Protein AF-A0A937MHG5-F1 (afdb_monomer)

Sequence (426 aa):
MASQRPQAIIIGKAQGMGGMLAGSLLPKVPLVRKNRLRNTVEKEVLPFLKTLDALYSGRRPGTVPPLTKRTLKDIEDDIDVFIYAMHLFDLGLATGLINFRQGSKGKKAKPTKSKTVPVGSCGMSVKEARQFFLRAAALKILKDAGHDAKKLDEILGSYEIKSPSDLYKLSFLVGFDPLSITELKKGLGRGFGKLMEKDEAYFKILQSAKPVHFLRPLRYALGDNFSRILDWDSEFITAVAEGLDHSAKITALGPQLLQISDPHVIRALGTWEVKEAKGDPGKKGKSKKKYVTRIDEVKKSLGPGFDFLLDSNPKVILEIGSWTVDEIKQVKNHLQYLDGKTILTLVPLPFPYKVAVLEGLWDKLGRDFMETGITSDGGVKLLATLTKEIIGMGIEKNPPDKIQDLVKSEFFDDFMVEFLEKKKKK

Foldseek 3Di:
DDPPDQAAFEQAADPDDPDDPPDPPQLPDPVQLVVLLLVSCQPGVLVSLLVLCVVCVVVDDPPEDHSVPDGPVNCLLDLSSVQVSVVSVVVCLVVNSYHADADDDPDDDDSDPDQAGQGNRRRDGPQRSVLVSQLSSLLSLCVVLVHHSVCSCVQLVPARDRHSVLSVVSNLSSLADPLLSVLLCVQQPSNNNLVSVADPLQSVLSRPADNVFQSNLLCQLQPNNSNCVSVDHSLQSVLQCQLSVGSVLSNLCRNLSSLAPDSLLSNLLSVWDKDWDFADQPPVRDTDTDIDTLSNLLCVLLPVLVSLSSVADSVSSNLSSPDDSVLCNLCSVLSVQDGNLLSVLQSLDDSLLSSLLSLLCCLALHDVCSNPVCHDPLNSVLSNVLNVVCVVVPCVVADSPNSSVCSNDCNSCVSCVVRNVVSVVD

pLDDT: mean 83.56, std 15.3, range [32.41, 97.62]

Structure (mmCIF, N/CA/C/O backbone):
data_AF-A0A937MHG5-F1
#
_entry.id   AF-A0A937MHG5-F1
#
loop_
_atom_site.group_PDB
_atom_site.id
_atom_site.type_symbol
_atom_site.label_atom_id
_atom_site.label_alt_id
_atom_site.label_comp_id
_atom_site.label_asym_id
_atom_site.label_entity_id
_atom_site.label_seq_id
_atom_site.pdbx_PDB_ins_code
_atom_site.Cartn_x
_atom_site.Cartn_y
_atom_site.Cartn_z
_atom_site.occupancy
_atom_site.B_iso_or_equiv
_atom_site.auth_seq_id
_atom_site.auth_comp_id
_atom_site.auth_asym_id
_atom_site.auth_atom_id
_atom_site.pdbx_PDB_model_num
ATOM 1 N N . MET A 1 1 ? 0.026 -24.051 -49.136 1.00 40.69 1 MET A N 1
ATOM 2 C CA . MET A 1 1 ? 1.352 -23.453 -49.409 1.00 40.69 1 MET A CA 1
ATOM 3 C C . MET A 1 1 ? 2.342 -24.043 -48.420 1.00 40.69 1 MET A C 1
ATOM 5 O O . MET A 1 1 ? 2.074 -23.990 -47.227 1.00 40.69 1 MET A O 1
ATOM 9 N N . ALA A 1 2 ? 3.409 -24.685 -48.897 1.00 32.41 2 ALA A N 1
ATOM 10 C CA . ALA A 1 2 ? 4.397 -25.326 -48.035 1.00 32.41 2 ALA A CA 1
ATOM 11 C C . ALA A 1 2 ? 5.047 -24.285 -47.111 1.00 32.41 2 ALA A C 1
ATOM 13 O O . ALA A 1 2 ? 5.625 -23.307 -47.583 1.00 32.41 2 ALA A O 1
ATOM 14 N N . SER A 1 3 ? 4.928 -24.487 -45.798 1.00 42.56 3 SER A N 1
ATOM 15 C CA . SER A 1 3 ? 5.562 -23.662 -44.773 1.00 42.56 3 SER A CA 1
ATOM 16 C C . SER A 1 3 ? 7.082 -23.809 -44.880 1.00 42.56 3 SER A C 1
ATOM 18 O O . SER A 1 3 ? 7.672 -24.712 -44.279 1.00 42.56 3 SER A O 1
ATOM 20 N N . GLN A 1 4 ? 7.729 -22.962 -45.681 1.00 52.62 4 GLN A N 1
ATOM 21 C CA . GLN A 1 4 ? 9.183 -22.861 -45.675 1.00 52.62 4 GLN A CA 1
ATOM 22 C C . GLN A 1 4 ? 9.605 -22.419 -44.273 1.00 52.62 4 GLN A C 1
ATOM 24 O O . GLN A 1 4 ? 9.361 -21.286 -43.861 1.00 52.62 4 GLN A O 1
ATOM 29 N N . ARG A 1 5 ? 10.193 -23.344 -43.506 1.00 58.88 5 ARG A N 1
ATOM 30 C CA . ARG A 1 5 ? 10.818 -23.009 -42.226 1.00 58.88 5 ARG A CA 1
ATOM 31 C C . ARG A 1 5 ? 11.888 -21.943 -42.504 1.00 58.88 5 ARG A C 1
ATOM 33 O O . ARG A 1 5 ? 12.674 -22.142 -43.434 1.00 58.88 5 ARG A O 1
ATOM 40 N N . PRO A 1 6 ? 11.925 -20.833 -41.747 1.00 62.97 6 PRO A N 1
ATOM 41 C CA . PRO A 1 6 ? 12.906 -19.780 -41.975 1.00 62.97 6 PRO A CA 1
ATOM 42 C C . PRO A 1 6 ? 14.319 -20.365 -41.899 1.00 62.97 6 PRO A C 1
ATOM 44 O O . PRO A 1 6 ? 14.652 -21.087 -40.958 1.00 62.97 6 PRO A O 1
ATOM 47 N N . GLN A 1 7 ? 15.141 -20.089 -42.913 1.00 71.94 7 GLN A N 1
ATOM 48 C CA . GLN A 1 7 ? 16.539 -20.510 -42.912 1.00 71.94 7 GLN A CA 1
ATOM 49 C C . GLN A 1 7 ? 17.319 -19.681 -41.890 1.00 71.94 7 GLN A C 1
ATOM 51 O O . GLN A 1 7 ? 17.152 -18.464 -41.810 1.00 71.94 7 GLN A O 1
ATOM 56 N N . ALA A 1 8 ? 18.168 -20.344 -41.105 1.00 71.94 8 ALA A N 1
ATOM 57 C CA . ALA A 1 8 ? 18.991 -19.660 -40.120 1.00 71.94 8 ALA A CA 1
ATOM 58 C C . ALA A 1 8 ? 20.008 -18.737 -40.809 1.00 71.94 8 ALA A C 1
ATOM 60 O O . ALA A 1 8 ? 20.735 -19.169 -41.707 1.00 71.94 8 ALA A O 1
ATOM 61 N N . ILE A 1 9 ? 20.104 -17.489 -40.351 1.00 73.25 9 ILE A N 1
ATOM 62 C CA . ILE A 1 9 ? 21.137 -16.553 -40.795 1.00 73.25 9 ILE A CA 1
ATOM 63 C C . ILE A 1 9 ? 22.403 -16.725 -39.954 1.00 73.25 9 ILE A C 1
ATOM 65 O O . ILE A 1 9 ? 22.354 -16.959 -38.743 1.00 73.25 9 ILE A O 1
ATOM 69 N N . ILE A 1 10 ? 23.561 -16.612 -40.606 1.00 67.94 10 ILE A N 1
ATOM 70 C CA . ILE A 1 10 ? 24.869 -16.643 -39.951 1.00 67.94 10 ILE A CA 1
ATOM 71 C C . ILE A 1 10 ? 25.546 -15.292 -40.171 1.00 67.94 10 ILE A C 1
ATOM 73 O O . ILE A 1 10 ? 26.061 -15.021 -41.252 1.00 67.94 10 ILE A O 1
ATOM 77 N N . ILE A 1 11 ? 25.599 -14.484 -39.119 1.00 65.56 11 ILE A N 1
ATOM 78 C CA . ILE A 1 11 ? 26.208 -13.152 -39.129 1.00 65.56 11 ILE A CA 1
ATOM 79 C C . ILE A 1 11 ? 27.732 -13.302 -39.005 1.00 65.56 11 ILE A C 1
ATOM 81 O O . ILE A 1 11 ? 28.244 -13.896 -38.045 1.00 65.56 11 ILE A O 1
ATOM 85 N N . GLY A 1 12 ? 28.472 -12.807 -40.001 1.00 62.03 12 GLY A N 1
ATOM 86 C CA . GLY A 1 12 ? 29.919 -12.997 -40.171 1.00 62.03 12 GLY A CA 1
ATOM 87 C C . GLY A 1 12 ? 30.672 -11.717 -40.556 1.00 62.03 12 GLY A C 1
ATOM 88 O O . GLY A 1 12 ? 30.074 -10.660 -40.690 1.00 62.03 12 GLY A O 1
ATOM 89 N N . LYS A 1 13 ? 32.012 -11.799 -40.675 1.00 50.03 13 LYS A N 1
ATOM 90 C CA . LYS A 1 13 ? 32.914 -10.665 -40.990 1.00 50.03 13 LYS A CA 1
ATOM 91 C C . LYS A 1 13 ? 32.339 -9.820 -42.138 1.00 50.03 13 LYS A C 1
ATOM 93 O O . LYS A 1 13 ? 32.097 -10.369 -43.208 1.00 50.03 13 LYS A O 1
ATOM 98 N N . ALA A 1 14 ? 32.172 -8.518 -41.897 1.00 44.03 14 ALA A N 1
ATOM 99 C CA . ALA A 1 14 ? 31.570 -7.567 -42.826 1.00 44.03 14 ALA A CA 1
ATOM 100 C C . ALA A 1 14 ? 32.100 -7.742 -44.261 1.00 44.03 14 ALA A C 1
ATOM 102 O O . ALA A 1 14 ? 33.276 -7.486 -44.530 1.00 44.03 14 ALA A O 1
ATOM 103 N N . GLN A 1 15 ? 31.233 -8.153 -45.187 1.00 39.94 15 GLN A N 1
ATOM 104 C CA . GLN A 1 15 ? 31.471 -7.931 -46.608 1.00 39.94 15 GLN A CA 1
ATOM 105 C C . GLN A 1 15 ? 31.175 -6.453 -46.882 1.00 39.94 15 GLN A C 1
ATOM 107 O O . GLN A 1 15 ? 30.022 -6.030 -46.869 1.00 39.94 15 GLN A O 1
ATOM 112 N N . GLY A 1 16 ? 32.225 -5.647 -47.053 1.00 37.62 16 GLY A N 1
ATOM 113 C CA . GLY A 1 16 ? 32.081 -4.248 -47.467 1.00 37.62 16 GLY A CA 1
ATOM 114 C C . GLY A 1 16 ? 32.911 -3.241 -46.676 1.00 37.62 16 GLY A C 1
ATOM 115 O O . GLY A 1 16 ? 32.367 -2.346 -46.041 1.00 37.62 16 GLY A O 1
ATOM 116 N N . MET A 1 17 ? 34.232 -3.365 -46.743 1.00 34.31 17 MET A N 1
ATOM 117 C CA . MET A 1 17 ? 35.088 -2.244 -47.136 1.00 34.31 17 MET A CA 1
ATOM 118 C C . MET A 1 17 ? 36.355 -2.860 -47.724 1.00 34.31 17 MET A C 1
ATOM 120 O O . MET A 1 17 ? 37.108 -3.537 -47.021 1.00 34.31 17 MET A O 1
ATOM 124 N N . GLY A 1 18 ? 36.509 -2.707 -49.041 1.00 32.44 18 GLY A N 1
ATOM 125 C CA . GLY A 1 18 ? 37.738 -3.034 -49.752 1.00 32.44 18 GLY A CA 1
ATOM 126 C C . GLY A 1 18 ? 38.922 -2.308 -49.121 1.00 32.44 18 GLY A C 1
ATOM 127 O O . GLY A 1 18 ? 38.761 -1.288 -48.452 1.00 32.44 18 GLY A O 1
ATOM 128 N N . GLY A 1 19 ? 40.091 -2.921 -49.268 1.00 35.06 19 GLY A N 1
ATOM 129 C CA . GLY A 1 19 ? 41.289 -2.618 -48.507 1.00 35.06 19 GLY A CA 1
ATOM 130 C C . GLY A 1 19 ? 41.642 -1.138 -48.459 1.00 35.06 19 GLY A C 1
ATOM 131 O O . GLY A 1 19 ? 41.892 -0.524 -49.480 1.00 35.06 19 GLY A O 1
ATOM 132 N N . MET A 1 20 ? 41.717 -0.608 -47.246 1.00 34.44 20 MET A N 1
ATOM 133 C CA . MET A 1 20 ? 42.799 0.236 -46.746 1.00 34.44 20 MET A CA 1
ATOM 134 C C . MET A 1 20 ? 42.553 0.379 -45.240 1.00 34.44 20 MET A C 1
ATOM 136 O O . MET A 1 20 ? 41.434 0.640 -44.811 1.00 34.44 20 MET A O 1
ATOM 140 N N . LEU A 1 21 ? 43.593 0.144 -44.434 1.00 37.59 21 LEU A N 1
ATOM 141 C CA . LEU A 1 21 ? 43.587 0.153 -42.960 1.00 37.59 21 LEU A CA 1
ATOM 142 C C . LEU A 1 21 ? 43.053 -1.125 -42.278 1.00 37.59 21 LEU A C 1
ATOM 144 O O . LEU A 1 21 ? 42.284 -1.089 -41.320 1.00 37.59 21 LEU A O 1
ATOM 148 N N . ALA A 1 22 ? 43.551 -2.290 -42.693 1.00 36.50 22 ALA A N 1
ATOM 149 C CA . ALA A 1 22 ? 43.461 -3.534 -41.921 1.00 36.50 22 ALA A CA 1
ATOM 150 C C . ALA A 1 22 ? 44.505 -3.582 -40.778 1.00 36.50 22 ALA A C 1
ATOM 152 O O . ALA A 1 22 ? 45.262 -4.539 -40.654 1.00 36.50 22 ALA A O 1
ATOM 153 N N . GLY A 1 23 ? 44.565 -2.537 -39.946 1.00 36.81 23 GLY A N 1
ATOM 154 C CA . GLY A 1 23 ? 45.412 -2.496 -38.751 1.00 36.81 23 GLY A CA 1
ATOM 155 C C . GLY A 1 23 ? 44.668 -3.009 -37.514 1.00 36.81 23 GLY A C 1
ATOM 156 O O . GLY A 1 23 ? 43.518 -2.636 -37.275 1.00 36.81 23 GLY A O 1
ATOM 157 N N . SER A 1 24 ? 45.338 -3.819 -36.694 1.00 45.22 24 SER A N 1
ATOM 158 C CA . SER A 1 24 ? 44.889 -4.447 -35.432 1.00 45.22 24 SER A CA 1
ATOM 159 C C . SER A 1 24 ? 44.355 -3.493 -34.337 1.00 45.22 24 SER A C 1
ATOM 161 O O . SER A 1 24 ? 43.978 -3.944 -33.255 1.00 45.22 24 SER A O 1
ATOM 163 N N . LEU A 1 25 ? 44.270 -2.188 -34.616 1.00 43.00 25 LEU A N 1
ATOM 164 C CA . LEU A 1 25 ? 43.860 -1.116 -33.702 1.00 43.00 25 LEU A CA 1
ATOM 165 C C . LEU A 1 25 ? 42.427 -0.597 -33.949 1.00 43.00 25 LEU A C 1
ATOM 167 O O . LEU A 1 25 ? 41.745 -0.195 -33.008 1.00 43.00 25 LEU A O 1
ATOM 171 N N . LEU A 1 26 ? 41.913 -0.683 -35.181 1.00 45.41 26 LEU A N 1
ATOM 172 C CA . LEU A 1 26 ? 40.556 -0.233 -35.547 1.00 45.41 26 LEU A CA 1
ATOM 173 C C . LEU A 1 26 ? 39.381 -0.978 -34.877 1.00 45.41 26 LEU A C 1
ATOM 175 O O . LEU A 1 26 ? 38.343 -0.349 -34.661 1.00 45.41 26 LEU A O 1
ATOM 179 N N . PRO A 1 27 ? 39.481 -2.271 -34.500 1.00 52.03 27 PRO A N 1
ATOM 180 C CA . PRO A 1 27 ? 38.402 -2.966 -33.794 1.00 52.03 27 PRO A CA 1
ATOM 181 C C . PRO A 1 27 ? 38.070 -2.383 -32.414 1.00 52.03 27 PRO A C 1
ATOM 183 O O . PRO A 1 27 ? 37.019 -2.709 -31.870 1.00 52.03 27 PRO A O 1
ATOM 186 N N . LYS A 1 28 ? 38.950 -1.553 -31.836 1.00 56.12 28 LYS A N 1
ATOM 187 C CA . LYS A 1 28 ? 38.812 -1.027 -30.470 1.00 56.12 28 LYS A CA 1
ATOM 188 C C . LYS A 1 28 ? 38.195 0.374 -30.403 1.00 56.12 28 LYS A C 1
ATOM 190 O O . LYS A 1 28 ? 37.818 0.802 -29.318 1.00 56.12 28 LYS A O 1
ATOM 195 N N . VAL A 1 29 ? 38.042 1.072 -31.532 1.00 71.19 29 VAL A N 1
ATOM 196 C CA . VAL A 1 29 ? 37.483 2.435 -31.561 1.00 71.19 29 VAL A CA 1
ATOM 197 C C . VAL A 1 29 ? 35.951 2.378 -31.398 1.00 71.19 29 VAL A C 1
ATOM 199 O O . VAL A 1 29 ? 35.277 1.808 -32.265 1.00 71.19 29 VAL A O 1
ATOM 202 N N . PRO A 1 30 ? 35.359 2.971 -30.338 1.00 75.44 30 PRO A N 1
ATOM 203 C CA . PRO A 1 30 ? 33.928 2.834 -30.036 1.00 75.44 30 PRO A CA 1
ATOM 204 C C . PRO A 1 30 ? 32.997 3.281 -31.171 1.00 75.44 30 PRO A C 1
ATOM 206 O O . PRO A 1 30 ? 32.017 2.600 -31.477 1.00 75.44 30 PRO A O 1
ATOM 209 N N . LEU A 1 31 ? 33.333 4.386 -31.845 1.00 76.94 31 LEU A N 1
ATOM 210 C CA . LEU A 1 31 ? 32.547 4.929 -32.958 1.00 76.94 31 LEU A CA 1
ATOM 211 C C . LEU A 1 31 ? 32.509 3.968 -34.161 1.00 76.94 31 LEU A C 1
ATOM 213 O O . LEU A 1 31 ? 31.465 3.762 -34.778 1.00 76.94 31 LEU A O 1
ATOM 217 N N . VAL A 1 32 ? 33.640 3.320 -34.459 1.00 77.50 32 VAL A N 1
ATOM 218 C CA . VAL A 1 32 ? 33.762 2.349 -35.557 1.00 77.50 32 VAL A CA 1
ATOM 219 C C . VAL A 1 32 ? 32.976 1.076 -35.239 1.00 77.50 32 VAL A C 1
ATOM 221 O O . VAL A 1 32 ? 32.263 0.570 -36.107 1.00 77.50 32 VAL A O 1
ATOM 224 N N . ARG A 1 33 ? 33.041 0.583 -33.992 1.00 78.19 33 ARG A N 1
ATOM 225 C CA . ARG A 1 33 ? 32.225 -0.561 -33.538 1.00 78.19 33 ARG A CA 1
ATOM 226 C C . ARG A 1 33 ? 30.727 -0.254 -33.663 1.00 78.19 33 ARG A C 1
ATOM 228 O O . ARG A 1 33 ? 29.989 -1.085 -34.184 1.00 78.19 33 ARG A O 1
ATOM 235 N N . LYS A 1 34 ? 30.295 0.954 -33.276 1.00 81.19 34 LYS A N 1
ATOM 236 C CA . LYS A 1 34 ? 28.904 1.427 -33.405 1.00 81.19 34 LYS A CA 1
ATOM 237 C C . LYS A 1 34 ? 28.423 1.451 -34.859 1.00 81.19 34 LYS A C 1
ATOM 239 O O . LYS A 1 34 ? 27.368 0.897 -35.157 1.00 81.19 34 LYS A O 1
ATOM 244 N N . ASN A 1 35 ? 29.196 2.042 -35.770 1.00 82.50 35 ASN A N 1
ATOM 245 C CA . ASN A 1 35 ? 28.818 2.107 -37.187 1.00 82.50 35 ASN A CA 1
ATOM 246 C C . ASN A 1 35 ? 28.744 0.708 -37.817 1.00 82.50 35 ASN A C 1
ATOM 248 O O . ASN A 1 35 ? 27.803 0.401 -38.546 1.00 82.50 35 ASN A O 1
ATOM 252 N N . ARG A 1 36 ? 29.688 -0.181 -37.480 1.00 80.25 36 ARG A N 1
ATOM 253 C CA . ARG A 1 36 ? 29.657 -1.583 -37.928 1.00 80.25 36 ARG A CA 1
ATOM 254 C C . ARG A 1 36 ? 28.458 -2.344 -37.372 1.00 80.25 36 ARG A C 1
ATOM 256 O O . ARG A 1 36 ? 27.853 -3.117 -38.110 1.00 80.25 36 ARG A O 1
ATOM 263 N N . LEU A 1 37 ? 28.102 -2.119 -36.106 1.00 84.50 37 LEU A N 1
ATOM 264 C CA . LEU A 1 37 ? 26.911 -2.709 -35.499 1.00 84.50 37 LEU A CA 1
ATOM 265 C C . LEU A 1 37 ? 25.648 -2.281 -36.253 1.00 84.50 37 LEU A C 1
ATOM 267 O O . LEU A 1 37 ? 24.900 -3.151 -36.687 1.00 84.50 37 LEU A O 1
ATOM 271 N N . ARG A 1 38 ? 25.441 -0.974 -36.468 1.00 85.12 38 ARG A N 1
ATOM 272 C CA . ARG A 1 38 ? 24.269 -0.468 -37.204 1.00 85.12 38 ARG A CA 1
ATOM 273 C C . ARG A 1 38 ? 24.194 -1.035 -38.619 1.00 85.12 38 ARG A C 1
ATOM 275 O O . ARG A 1 38 ? 23.153 -1.561 -38.986 1.00 85.12 38 ARG A O 1
ATOM 282 N N . ASN A 1 39 ? 25.307 -1.043 -39.354 1.00 85.06 39 ASN A N 1
ATOM 283 C CA . ASN A 1 39 ? 25.361 -1.628 -40.698 1.00 85.06 39 ASN A CA 1
ATOM 284 C C . ASN A 1 39 ? 25.025 -3.127 -40.703 1.00 85.06 39 ASN A C 1
ATOM 286 O O . ASN A 1 39 ? 24.328 -3.594 -41.597 1.00 85.06 39 ASN A O 1
ATOM 290 N N . THR A 1 40 ? 25.512 -3.883 -39.714 1.00 84.25 40 THR A N 1
ATOM 291 C CA . THR A 1 40 ? 25.198 -5.316 -39.578 1.00 84.25 40 THR A CA 1
ATOM 292 C C . THR A 1 40 ? 23.711 -5.511 -39.295 1.00 84.25 40 THR A C 1
ATOM 294 O O . THR A 1 40 ? 23.064 -6.358 -39.905 1.00 84.25 40 THR A O 1
ATOM 297 N N . VAL A 1 41 ? 23.148 -4.710 -38.386 1.00 86.69 41 VAL A N 1
ATOM 298 C CA . VAL A 1 41 ? 21.723 -4.790 -38.062 1.00 86.69 41 VAL A CA 1
ATOM 299 C C . VAL A 1 41 ? 20.875 -4.438 -39.275 1.00 86.69 41 VAL A C 1
ATOM 301 O O . VAL A 1 41 ? 19.950 -5.168 -39.592 1.00 86.69 41 VAL A O 1
ATOM 304 N N . GLU A 1 42 ? 21.212 -3.378 -39.996 1.00 87.38 42 GLU A N 1
ATOM 305 C CA . GLU A 1 42 ? 20.444 -2.915 -41.147 1.00 87.38 42 GLU A CA 1
ATOM 306 C C . GLU A 1 42 ? 20.500 -3.879 -42.340 1.00 87.38 42 GLU A C 1
ATOM 308 O O . GLU A 1 42 ? 19.475 -4.125 -42.972 1.00 87.38 42 GLU A O 1
ATOM 313 N N . LYS A 1 43 ? 21.674 -4.452 -42.635 1.00 85.25 43 LYS A N 1
ATOM 314 C CA . LYS A 1 43 ? 21.874 -5.301 -43.821 1.00 85.25 43 LYS A CA 1
ATOM 315 C C . LYS A 1 43 ? 21.589 -6.780 -43.590 1.00 85.25 43 LYS A C 1
ATOM 317 O O . LYS A 1 43 ? 21.193 -7.459 -44.530 1.00 85.25 43 LYS A O 1
ATOM 322 N N . GLU A 1 44 ? 21.807 -7.288 -42.379 1.00 83.88 44 GLU A N 1
ATOM 323 C CA . GLU A 1 44 ? 21.734 -8.730 -42.104 1.00 83.88 44 GLU A CA 1
ATOM 324 C C . GLU A 1 44 ? 20.595 -9.080 -41.140 1.00 83.88 44 GLU A C 1
ATOM 326 O O . GLU A 1 44 ? 19.823 -9.999 -41.405 1.00 83.88 44 GLU A O 1
ATOM 331 N N . VAL A 1 45 ? 20.447 -8.341 -40.034 1.00 86.44 45 VAL A N 1
ATOM 332 C CA . VAL A 1 45 ? 19.465 -8.681 -38.986 1.00 86.44 45 VAL A CA 1
ATOM 333 C C . VAL A 1 45 ? 18.056 -8.229 -39.365 1.00 86.44 45 VAL A C 1
ATOM 335 O O . VAL A 1 45 ? 17.114 -9.010 -39.295 1.00 86.44 45 VAL A O 1
ATOM 338 N N . LEU A 1 46 ? 17.888 -6.976 -39.778 1.00 89.12 46 LEU A N 1
ATOM 339 C CA . LEU A 1 46 ? 16.589 -6.364 -40.033 1.00 89.12 46 LEU A CA 1
ATOM 340 C C . LEU A 1 46 ? 15.809 -7.057 -41.166 1.00 89.12 46 LEU A C 1
ATOM 342 O O . LEU A 1 46 ? 14.630 -7.340 -40.954 1.00 89.12 46 LEU A O 1
ATOM 346 N N . PRO A 1 47 ? 16.400 -7.402 -42.329 1.00 89.69 47 PRO A N 1
ATOM 347 C CA . PRO A 1 47 ? 15.685 -8.157 -43.362 1.00 89.69 47 PRO A CA 1
ATOM 348 C C . PRO A 1 47 ? 15.165 -9.504 -42.844 1.00 89.69 47 PRO A C 1
ATOM 350 O O . PRO A 1 47 ? 14.054 -9.927 -43.173 1.00 89.69 47 PRO A O 1
ATOM 353 N N . PHE A 1 48 ? 15.935 -10.150 -41.967 1.00 87.62 48 PHE A N 1
ATOM 354 C CA . PHE A 1 48 ? 15.524 -11.387 -41.323 1.00 87.62 48 PHE A CA 1
ATOM 355 C C . PHE A 1 48 ? 14.384 -11.167 -40.317 1.00 87.62 48 PHE A C 1
ATOM 357 O O . PHE A 1 48 ? 13.387 -11.885 -40.368 1.00 87.62 48 PHE A O 1
ATOM 364 N N . LEU A 1 49 ? 14.454 -10.134 -39.468 1.00 89.56 49 LEU A N 1
ATOM 365 C CA . LEU A 1 49 ? 13.355 -9.782 -38.556 1.00 89.56 49 LEU A CA 1
ATOM 366 C C . LEU A 1 49 ? 12.060 -9.451 -39.310 1.00 89.56 49 LEU A C 1
ATOM 368 O O . LEU A 1 49 ? 10.993 -9.872 -38.880 1.00 89.56 49 LEU A O 1
ATOM 372 N N . LYS A 1 50 ? 12.141 -8.771 -40.462 1.00 90.19 50 LYS A N 1
ATOM 373 C CA . LYS A 1 50 ? 10.983 -8.523 -41.343 1.00 90.19 50 LYS A CA 1
ATOM 374 C C . LYS A 1 50 ? 10.367 -9.817 -41.876 1.00 90.19 50 LYS A C 1
ATOM 376 O O . LYS A 1 50 ? 9.149 -9.911 -42.002 1.00 90.19 50 LYS A O 1
ATOM 381 N N . THR A 1 51 ? 11.202 -10.810 -42.175 1.00 86.75 51 THR A N 1
ATOM 382 C CA . THR A 1 51 ? 10.750 -12.138 -42.614 1.00 86.75 51 THR A CA 1
ATOM 383 C C . THR A 1 51 ? 10.060 -12.881 -41.469 1.00 86.75 51 THR A C 1
ATOM 385 O O . THR A 1 51 ? 8.988 -13.447 -41.665 1.00 86.75 51 THR A O 1
ATOM 388 N N . LEU A 1 52 ? 10.628 -12.835 -40.257 1.00 85.12 52 LEU A N 1
ATOM 389 C CA . LEU A 1 52 ? 9.990 -13.400 -39.064 1.00 85.12 52 LEU A CA 1
ATOM 390 C C . LEU A 1 52 ? 8.653 -12.721 -38.751 1.00 85.12 52 LEU A C 1
ATOM 392 O O . LEU A 1 52 ? 7.671 -13.413 -38.507 1.00 85.12 52 LEU A O 1
ATOM 396 N N . ASP A 1 53 ? 8.592 -11.392 -38.802 1.00 86.94 53 ASP A N 1
ATOM 397 C CA . ASP A 1 53 ? 7.359 -10.627 -38.595 1.00 86.94 53 ASP A CA 1
ATOM 398 C C . ASP A 1 53 ? 6.253 -11.031 -39.586 1.00 86.94 53 ASP A C 1
ATOM 400 O O . ASP A 1 53 ? 5.108 -11.236 -39.192 1.00 86.94 53 ASP A O 1
ATOM 404 N N . ALA A 1 54 ? 6.590 -11.235 -40.865 1.00 83.69 54 ALA A N 1
ATOM 405 C CA . ALA A 1 54 ? 5.630 -11.713 -41.861 1.00 83.69 54 ALA A CA 1
ATOM 406 C C . ALA A 1 54 ? 5.086 -13.117 -41.526 1.00 83.69 54 ALA A C 1
ATOM 408 O O . ALA A 1 54 ? 3.880 -13.355 -41.628 1.00 83.69 54 ALA A O 1
ATOM 409 N N . LEU A 1 55 ? 5.958 -14.028 -41.076 1.00 79.06 55 LEU A N 1
ATOM 410 C CA . LEU A 1 55 ? 5.596 -15.401 -40.694 1.00 79.06 55 LEU A CA 1
ATOM 411 C C . LEU A 1 55 ? 4.754 -15.466 -39.412 1.00 79.06 55 LEU A C 1
ATOM 413 O O . LEU A 1 55 ? 3.894 -16.336 -39.286 1.00 79.06 55 LEU A O 1
ATOM 417 N N . TYR A 1 56 ? 4.986 -14.550 -38.470 1.00 74.06 56 TYR A N 1
ATOM 418 C CA . TYR A 1 56 ? 4.275 -14.470 -37.191 1.00 74.06 56 TYR A CA 1
ATOM 419 C C . TYR A 1 56 ? 3.210 -13.369 -37.157 1.00 74.06 56 TYR A C 1
ATOM 421 O O . TYR A 1 56 ? 2.749 -12.996 -36.080 1.00 74.06 56 TYR A O 1
ATOM 429 N N . SER A 1 57 ? 2.775 -12.881 -38.319 1.00 66.62 57 SER A N 1
ATOM 430 C CA . SER A 1 57 ? 1.802 -11.789 -38.453 1.00 66.62 57 SER A CA 1
ATOM 431 C C . SER A 1 57 ? 0.495 -12.026 -37.678 1.00 66.62 57 SER A C 1
ATOM 433 O O . SER A 1 57 ? -0.045 -11.085 -37.106 1.00 66.62 57 SER A O 1
ATOM 435 N N . GLY A 1 58 ? 0.036 -13.279 -37.558 1.00 62.94 58 GLY A N 1
ATOM 436 C CA . GLY A 1 58 ? -1.136 -13.661 -36.752 1.00 62.94 58 GLY A CA 1
ATOM 437 C C . GLY A 1 58 ? -0.904 -13.773 -35.235 1.00 62.94 58 GLY A C 1
ATOM 438 O O . GLY A 1 58 ? -1.849 -14.016 -34.493 1.00 62.94 58 GLY A O 1
ATOM 439 N N . ARG A 1 59 ? 0.339 -13.628 -34.757 1.00 62.50 59 ARG A N 1
ATOM 440 C CA . ARG A 1 59 ? 0.717 -13.620 -33.327 1.00 62.50 59 ARG A CA 1
ATOM 441 C C . ARG A 1 59 ? 1.249 -12.262 -32.868 1.00 62.50 59 ARG A C 1
ATOM 443 O O . ARG A 1 59 ? 1.803 -12.154 -31.774 1.00 62.50 59 ARG A O 1
ATOM 450 N N . ARG A 1 60 ? 1.130 -11.234 -33.708 1.00 70.69 60 ARG A N 1
ATOM 451 C CA . ARG A 1 60 ? 1.527 -9.877 -33.352 1.00 70.69 60 ARG A CA 1
ATOM 452 C C . ARG A 1 60 ? 0.553 -9.311 -32.309 1.00 70.69 60 ARG A C 1
ATOM 454 O O . ARG A 1 60 ? -0.654 -9.492 -32.470 1.00 70.69 60 ARG A O 1
ATOM 461 N N . PRO A 1 61 ? 1.035 -8.601 -31.273 1.00 68.12 61 PRO A N 1
ATOM 462 C CA . PRO A 1 61 ? 0.159 -7.784 -30.440 1.00 68.12 61 PRO A CA 1
ATOM 463 C C . PRO A 1 61 ? -0.608 -6.797 -31.331 1.00 68.12 61 PRO A C 1
ATOM 465 O O . PRO A 1 61 ? 0.006 -6.114 -32.151 1.00 68.12 61 PRO A O 1
ATOM 468 N N . GLY A 1 62 ? -1.936 -6.740 -31.202 1.00 63.78 62 GLY A N 1
ATOM 469 C CA . GLY A 1 62 ? -2.817 -6.052 -32.161 1.00 63.78 62 GLY A CA 1
ATOM 470 C C . GLY A 1 62 ? -2.557 -4.551 -32.351 1.00 63.78 62 GLY A C 1
ATOM 471 O O . GLY A 1 62 ? -3.023 -3.973 -33.326 1.00 63.78 62 GLY A O 1
ATOM 472 N N . THR A 1 63 ? -1.793 -3.925 -31.457 1.00 68.88 63 THR A N 1
ATOM 473 C CA . THR A 1 63 ? -1.441 -2.500 -31.494 1.00 68.88 63 THR A CA 1
ATOM 474 C C . THR A 1 63 ? -0.134 -2.194 -32.228 1.00 68.88 63 THR A C 1
ATOM 476 O O . THR A 1 63 ? 0.113 -1.033 -32.541 1.00 68.88 63 THR A O 1
ATOM 479 N N . VAL A 1 64 ? 0.708 -3.191 -32.530 1.00 78.12 64 VAL A N 1
ATOM 480 C CA . VAL A 1 64 ? 2.049 -2.952 -33.090 1.00 78.12 64 VAL A CA 1
ATOM 481 C C . VAL A 1 64 ? 2.021 -2.989 -34.629 1.00 78.12 64 VAL A C 1
ATOM 483 O O . VAL A 1 64 ? 1.596 -3.986 -35.221 1.00 78.12 64 VAL A O 1
ATOM 486 N N . PRO A 1 65 ? 2.494 -1.942 -35.329 1.00 82.38 65 PRO A N 1
ATOM 487 C CA . PRO A 1 65 ? 2.593 -1.947 -36.791 1.00 82.38 65 PRO A CA 1
ATOM 488 C C . PRO A 1 65 ? 3.614 -2.969 -37.346 1.00 82.38 65 PRO A C 1
ATOM 490 O O . PRO A 1 65 ? 4.585 -3.306 -36.669 1.00 82.38 65 PRO A O 1
ATOM 493 N N . PRO A 1 66 ? 3.462 -3.433 -38.605 1.00 85.62 66 PRO A N 1
ATOM 494 C CA . PRO A 1 66 ? 4.407 -4.354 -39.249 1.00 85.62 66 PRO A CA 1
ATOM 495 C C . PRO A 1 66 ? 5.798 -3.747 -39.482 1.00 85.62 66 PRO A C 1
ATOM 497 O O . PRO A 1 66 ? 5.937 -2.562 -39.797 1.00 85.62 66 PRO A O 1
ATOM 500 N N . LEU A 1 67 ? 6.827 -4.600 -39.459 1.00 87.94 67 LEU A N 1
ATOM 501 C CA . LEU A 1 67 ? 8.215 -4.240 -39.768 1.00 87.94 67 LEU A CA 1
ATOM 502 C C . LEU A 1 67 ? 8.493 -4.142 -41.273 1.00 87.94 67 LEU A C 1
ATOM 504 O O . LEU A 1 67 ? 9.463 -3.501 -41.675 1.00 87.94 67 LEU A O 1
ATOM 508 N N . THR A 1 68 ? 7.673 -4.763 -42.127 1.00 81.19 68 THR A N 1
ATOM 509 C CA . THR A 1 68 ? 7.967 -5.026 -43.553 1.00 81.19 68 THR A CA 1
ATOM 510 C C . THR A 1 68 ? 8.424 -3.786 -44.339 1.00 81.19 68 THR A C 1
ATOM 512 O O . THR A 1 68 ? 9.330 -3.884 -45.166 1.00 81.19 68 THR A O 1
ATOM 515 N N . LYS A 1 69 ? 7.879 -2.601 -44.033 1.00 83.00 69 LYS A N 1
ATOM 516 C CA . LYS A 1 69 ? 8.196 -1.331 -44.719 1.00 83.00 69 LYS A CA 1
ATOM 517 C C . LYS A 1 69 ? 9.066 -0.359 -43.913 1.00 83.00 69 LYS A C 1
ATOM 519 O O . LYS A 1 69 ? 9.349 0.725 -44.400 1.00 83.00 69 LYS A O 1
ATOM 524 N N . ARG A 1 70 ? 9.509 -0.733 -42.712 1.00 89.25 70 ARG A N 1
ATOM 525 C CA . ARG A 1 70 ? 10.250 0.164 -41.815 1.00 89.25 70 ARG A CA 1
ATOM 526 C C . ARG A 1 70 ? 11.758 0.048 -42.008 1.00 89.25 70 ARG A C 1
ATOM 528 O O . ARG A 1 70 ? 12.290 -1.052 -42.177 1.00 89.25 70 ARG A O 1
ATOM 535 N N . THR A 1 71 ? 12.454 1.174 -42.017 1.00 92.00 71 THR A N 1
ATOM 536 C CA . THR A 1 71 ? 13.918 1.231 -41.931 1.00 92.00 71 THR A CA 1
ATOM 537 C C . THR A 1 71 ? 14.375 0.974 -40.492 1.00 92.00 71 THR A C 1
ATOM 539 O O . THR A 1 71 ? 13.563 0.964 -39.567 1.00 92.00 71 THR A O 1
ATOM 542 N N . LEU A 1 72 ? 15.681 0.773 -40.273 1.00 89.12 72 LEU A N 1
ATOM 543 C CA . LEU A 1 72 ? 16.213 0.676 -38.907 1.00 89.12 72 LEU A CA 1
ATOM 544 C C . LEU A 1 72 ? 15.913 1.952 -38.109 1.00 89.12 72 LEU A C 1
ATOM 546 O O . LEU A 1 72 ? 15.594 1.874 -36.929 1.00 89.12 72 LEU A O 1
ATOM 550 N N . LYS A 1 73 ? 15.964 3.114 -38.768 1.00 89.12 73 LYS A N 1
ATOM 551 C CA . LYS A 1 73 ? 15.628 4.396 -38.153 1.00 89.12 73 LYS A CA 1
ATOM 552 C C . LYS A 1 73 ? 14.149 4.464 -37.760 1.00 89.12 73 LYS A C 1
ATOM 554 O O . LYS A 1 73 ? 13.870 4.799 -36.622 1.00 89.12 73 LYS A O 1
ATOM 559 N N . ASP A 1 74 ? 13.228 4.052 -38.634 1.00 89.88 74 ASP A N 1
ATOM 560 C CA . ASP A 1 74 ? 11.783 4.050 -38.326 1.00 89.88 74 ASP A CA 1
ATOM 561 C C . ASP A 1 74 ? 11.411 3.098 -37.177 1.00 89.88 74 ASP A C 1
ATOM 563 O O . ASP A 1 74 ? 10.360 3.252 -36.559 1.00 89.88 74 ASP A O 1
ATOM 567 N N . ILE A 1 75 ? 12.234 2.072 -36.931 1.00 89.25 75 ILE A N 1
ATOM 568 C CA . ILE A 1 75 ? 12.088 1.159 -35.789 1.00 89.25 75 ILE A CA 1
ATOM 569 C C . ILE A 1 75 ? 12.664 1.799 -34.531 1.00 89.25 75 ILE A C 1
ATOM 571 O O . ILE A 1 75 ? 12.019 1.776 -33.497 1.00 89.25 75 ILE A O 1
ATOM 575 N N . GLU A 1 76 ? 13.861 2.384 -34.601 1.00 87.75 76 GLU A N 1
ATOM 576 C CA . GLU A 1 76 ? 14.449 3.127 -33.478 1.00 87.75 76 GLU A CA 1
ATOM 577 C C . GLU A 1 76 ? 13.605 4.343 -33.076 1.00 87.75 76 GLU A C 1
ATOM 579 O O . GLU A 1 76 ? 13.660 4.771 -31.923 1.00 87.75 76 GLU A O 1
ATOM 584 N N . ASP A 1 77 ? 12.834 4.891 -34.018 1.00 86.25 77 ASP A N 1
ATOM 585 C CA . ASP A 1 77 ? 11.996 6.058 -33.804 1.00 86.25 77 ASP A CA 1
ATOM 586 C C . ASP A 1 77 ? 10.631 5.754 -33.158 1.00 86.25 77 ASP A C 1
ATOM 588 O O . ASP A 1 77 ? 9.972 6.687 -32.703 1.00 86.25 77 ASP A O 1
ATOM 592 N N . ASP A 1 78 ? 10.244 4.481 -33.044 1.00 87.06 78 ASP A N 1
ATOM 593 C CA . ASP A 1 78 ? 8.939 4.021 -32.555 1.00 87.06 78 ASP A CA 1
ATOM 594 C C . ASP A 1 78 ? 9.140 2.952 -31.466 1.00 87.06 78 ASP A C 1
ATOM 596 O O . ASP A 1 78 ? 9.582 1.836 -31.745 1.00 87.06 78 ASP A O 1
ATOM 600 N N . ILE A 1 79 ? 8.867 3.300 -30.201 1.00 84.00 79 ILE A N 1
ATOM 601 C CA . ILE A 1 79 ? 9.258 2.472 -29.049 1.00 84.00 79 ILE A CA 1
ATOM 602 C C . ILE A 1 79 ? 8.558 1.109 -29.023 1.00 84.00 79 ILE A C 1
ATOM 604 O O . ILE A 1 79 ? 9.196 0.101 -28.716 1.00 84.00 79 ILE A O 1
ATOM 608 N N . ASP A 1 80 ? 7.283 1.055 -29.406 1.00 83.00 80 ASP A N 1
ATOM 609 C CA . ASP A 1 80 ? 6.504 -0.184 -29.439 1.00 83.00 80 ASP A CA 1
ATOM 610 C C . ASP A 1 80 ? 7.039 -1.129 -30.514 1.00 83.00 80 ASP A C 1
ATOM 612 O O . ASP A 1 80 ? 7.233 -2.330 -30.293 1.00 83.00 80 ASP A O 1
ATOM 616 N N . VAL A 1 81 ? 7.367 -0.567 -31.677 1.00 88.38 81 VAL A N 1
ATOM 617 C CA . VAL A 1 81 ? 7.965 -1.312 -32.784 1.00 88.38 81 VAL A CA 1
ATOM 618 C C . VAL A 1 81 ? 9.386 -1.762 -32.448 1.00 88.38 81 VAL A C 1
ATOM 620 O O . VAL A 1 81 ? 9.756 -2.896 -32.765 1.00 88.38 81 VAL A O 1
ATOM 623 N N . PHE A 1 82 ? 10.178 -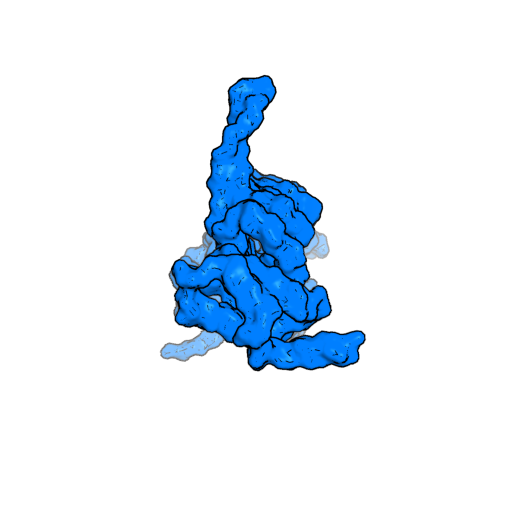0.928 -31.772 1.00 88.56 82 PHE A N 1
ATOM 624 C CA . PHE A 1 82 ? 11.507 -1.290 -31.283 1.00 88.56 82 PHE A CA 1
ATOM 625 C C . PHE A 1 82 ? 11.451 -2.476 -30.313 1.00 88.56 82 PHE A C 1
ATOM 627 O O . PHE A 1 82 ? 12.203 -3.444 -30.465 1.00 88.56 82 PHE A O 1
ATOM 634 N N . ILE A 1 83 ? 10.543 -2.434 -29.336 1.00 84.50 83 ILE A N 1
ATOM 635 C CA . ILE A 1 83 ? 10.376 -3.496 -28.338 1.00 84.50 83 ILE A CA 1
ATOM 636 C C . ILE A 1 83 ? 9.957 -4.806 -29.010 1.00 84.50 83 ILE A C 1
ATOM 638 O O . ILE A 1 83 ? 10.527 -5.863 -28.721 1.00 84.50 83 ILE A O 1
ATOM 642 N N . TYR A 1 84 ? 9.038 -4.736 -29.972 1.00 86.56 84 TYR A N 1
ATOM 643 C CA . TYR A 1 84 ? 8.644 -5.892 -30.767 1.00 86.56 84 TYR A CA 1
ATOM 644 C C . TYR A 1 84 ? 9.797 -6.452 -31.620 1.00 86.56 84 TYR A C 1
ATOM 646 O O . TYR A 1 84 ? 10.029 -7.663 -31.632 1.00 86.56 84 TYR A O 1
ATOM 654 N N . ALA A 1 85 ? 10.586 -5.595 -32.274 1.00 89.62 85 ALA A N 1
ATOM 655 C CA . ALA A 1 85 ? 11.759 -6.019 -33.040 1.00 89.62 85 ALA A CA 1
ATOM 656 C C . ALA A 1 85 ? 12.810 -6.712 -32.151 1.00 89.62 85 ALA A C 1
ATOM 658 O O . ALA A 1 85 ? 13.379 -7.734 -32.544 1.00 89.62 85 ALA A O 1
ATOM 659 N N . MET A 1 86 ? 13.024 -6.212 -30.930 1.00 88.25 86 MET A N 1
ATOM 660 C CA . MET A 1 86 ? 13.890 -6.846 -29.931 1.00 88.25 86 MET A CA 1
ATOM 661 C C . MET A 1 86 ? 13.356 -8.212 -29.482 1.00 88.25 86 MET A C 1
ATOM 663 O O . MET A 1 86 ? 14.140 -9.147 -29.315 1.00 88.25 86 MET A O 1
ATOM 667 N N . HIS A 1 87 ? 12.037 -8.360 -29.334 1.00 85.88 87 HIS A N 1
ATOM 668 C CA . HIS A 1 87 ? 11.414 -9.647 -29.027 1.00 85.88 87 HIS A CA 1
ATOM 669 C C . HIS A 1 87 ? 11.622 -10.671 -30.154 1.00 85.88 87 HIS A C 1
ATOM 671 O O . HIS A 1 87 ? 12.029 -11.804 -29.891 1.00 85.88 87 HIS A O 1
ATOM 677 N N . LEU A 1 88 ? 11.418 -10.274 -31.415 1.00 87.31 88 LEU A N 1
ATOM 678 C CA . LEU A 1 88 ? 11.683 -11.138 -32.572 1.00 87.31 88 LEU A CA 1
ATOM 679 C C . LEU A 1 88 ? 13.160 -11.537 -32.671 1.00 87.31 88 LEU A C 1
ATOM 681 O O . LEU A 1 88 ? 13.472 -12.674 -33.029 1.00 87.31 88 LEU A O 1
ATOM 685 N N . PHE A 1 89 ? 14.073 -10.628 -32.328 1.00 88.88 89 PHE A N 1
ATOM 686 C CA . PHE A 1 89 ? 15.500 -10.928 -32.255 1.00 88.88 89 PHE A CA 1
ATOM 687 C C . PHE A 1 89 ? 15.813 -11.964 -31.167 1.00 88.88 89 PHE A C 1
ATOM 689 O O . PHE A 1 89 ? 16.499 -12.950 -31.445 1.00 88.88 89 PHE A O 1
ATOM 696 N N . ASP A 1 90 ? 15.267 -11.794 -29.959 1.00 84.75 90 ASP A N 1
ATOM 697 C CA . ASP A 1 90 ? 15.429 -12.748 -28.855 1.00 84.75 90 ASP A CA 1
ATOM 698 C C . ASP A 1 90 ? 14.855 -14.131 -29.212 1.00 84.75 90 ASP A C 1
ATOM 700 O O . ASP A 1 90 ? 15.496 -15.154 -28.952 1.00 84.75 90 ASP A O 1
ATOM 704 N N . LEU A 1 91 ? 13.702 -14.172 -29.890 1.00 83.62 91 LEU A N 1
ATOM 705 C CA . LEU A 1 91 ? 13.120 -15.402 -30.427 1.00 83.62 91 LEU A CA 1
ATOM 706 C C . LEU A 1 91 ? 14.049 -16.055 -31.460 1.00 83.62 91 LEU A C 1
ATOM 708 O O . LEU A 1 91 ? 14.299 -17.261 -31.394 1.00 83.62 91 LEU A O 1
ATOM 712 N N . GLY A 1 92 ? 14.592 -15.269 -32.392 1.00 81.94 92 GLY A N 1
ATOM 713 C CA . GLY A 1 92 ? 15.532 -15.736 -33.410 1.00 81.94 92 GLY A CA 1
ATOM 714 C C . GLY A 1 92 ? 16.808 -16.332 -32.811 1.00 81.94 92 GLY A C 1
ATOM 715 O O . GLY A 1 92 ? 17.288 -17.360 -33.285 1.00 81.94 92 GLY A O 1
ATOM 716 N N . LEU A 1 93 ? 17.329 -15.750 -31.728 1.00 83.12 93 LEU A N 1
ATOM 717 C CA . LEU A 1 93 ? 18.465 -16.307 -30.989 1.00 83.12 93 LEU A CA 1
ATOM 718 C C . LEU A 1 93 ? 18.103 -17.597 -30.248 1.00 83.12 93 LEU A C 1
ATOM 720 O O . LEU A 1 93 ? 18.836 -18.582 -30.336 1.00 83.12 93 LEU A O 1
ATOM 724 N N . ALA A 1 94 ? 16.984 -17.607 -29.519 1.00 81.38 94 ALA A N 1
ATOM 725 C CA . ALA A 1 94 ? 16.563 -18.751 -28.710 1.00 81.38 94 ALA A CA 1
ATOM 726 C C . ALA A 1 94 ? 16.268 -19.995 -29.563 1.00 81.38 94 ALA A C 1
ATOM 728 O O . ALA A 1 94 ? 16.556 -21.118 -29.152 1.00 81.38 94 ALA A O 1
ATOM 729 N N . THR A 1 95 ? 15.735 -19.783 -30.765 1.00 77.75 95 THR A N 1
ATOM 730 C CA . THR A 1 95 ? 15.419 -20.837 -31.741 1.00 77.75 95 THR A CA 1
ATOM 731 C C . THR A 1 95 ? 16.606 -21.219 -32.630 1.00 77.75 95 THR A C 1
ATOM 733 O O . THR A 1 95 ? 16.485 -22.119 -33.458 1.00 77.75 95 THR A O 1
ATOM 736 N N . GLY A 1 96 ? 17.760 -20.558 -32.475 1.00 77.25 96 GLY A N 1
ATOM 737 C CA . GLY A 1 96 ? 18.948 -20.803 -33.294 1.00 77.25 96 GLY A CA 1
ATOM 738 C C . GLY A 1 96 ? 18.797 -20.367 -34.754 1.00 77.25 96 GLY A C 1
ATOM 739 O O . GLY A 1 96 ? 19.568 -20.810 -35.604 1.00 77.25 96 GLY A O 1
ATOM 740 N N . LEU A 1 97 ? 17.819 -19.512 -35.060 1.00 80.56 97 LEU A N 1
ATOM 741 C CA . LEU A 1 97 ? 17.628 -18.931 -36.388 1.00 80.56 97 LEU A CA 1
ATOM 742 C C . LEU A 1 97 ? 18.573 -17.751 -36.653 1.00 80.56 97 LEU A C 1
ATOM 744 O O . LEU A 1 97 ? 18.867 -17.446 -37.805 1.00 80.56 97 LEU A O 1
ATOM 748 N N . ILE A 1 98 ? 19.082 -17.110 -35.602 1.00 80.38 98 ILE A N 1
ATOM 749 C CA . ILE A 1 98 ? 20.158 -16.122 -35.684 1.00 80.38 98 ILE A CA 1
ATOM 750 C C . ILE A 1 98 ? 21.396 -16.724 -35.030 1.00 80.38 98 ILE A C 1
ATOM 752 O O . ILE A 1 98 ? 21.411 -16.981 -33.829 1.00 80.38 98 ILE A O 1
ATOM 756 N N . ASN A 1 99 ? 22.451 -16.928 -35.818 1.00 74.19 99 ASN A N 1
ATOM 757 C CA . ASN A 1 99 ? 23.741 -17.410 -35.335 1.00 74.19 99 ASN A CA 1
ATOM 758 C C . ASN A 1 99 ? 24.857 -16.425 -35.681 1.00 74.19 99 ASN A C 1
ATOM 760 O O . ASN A 1 99 ? 24.811 -15.726 -36.691 1.00 74.19 99 ASN A O 1
ATOM 764 N N . PHE A 1 100 ? 25.912 -16.417 -34.870 1.00 71.50 100 PHE A N 1
ATOM 765 C CA . PHE A 1 100 ? 27.079 -15.560 -35.065 1.00 71.50 100 PHE A CA 1
ATOM 766 C C . PHE A 1 100 ? 28.331 -16.401 -35.322 1.00 71.50 100 PHE A C 1
ATOM 768 O O . PHE A 1 100 ? 28.584 -17.379 -34.615 1.00 71.50 100 PHE A O 1
ATOM 775 N N . ARG A 1 101 ? 29.162 -16.014 -36.300 1.00 64.56 101 ARG A N 1
ATOM 776 C CA . ARG A 1 101 ? 30.509 -16.595 -36.444 1.00 64.56 101 ARG A CA 1
ATOM 777 C C . ARG A 1 101 ? 31.408 -16.090 -35.314 1.00 64.56 101 ARG A C 1
ATOM 779 O O . ARG A 1 101 ? 31.628 -14.884 -35.191 1.00 64.56 101 ARG A O 1
ATOM 786 N N . GLN A 1 102 ? 31.971 -17.012 -34.533 1.00 55.69 102 GLN A N 1
ATOM 787 C CA . GLN A 1 102 ? 33.049 -16.694 -33.595 1.00 55.69 102 GLN A CA 1
ATOM 788 C C . GLN A 1 102 ? 34.358 -16.425 -34.351 1.00 55.69 102 GLN A C 1
ATOM 790 O O . GLN A 1 102 ? 34.633 -17.016 -35.398 1.00 55.69 102 GLN A O 1
ATOM 795 N N . GLY A 1 103 ? 35.138 -15.472 -33.844 1.00 50.09 103 GLY A N 1
ATOM 796 C CA . GLY A 1 103 ? 36.379 -15.024 -34.464 1.00 50.09 103 GLY A CA 1
ATOM 797 C C . GLY A 1 103 ? 37.474 -16.098 -34.520 1.00 50.09 103 GLY A C 1
ATOM 798 O O . GLY A 1 103 ? 37.752 -16.780 -33.542 1.00 50.09 103 GLY A O 1
ATOM 799 N N . SER A 1 104 ? 38.153 -16.123 -35.672 1.00 42.97 104 SER A N 1
ATOM 800 C CA . SER A 1 104 ? 39.377 -16.852 -36.049 1.00 42.97 104 SER A CA 1
ATOM 801 C C . SER A 1 104 ? 39.274 -18.379 -36.231 1.00 42.97 104 SER A C 1
ATOM 803 O O . SER A 1 104 ? 39.117 -19.145 -35.292 1.00 42.97 104 SER A O 1
ATOM 805 N N . LYS A 1 105 ? 39.492 -18.797 -37.487 1.00 40.62 105 LYS A N 1
ATOM 806 C CA . LYS A 1 105 ? 39.505 -20.164 -38.047 1.00 40.62 105 LYS A CA 1
ATOM 807 C C . LYS A 1 105 ? 38.116 -20.747 -38.302 1.00 40.62 105 LYS A C 1
ATOM 809 O O . LYS A 1 105 ? 37.294 -20.876 -37.408 1.00 40.62 105 LYS A O 1
ATOM 814 N N . GLY A 1 106 ? 37.871 -21.088 -39.568 1.00 41.72 106 GLY A N 1
ATOM 815 C CA . GLY A 1 106 ? 36.577 -21.464 -40.145 1.00 41.72 106 GLY A CA 1
ATOM 816 C C . GLY A 1 106 ? 35.992 -22.795 -39.669 1.00 41.72 106 GLY A C 1
ATOM 817 O O . GLY A 1 106 ? 35.505 -23.570 -40.484 1.00 41.72 106 GLY A O 1
ATOM 818 N N . LYS A 1 107 ? 35.996 -23.066 -38.363 1.00 39.28 107 LYS A N 1
ATOM 819 C CA . LYS A 1 107 ? 35.197 -24.135 -37.773 1.00 39.28 107 LYS A CA 1
ATOM 820 C C . LYS A 1 107 ? 33.816 -23.578 -37.439 1.00 39.28 107 LYS A C 1
ATOM 822 O O . LYS A 1 107 ? 33.686 -22.571 -36.746 1.00 39.28 107 LYS A O 1
ATOM 827 N N . LYS A 1 108 ? 32.781 -24.236 -37.969 1.00 40.75 108 LYS A N 1
ATOM 828 C CA . LYS A 1 108 ? 31.383 -23.991 -37.599 1.00 40.75 108 LYS A CA 1
ATOM 829 C C . LYS A 1 108 ? 31.272 -24.138 -36.079 1.00 40.75 108 LYS A C 1
ATOM 831 O O . LYS A 1 108 ? 31.615 -25.188 -35.538 1.00 40.75 108 LYS A O 1
ATOM 836 N N . ALA A 1 109 ? 30.847 -23.081 -35.395 1.00 44.41 109 ALA A N 1
ATOM 837 C CA . ALA A 1 109 ? 30.618 -23.140 -33.961 1.00 44.41 109 ALA A CA 1
ATOM 838 C C . ALA A 1 109 ? 29.440 -24.084 -33.676 1.00 44.41 109 ALA A C 1
ATOM 840 O O . ALA A 1 109 ? 28.403 -23.999 -34.336 1.00 44.41 109 ALA A O 1
ATOM 841 N N . LYS A 1 110 ? 29.580 -24.954 -32.668 1.00 40.62 110 LYS A N 1
ATOM 842 C CA . LYS A 1 110 ? 28.406 -25.486 -31.965 1.00 40.62 110 LYS A CA 1
ATOM 843 C C . LYS A 1 110 ? 27.648 -24.290 -31.364 1.00 40.62 110 LYS A C 1
ATOM 845 O O . LYS A 1 110 ? 28.318 -23.347 -30.929 1.00 40.62 110 LYS A O 1
ATOM 850 N N . PRO A 1 111 ? 26.304 -24.313 -31.323 1.00 39.22 111 PRO A N 1
ATOM 851 C CA . PRO A 1 111 ? 25.489 -23.227 -30.785 1.00 39.22 111 PRO A CA 1
ATOM 852 C C . PRO A 1 111 ? 25.779 -23.080 -29.290 1.00 39.22 111 PRO A C 1
ATOM 854 O O . PRO A 1 111 ? 25.150 -23.698 -28.436 1.00 39.22 111 PRO A O 1
ATOM 857 N N . THR A 1 112 ? 26.806 -22.309 -28.954 1.00 37.56 112 THR A N 1
ATOM 858 C CA . THR A 1 112 ? 27.123 -21.982 -27.573 1.00 37.56 112 THR A CA 1
ATOM 859 C C . THR A 1 112 ? 26.356 -20.721 -27.232 1.00 37.56 112 THR A C 1
ATOM 861 O O . THR A 1 112 ? 26.540 -19.671 -27.840 1.00 37.56 112 THR A O 1
ATOM 864 N N . LYS A 1 113 ? 25.502 -20.843 -26.214 1.00 43.97 113 LYS A N 1
ATOM 865 C CA . LYS A 1 113 ? 24.702 -19.794 -25.560 1.00 43.97 113 LYS A CA 1
ATOM 866 C C . LYS A 1 113 ? 25.551 -18.669 -24.924 1.00 43.97 113 LYS A C 1
ATOM 868 O O . LYS A 1 113 ? 25.103 -18.002 -23.994 1.00 43.97 113 LYS A O 1
ATOM 873 N N . SER A 1 114 ? 26.804 -18.493 -25.343 1.00 41.88 114 SER A N 1
ATOM 874 C CA . SER A 1 114 ? 27.765 -17.630 -24.666 1.00 41.88 114 SER A CA 1
ATOM 875 C C . SER A 1 114 ? 27.544 -16.168 -25.048 1.00 41.88 114 SER A C 1
ATOM 877 O O . SER A 1 114 ? 27.973 -15.699 -26.101 1.00 41.88 114 SER A O 1
ATOM 879 N N . LYS A 1 115 ? 26.872 -15.442 -24.147 1.00 51.91 115 LYS A N 1
ATOM 880 C CA . LYS A 1 115 ? 26.568 -14.003 -24.230 1.00 51.91 115 LYS A CA 1
ATOM 881 C C . LYS A 1 115 ? 27.810 -13.095 -24.254 1.00 51.91 115 LYS A C 1
ATOM 883 O O . LYS A 1 115 ? 27.650 -11.889 -24.420 1.00 51.91 115 LYS A O 1
ATOM 888 N N . THR A 1 116 ? 29.013 -13.638 -24.056 1.00 51.62 116 THR A N 1
ATOM 889 C CA . THR A 1 116 ? 30.253 -12.887 -23.795 1.00 51.62 116 THR A CA 1
ATOM 890 C C . THR A 1 116 ? 31.275 -12.933 -24.930 1.00 51.62 116 THR A C 1
ATOM 892 O O . THR A 1 116 ? 32.236 -12.170 -24.893 1.00 51.62 116 THR A O 1
ATOM 895 N N . VAL A 1 117 ? 31.090 -13.772 -25.956 1.00 55.94 117 VAL A N 1
ATOM 896 C CA . VAL A 1 117 ? 32.048 -13.845 -27.072 1.00 55.94 117 VAL A CA 1
ATOM 897 C C . VAL A 1 117 ? 31.762 -12.732 -28.090 1.00 55.94 117 VAL A C 1
ATOM 899 O O . VAL A 1 117 ? 30.620 -12.616 -28.546 1.00 55.94 117 VAL A O 1
ATOM 902 N N . PRO A 1 118 ? 32.764 -11.916 -28.474 1.00 57.22 118 PRO A N 1
ATOM 903 C CA . PRO A 1 118 ? 32.589 -10.880 -29.484 1.00 57.22 118 PRO A CA 1
ATOM 904 C C . PRO A 1 118 ? 32.153 -11.469 -30.828 1.00 57.22 118 PRO A C 1
ATOM 906 O O . PRO A 1 118 ? 32.773 -12.399 -31.351 1.00 57.22 118 PRO A O 1
ATOM 909 N N . VAL A 1 119 ? 31.105 -10.895 -31.411 1.00 62.53 119 VAL A N 1
ATOM 910 C CA . VAL A 1 119 ? 30.634 -11.244 -32.750 1.00 62.53 119 VAL A CA 1
ATOM 911 C C . VAL A 1 119 ? 31.626 -10.715 -33.788 1.00 62.53 119 VAL A C 1
ATOM 913 O O . VAL A 1 119 ? 32.027 -9.549 -33.747 1.00 62.53 119 VAL A O 1
ATOM 916 N N . GLY A 1 120 ? 32.014 -11.554 -34.755 1.00 57.75 120 GLY A N 1
ATOM 917 C CA . GLY A 1 120 ? 33.036 -11.217 -35.754 1.00 57.75 120 GLY A CA 1
ATOM 918 C C . GLY A 1 120 ? 32.701 -10.060 -36.713 1.00 57.75 120 GLY A C 1
ATOM 919 O O . GLY A 1 120 ? 33.604 -9.580 -37.398 1.00 57.75 120 GLY A O 1
ATOM 920 N N . SER A 1 121 ? 31.446 -9.606 -36.781 1.00 65.44 121 SER A N 1
ATOM 921 C CA . SER A 1 121 ? 30.987 -8.523 -37.667 1.00 65.44 121 SER A CA 1
ATOM 922 C C . SER A 1 121 ? 31.237 -7.119 -37.095 1.00 65.44 121 SER A C 1
ATOM 924 O O . SER A 1 121 ? 31.717 -6.236 -37.807 1.00 65.44 121 SER A O 1
ATOM 926 N N . CYS A 1 122 ? 30.982 -6.910 -35.800 1.00 69.56 122 CYS A N 1
ATOM 927 C CA . CYS A 1 122 ? 31.070 -5.598 -35.143 1.00 69.56 122 CYS A CA 1
ATOM 928 C C . CYS A 1 122 ? 32.058 -5.544 -33.965 1.00 69.56 122 CYS A C 1
ATOM 930 O O . CYS A 1 122 ? 32.339 -4.462 -33.447 1.00 69.56 122 CYS A O 1
ATOM 932 N N . GLY A 1 123 ? 32.609 -6.688 -33.541 1.00 69.12 123 GLY A N 1
ATOM 933 C CA . GLY A 1 123 ? 33.514 -6.772 -32.392 1.00 69.12 123 GLY A CA 1
ATOM 934 C C . GLY A 1 123 ? 32.827 -6.509 -31.049 1.00 69.12 123 GLY A C 1
ATOM 935 O O . GLY A 1 123 ? 33.511 -6.265 -30.061 1.00 69.12 123 GLY A O 1
ATOM 936 N N . MET A 1 124 ? 31.492 -6.511 -31.002 1.00 76.19 124 MET A N 1
ATOM 937 C CA . MET A 1 124 ? 30.677 -6.467 -29.785 1.00 76.19 124 MET A CA 1
ATOM 938 C C . MET A 1 124 ? 30.083 -7.849 -29.527 1.00 76.19 124 MET A C 1
ATOM 940 O O . MET A 1 124 ? 29.719 -8.565 -30.458 1.00 76.19 124 MET A O 1
ATOM 944 N N . SER A 1 125 ? 29.990 -8.234 -28.263 1.00 79.94 125 SER A N 1
ATOM 945 C CA . SER A 1 125 ? 29.137 -9.333 -27.828 1.00 79.94 125 SER A CA 1
ATOM 946 C C . SER A 1 125 ? 27.662 -8.982 -28.049 1.00 79.94 125 SER A C 1
ATOM 948 O O . SER A 1 125 ? 27.284 -7.811 -28.141 1.00 79.94 125 SER A O 1
ATOM 950 N N . VAL A 1 126 ? 26.797 -9.997 -28.085 1.00 80.69 126 VAL A N 1
ATOM 951 C CA . VAL A 1 126 ? 25.341 -9.793 -28.182 1.00 80.69 126 VAL A CA 1
ATOM 952 C C . VAL A 1 126 ? 24.825 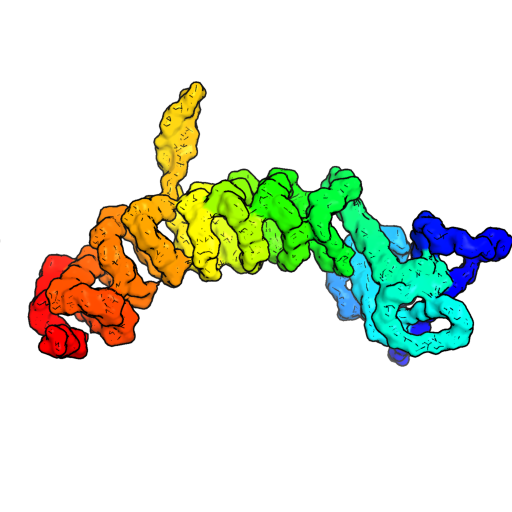-8.949 -27.012 1.00 80.69 126 VAL A C 1
ATOM 954 O O . VAL A 1 126 ? 23.950 -8.108 -27.203 1.00 80.69 126 VAL A O 1
ATOM 957 N N . LYS A 1 127 ? 25.400 -9.122 -25.811 1.00 82.62 127 LYS A N 1
ATOM 958 C CA . LYS A 1 127 ? 25.051 -8.319 -24.632 1.00 82.62 127 LYS A CA 1
ATOM 959 C C . LYS A 1 127 ? 25.408 -6.842 -24.829 1.00 82.62 127 LYS A C 1
ATOM 961 O O . LYS A 1 127 ? 24.563 -5.989 -24.583 1.00 82.62 127 LYS A O 1
ATOM 966 N N . GLU A 1 128 ? 26.618 -6.539 -25.301 1.00 83.69 128 GLU A N 1
ATOM 967 C CA . GLU A 1 128 ? 27.040 -5.156 -25.583 1.00 83.69 128 GLU A CA 1
ATOM 968 C C . GLU A 1 128 ? 26.180 -4.510 -26.678 1.00 83.69 128 GLU A C 1
ATOM 970 O O . GLU A 1 128 ? 25.755 -3.366 -26.530 1.00 83.69 128 GLU A O 1
ATOM 975 N N . ALA A 1 129 ? 25.886 -5.244 -27.756 1.00 83.94 129 ALA A N 1
ATOM 976 C CA . ALA A 1 129 ? 25.033 -4.760 -28.839 1.00 83.94 129 ALA A CA 1
ATOM 977 C C . ALA A 1 129 ? 23.602 -4.472 -28.355 1.00 83.94 129 ALA A C 1
ATOM 979 O O . ALA A 1 129 ? 23.046 -3.419 -28.662 1.00 83.94 129 ALA A O 1
ATOM 980 N N . ARG A 1 130 ? 23.026 -5.366 -27.542 1.00 86.50 130 ARG A N 1
ATOM 981 C CA . ARG A 1 130 ? 21.717 -5.165 -26.907 1.00 86.50 130 ARG A CA 1
ATOM 982 C C . ARG A 1 130 ? 21.717 -3.921 -26.024 1.00 86.50 130 ARG A C 1
ATOM 984 O O . ARG A 1 130 ? 20.836 -3.080 -26.171 1.00 86.50 130 ARG A O 1
ATOM 991 N N . GLN A 1 131 ? 22.720 -3.777 -25.159 1.00 87.56 131 GLN A N 1
ATOM 992 C CA . GLN A 1 131 ? 22.824 -2.622 -24.269 1.00 87.56 131 GLN A CA 1
ATOM 993 C C . GLN A 1 131 ? 22.951 -1.310 -25.042 1.00 87.56 131 GLN A C 1
ATOM 995 O O . GLN A 1 131 ? 22.374 -0.300 -24.645 1.00 87.56 131 GLN A O 1
ATOM 1000 N N . PHE A 1 132 ? 23.667 -1.329 -26.168 1.00 87.50 132 PHE A N 1
ATOM 1001 C CA . PHE A 1 132 ? 23.791 -0.176 -27.048 1.00 87.50 132 PHE A CA 1
ATOM 1002 C C . PHE A 1 132 ? 22.423 0.305 -27.563 1.00 87.50 132 PHE A C 1
ATOM 1004 O O . PHE A 1 132 ? 22.114 1.491 -27.433 1.00 87.50 132 PHE A O 1
ATOM 1011 N N . PHE A 1 133 ? 21.590 -0.596 -28.097 1.00 88.94 133 PHE A N 1
ATOM 1012 C CA . PHE A 1 133 ? 20.266 -0.228 -28.610 1.00 88.94 133 PHE A CA 1
ATOM 1013 C C . PHE A 1 133 ? 19.275 0.124 -27.494 1.00 88.94 133 PHE A C 1
ATOM 1015 O O . PHE A 1 133 ? 18.565 1.117 -27.619 1.00 88.94 133 PHE A O 1
ATOM 1022 N N . LEU A 1 134 ? 19.269 -0.615 -26.378 1.00 90.12 134 LEU A N 1
ATOM 1023 C CA . LEU A 1 134 ? 18.427 -0.292 -25.218 1.00 90.12 134 LEU A CA 1
ATOM 1024 C C . LEU A 1 134 ? 18.754 1.099 -24.656 1.00 90.12 134 LEU A C 1
ATOM 1026 O O . LEU A 1 134 ? 17.852 1.895 -24.413 1.00 90.12 134 LEU A O 1
ATOM 1030 N N . ARG A 1 135 ? 20.043 1.436 -24.506 1.00 89.88 135 ARG A N 1
ATOM 1031 C CA . ARG A 1 135 ? 20.458 2.768 -24.044 1.00 89.88 135 ARG A CA 1
ATOM 1032 C C . ARG A 1 135 ? 20.096 3.855 -25.057 1.00 89.88 135 ARG A C 1
ATOM 1034 O O . ARG A 1 135 ? 19.685 4.934 -24.647 1.00 89.88 135 ARG A O 1
ATOM 1041 N N . ALA A 1 136 ? 20.220 3.593 -26.359 1.00 87.75 136 ALA A N 1
ATOM 1042 C CA . ALA A 1 136 ? 19.803 4.544 -27.390 1.00 87.75 136 ALA A CA 1
ATOM 1043 C C . ALA A 1 136 ? 18.291 4.828 -27.337 1.00 87.75 136 ALA A C 1
ATOM 1045 O O . ALA A 1 136 ? 17.899 5.994 -27.352 1.00 87.75 136 ALA A O 1
ATOM 1046 N N . ALA A 1 137 ? 17.464 3.787 -27.194 1.00 89.25 137 ALA A N 1
ATOM 1047 C CA . ALA A 1 137 ? 16.017 3.921 -27.028 1.00 89.25 137 ALA A CA 1
ATOM 1048 C C . ALA A 1 137 ? 15.661 4.687 -25.743 1.00 89.25 137 ALA A C 1
ATOM 1050 O O . ALA A 1 137 ? 14.836 5.593 -25.770 1.00 89.25 137 ALA A O 1
ATOM 1051 N N . ALA A 1 138 ? 16.347 4.406 -24.633 1.00 90.31 138 ALA A N 1
ATOM 1052 C CA . ALA A 1 138 ? 16.161 5.128 -23.378 1.00 90.31 138 ALA A CA 1
ATOM 1053 C C . ALA A 1 138 ? 16.461 6.632 -23.500 1.00 90.31 138 ALA A C 1
ATOM 1055 O O . ALA A 1 138 ? 15.668 7.463 -23.064 1.00 90.31 138 ALA A O 1
ATOM 1056 N N . LEU A 1 139 ? 17.582 6.997 -24.137 1.00 89.81 139 LEU A N 1
ATOM 1057 C CA . LEU A 1 139 ? 17.933 8.402 -24.387 1.00 89.81 139 LEU A CA 1
ATOM 1058 C C . LEU A 1 139 ? 16.892 9.102 -25.268 1.00 89.81 139 LEU A C 1
ATOM 1060 O O . LEU A 1 139 ? 16.626 10.287 -25.074 1.00 89.81 139 LEU A O 1
ATOM 1064 N N . LYS A 1 140 ? 16.304 8.376 -26.224 1.00 87.38 140 LYS A N 1
ATOM 1065 C CA . LYS A 1 140 ? 15.227 8.889 -27.068 1.00 87.38 140 LYS A CA 1
ATOM 1066 C C . LYS A 1 140 ? 13.945 9.122 -26.265 1.00 87.38 140 LYS A C 1
ATOM 1068 O O . LYS A 1 140 ? 13.409 10.215 -26.357 1.00 87.38 140 LYS A O 1
ATOM 1073 N N . ILE A 1 141 ? 13.523 8.174 -25.421 1.00 88.75 141 ILE A N 1
ATOM 1074 C CA . ILE A 1 141 ? 12.365 8.346 -24.519 1.00 88.75 141 ILE A CA 1
ATOM 1075 C C . ILE A 1 141 ? 12.507 9.628 -23.689 1.00 88.75 141 ILE A C 1
ATOM 1077 O O . ILE A 1 141 ? 11.569 10.415 -23.604 1.00 88.75 141 ILE A O 1
ATOM 1081 N N . LEU A 1 142 ? 13.691 9.874 -23.116 1.00 88.19 142 LEU A N 1
ATOM 1082 C CA . LEU A 1 142 ? 13.958 11.116 -22.385 1.00 88.19 142 LEU A CA 1
ATOM 1083 C C . LEU A 1 142 ? 13.809 12.350 -23.275 1.00 88.19 142 LEU A C 1
ATOM 1085 O O . LEU A 1 142 ? 13.153 13.309 -22.878 1.00 88.19 142 LEU A O 1
ATOM 1089 N N . LYS A 1 143 ? 14.425 12.322 -24.461 1.00 88.19 143 LYS A N 1
ATOM 1090 C CA . LYS A 1 143 ? 14.405 13.440 -25.407 1.00 88.19 143 LYS A CA 1
ATOM 1091 C C . LYS A 1 143 ? 12.982 13.771 -25.861 1.00 88.19 143 LYS A C 1
ATOM 1093 O O . LYS A 1 143 ? 12.622 14.943 -25.884 1.00 88.19 143 LYS A O 1
ATOM 1098 N N . ASP A 1 144 ? 12.194 12.757 -26.202 1.00 86.75 144 ASP A N 1
ATOM 1099 C CA . ASP A 1 144 ? 10.814 12.909 -26.670 1.00 86.75 144 ASP A CA 1
ATOM 1100 C C . ASP A 1 144 ? 9.907 13.438 -25.544 1.00 86.75 144 ASP A C 1
ATOM 1102 O O . ASP A 1 144 ? 9.009 14.237 -25.795 1.00 86.75 144 ASP A O 1
ATOM 1106 N N . ALA A 1 145 ? 10.208 13.091 -24.289 1.00 84.75 145 ALA A N 1
ATOM 1107 C CA . ALA A 1 145 ? 9.581 13.666 -23.098 1.00 84.75 145 ALA A CA 1
ATOM 1108 C C . ALA A 1 145 ? 10.136 15.056 -22.698 1.00 84.75 145 ALA A C 1
ATOM 1110 O O . ALA A 1 145 ? 9.757 15.594 -21.658 1.00 84.75 145 ALA A O 1
ATOM 1111 N N . GLY A 1 146 ? 11.034 15.653 -23.492 1.00 84.69 146 GLY A N 1
ATOM 1112 C CA . GLY A 1 146 ? 11.585 16.994 -23.259 1.00 84.69 146 GLY A CA 1
ATOM 1113 C C . GLY A 1 146 ? 12.710 17.073 -22.217 1.00 84.69 146 GLY A C 1
ATOM 1114 O O . GLY A 1 146 ? 13.091 18.171 -21.807 1.00 84.69 146 GLY A O 1
ATOM 1115 N N . HIS A 1 147 ? 13.268 15.940 -21.783 1.00 85.25 147 HIS A N 1
ATOM 1116 C CA . HIS A 1 147 ? 14.385 15.888 -20.834 1.00 85.25 147 HIS A CA 1
ATOM 1117 C C . HIS A 1 147 ? 15.746 15.889 -21.545 1.00 85.25 147 HIS A C 1
ATOM 1119 O O . HIS A 1 147 ? 15.902 15.368 -22.650 1.00 85.25 147 HIS A O 1
ATOM 1125 N N . ASP A 1 148 ? 16.778 16.425 -20.882 1.00 84.69 148 ASP A N 1
ATOM 1126 C CA . ASP A 1 148 ? 18.162 16.304 -21.358 1.00 84.69 148 ASP A CA 1
ATOM 1127 C C . ASP A 1 148 ? 18.624 14.840 -21.258 1.00 84.69 148 ASP A C 1
ATOM 1129 O O . ASP A 1 148 ? 18.573 14.225 -20.192 1.00 84.69 148 ASP A O 1
ATOM 1133 N N . ALA A 1 149 ? 19.136 14.301 -22.365 1.00 78.06 149 ALA A N 1
ATOM 1134 C CA . ALA A 1 149 ? 19.710 12.964 -22.474 1.00 78.06 149 ALA A CA 1
ATOM 1135 C C . ALA A 1 149 ? 20.799 12.681 -21.416 1.00 78.06 149 ALA A C 1
ATOM 1137 O O . ALA A 1 149 ? 20.973 11.536 -20.994 1.00 78.06 149 ALA A O 1
ATOM 1138 N N . LYS A 1 150 ? 21.510 13.714 -20.940 1.00 81.75 150 LYS A N 1
ATOM 1139 C CA . LYS A 1 150 ? 22.514 13.594 -19.868 1.00 81.75 150 LYS A CA 1
ATOM 1140 C C . LYS A 1 150 ? 21.917 13.221 -18.508 1.00 81.75 150 LYS A C 1
ATOM 1142 O O . LYS A 1 150 ? 22.642 12.722 -17.654 1.00 81.75 150 LYS A O 1
ATOM 1147 N N . LYS A 1 151 ? 20.609 13.415 -18.307 1.00 83.44 151 LYS A N 1
ATOM 1148 C CA . LYS A 1 151 ? 19.907 13.068 -17.063 1.00 83.44 151 LYS A CA 1
ATOM 1149 C C . LYS A 1 151 ? 19.521 11.594 -16.974 1.00 83.44 151 LYS A C 1
ATOM 1151 O O . LYS A 1 151 ? 18.979 11.190 -15.952 1.00 83.44 151 LYS A O 1
ATOM 1156 N N . LEU A 1 152 ? 19.801 10.777 -17.995 1.00 83.88 152 LEU A N 1
ATOM 1157 C CA . LEU A 1 152 ? 19.438 9.356 -17.981 1.00 83.88 152 LEU A CA 1
ATOM 1158 C C . LEU A 1 152 ? 19.976 8.636 -16.742 1.00 83.88 152 LEU A C 1
ATOM 1160 O O . LEU A 1 152 ? 19.210 7.980 -16.043 1.00 83.88 152 LEU A O 1
ATOM 1164 N N . ASP A 1 153 ? 21.259 8.812 -16.436 1.00 82.81 153 ASP A N 1
ATOM 1165 C CA . ASP A 1 153 ? 21.882 8.159 -15.281 1.00 82.81 153 ASP A CA 1
ATOM 1166 C C . ASP A 1 153 ? 21.341 8.740 -13.952 1.00 82.81 153 ASP A C 1
ATOM 1168 O O . ASP A 1 153 ? 21.239 8.037 -12.953 1.00 82.81 153 ASP A O 1
ATOM 1172 N N . GLU A 1 154 ? 20.888 10.000 -13.940 1.00 80.12 154 GLU A N 1
ATOM 1173 C CA . GLU A 1 154 ? 20.224 10.624 -12.784 1.00 80.12 154 GLU A CA 1
ATOM 1174 C C . GLU A 1 154 ? 18.795 10.091 -12.556 1.00 80.12 154 GLU A C 1
ATOM 1176 O O . GLU A 1 154 ? 18.306 10.060 -11.425 1.00 80.12 154 GLU A O 1
ATOM 1181 N N . ILE A 1 155 ? 18.092 9.716 -13.629 1.00 80.44 155 ILE A N 1
ATOM 1182 C CA . ILE A 1 155 ? 16.742 9.135 -13.582 1.00 80.44 155 ILE A CA 1
ATOM 1183 C C . ILE A 1 155 ? 16.815 7.643 -13.246 1.00 80.44 155 ILE A C 1
ATOM 1185 O O . ILE A 1 155 ? 16.024 7.148 -12.455 1.00 80.44 155 ILE A O 1
ATOM 1189 N N . LEU A 1 156 ? 17.773 6.911 -13.805 1.00 82.19 156 LEU A N 1
ATOM 1190 C CA . LEU A 1 156 ? 17.929 5.486 -13.514 1.00 82.19 156 LEU A CA 1
ATOM 1191 C C . LEU A 1 156 ? 18.642 5.233 -12.177 1.00 82.19 156 LEU A C 1
ATOM 1193 O O . LEU A 1 156 ? 18.482 4.169 -11.576 1.00 82.19 156 LEU A O 1
ATOM 1197 N N . GLY A 1 157 ? 19.433 6.193 -11.691 1.00 80.56 157 GLY A N 1
ATOM 1198 C CA . GLY A 1 157 ? 20.291 6.001 -10.530 1.00 80.56 157 GLY A CA 1
ATOM 1199 C C . GLY A 1 157 ? 21.296 4.875 -10.784 1.00 80.56 157 GLY A C 1
ATOM 1200 O O . GLY A 1 157 ? 22.078 4.923 -11.728 1.00 80.56 157 GLY A O 1
ATOM 1201 N N . SER A 1 158 ? 21.272 3.840 -9.944 1.00 79.06 158 SER A N 1
ATOM 1202 C CA . SER A 1 158 ? 22.108 2.640 -10.102 1.00 79.06 158 SER A CA 1
ATOM 1203 C C . SER A 1 158 ? 21.493 1.559 -11.001 1.00 79.06 158 SER A C 1
ATOM 1205 O O . SER A 1 158 ? 22.108 0.508 -11.190 1.00 79.06 158 SER A O 1
ATOM 1207 N N . TYR A 1 159 ? 20.284 1.771 -11.530 1.00 86.25 159 TYR A N 1
ATOM 1208 C CA . TYR A 1 159 ? 19.586 0.763 -12.319 1.00 86.25 159 TYR A CA 1
ATOM 1209 C C . TYR A 1 159 ? 20.127 0.680 -13.751 1.00 86.25 159 TYR A C 1
ATOM 1211 O O . TYR A 1 159 ? 20.246 1.680 -14.456 1.00 86.25 159 TYR A O 1
ATOM 1219 N N . GLU A 1 160 ? 20.405 -0.538 -14.213 1.00 85.62 160 GLU A N 1
ATOM 1220 C CA . GLU A 1 160 ? 20.784 -0.809 -15.599 1.00 85.62 160 GLU A CA 1
ATOM 1221 C C . GLU A 1 160 ? 19.577 -1.371 -16.358 1.00 85.62 160 GLU A C 1
ATOM 1223 O O . GLU A 1 160 ? 19.021 -2.394 -15.959 1.00 85.62 160 GLU A O 1
ATOM 1228 N N . ILE A 1 161 ? 19.209 -0.732 -17.473 1.00 86.88 161 ILE A N 1
ATOM 1229 C CA . ILE A 1 161 ? 18.192 -1.227 -18.413 1.00 86.88 161 ILE A CA 1
ATOM 1230 C C . ILE A 1 161 ? 18.702 -2.534 -19.016 1.00 86.88 161 ILE A C 1
ATOM 1232 O O . ILE A 1 161 ? 19.706 -2.531 -19.725 1.00 86.88 161 ILE A O 1
ATOM 1236 N N . LYS A 1 162 ? 18.021 -3.645 -18.739 1.00 84.88 162 LYS A N 1
ATOM 1237 C CA . LYS A 1 162 ? 18.409 -5.002 -19.162 1.00 84.88 162 LYS A CA 1
ATOM 1238 C C . LYS A 1 162 ? 17.458 -5.560 -20.215 1.00 84.88 162 LYS A C 1
ATOM 1240 O O . LYS A 1 162 ? 17.835 -6.443 -20.996 1.00 84.88 162 LYS A O 1
ATOM 1245 N N . SER A 1 163 ? 16.224 -5.066 -20.240 1.00 83.81 163 SER A N 1
ATOM 1246 C CA . SER A 1 163 ? 15.138 -5.610 -21.041 1.00 83.81 163 SER A CA 1
ATOM 1247 C C . SER A 1 163 ? 14.340 -4.526 -21.780 1.00 83.81 163 SER A C 1
ATOM 1249 O O . SER A 1 163 ? 14.330 -3.370 -21.364 1.00 83.81 163 SER A O 1
ATOM 1251 N N . PRO A 1 164 ? 13.641 -4.892 -22.870 1.00 81.69 164 PRO A N 1
ATOM 1252 C CA . PRO A 1 164 ? 12.671 -4.010 -23.515 1.00 81.69 164 PRO A CA 1
ATOM 1253 C C . PRO A 1 164 ? 11.551 -3.540 -22.571 1.00 81.69 164 PRO A C 1
ATOM 1255 O O . PRO A 1 164 ? 11.122 -2.397 -22.665 1.00 81.69 164 PRO A O 1
ATOM 1258 N N . SER A 1 165 ? 11.118 -4.371 -21.616 1.00 81.06 165 SER A N 1
ATOM 1259 C CA . SER A 1 165 ? 10.097 -4.000 -20.623 1.00 81.06 165 SER A CA 1
ATOM 1260 C C . SER A 1 165 ? 10.539 -2.848 -19.716 1.00 81.06 165 SER A C 1
ATOM 1262 O O . SER A 1 165 ? 9.713 -2.044 -19.291 1.00 81.06 165 SER A O 1
ATOM 1264 N N . ASP A 1 166 ? 11.842 -2.713 -19.463 1.00 86.25 166 ASP A N 1
ATOM 1265 C CA . ASP A 1 166 ? 12.386 -1.603 -18.674 1.00 86.25 166 ASP A CA 1
ATOM 1266 C C . ASP A 1 166 ? 12.226 -0.262 -19.411 1.00 86.25 166 ASP A C 1
ATOM 1268 O O . ASP A 1 166 ? 12.130 0.782 -18.771 1.00 86.25 166 ASP A O 1
ATOM 1272 N N . LEU A 1 167 ? 12.150 -0.274 -20.750 1.00 87.69 167 LEU A N 1
ATOM 1273 C CA . LEU A 1 167 ? 11.886 0.927 -21.547 1.00 87.69 167 LEU A CA 1
ATOM 1274 C C . LEU A 1 167 ? 10.447 1.418 -21.361 1.00 87.69 167 LEU A C 1
ATOM 1276 O O . LEU A 1 167 ? 10.236 2.623 -21.241 1.00 87.69 167 LEU A O 1
ATOM 1280 N N . TYR A 1 168 ? 9.473 0.509 -21.243 1.00 84.19 168 TYR A N 1
ATOM 1281 C CA . TYR A 1 168 ? 8.103 0.886 -20.884 1.00 84.19 168 TYR A CA 1
ATOM 1282 C C . TYR A 1 168 ? 8.047 1.516 -19.492 1.00 84.19 168 TYR A C 1
ATOM 1284 O O . TYR A 1 168 ? 7.477 2.591 -19.326 1.00 84.19 168 TYR A O 1
ATOM 1292 N N . LYS A 1 169 ? 8.712 0.924 -18.495 1.00 86.56 169 LYS A N 1
ATOM 1293 C CA . LYS A 1 169 ? 8.789 1.513 -17.145 1.00 86.56 169 LYS A CA 1
ATOM 1294 C C . LYS A 1 169 ? 9.461 2.886 -17.149 1.00 86.56 169 LYS A C 1
ATOM 1296 O O . LYS A 1 169 ? 8.995 3.805 -16.480 1.00 86.56 169 LYS A O 1
ATOM 1301 N N . LEU A 1 170 ? 10.511 3.054 -17.955 1.00 89.19 170 LEU A N 1
ATOM 1302 C CA . LEU A 1 170 ? 11.151 4.351 -18.143 1.00 89.19 170 LEU A CA 1
ATOM 1303 C C . LEU A 1 170 ? 10.184 5.367 -18.761 1.00 89.19 170 LEU A C 1
ATOM 1305 O O . LEU A 1 170 ? 10.177 6.513 -18.324 1.00 89.19 170 LEU A O 1
ATOM 1309 N N . SER A 1 171 ? 9.352 4.954 -19.725 1.00 86.75 171 SER A N 1
ATOM 1310 C CA . SER A 1 171 ? 8.336 5.824 -20.334 1.00 86.75 171 SER A CA 1
ATOM 1311 C C . SER A 1 171 ? 7.305 6.331 -19.316 1.00 86.75 171 SER A C 1
ATOM 1313 O O . SER A 1 171 ? 6.951 7.508 -19.346 1.00 86.75 171 SER A O 1
ATOM 1315 N N . PHE A 1 172 ? 6.914 5.500 -18.340 1.00 86.50 172 PHE A N 1
ATOM 1316 C CA . PHE A 1 172 ? 6.103 5.957 -17.209 1.00 86.50 172 PHE A CA 1
ATOM 1317 C C . PHE A 1 172 ? 6.869 6.963 -16.352 1.00 86.50 172 PHE A C 1
ATOM 1319 O O . PHE A 1 172 ? 6.363 8.047 -16.078 1.00 86.50 172 PHE A O 1
ATOM 1326 N N . LEU A 1 173 ? 8.105 6.632 -15.968 1.00 87.88 173 LEU A N 1
ATOM 1327 C CA . LEU A 1 173 ? 8.906 7.453 -15.061 1.00 87.88 173 LEU A CA 1
ATOM 1328 C C . LEU A 1 173 ? 9.197 8.855 -15.619 1.00 87.88 173 LEU A C 1
ATOM 1330 O O . LEU A 1 173 ? 9.146 9.827 -14.870 1.00 87.88 173 LEU A O 1
ATOM 1334 N N . VAL A 1 174 ? 9.475 8.992 -16.921 1.00 87.75 174 VAL A N 1
ATOM 1335 C CA . VAL A 1 174 ? 9.690 10.317 -17.542 1.00 87.75 174 VAL A CA 1
ATOM 1336 C C . VAL A 1 174 ? 8.416 11.157 -17.615 1.00 87.75 174 VAL A C 1
ATOM 1338 O O . VAL A 1 174 ? 8.510 12.381 -17.690 1.00 87.75 174 VAL A O 1
ATOM 1341 N N . GLY A 1 175 ? 7.249 10.506 -17.583 1.00 86.00 175 GLY A N 1
ATOM 1342 C CA . GLY A 1 175 ? 5.932 11.137 -17.553 1.00 86.00 175 GLY A CA 1
ATOM 1343 C C . GLY A 1 175 ? 5.440 11.479 -16.147 1.00 86.00 175 GLY A C 1
ATOM 1344 O O . GLY A 1 175 ? 4.293 11.900 -15.999 1.00 86.00 175 GLY A O 1
ATOM 1345 N N . PHE A 1 176 ? 6.250 11.270 -15.106 1.00 89.25 176 PHE A N 1
ATOM 1346 C CA . PHE A 1 176 ? 5.908 11.716 -13.758 1.00 89.25 176 PHE A CA 1
ATOM 1347 C C . PHE A 1 176 ? 6.038 13.233 -13.656 1.00 89.25 176 PHE A C 1
ATOM 1349 O O . PHE A 1 176 ? 6.931 13.846 -14.244 1.00 89.25 176 PHE A O 1
ATOM 1356 N N . ASP A 1 177 ? 5.191 13.829 -12.820 1.00 86.75 177 ASP A N 1
ATOM 1357 C CA . ASP A 1 177 ? 5.356 15.222 -12.431 1.00 86.75 177 ASP A CA 1
ATOM 1358 C C . ASP A 1 177 ? 6.760 15.444 -11.812 1.00 86.75 177 ASP A C 1
ATOM 1360 O O . ASP A 1 177 ? 7.217 14.624 -11.000 1.00 86.75 177 ASP A O 1
ATOM 1364 N N . PRO A 1 178 ? 7.471 16.539 -12.152 1.00 87.19 178 PRO A N 1
ATOM 1365 C CA . PRO A 1 178 ? 8.809 16.807 -11.621 1.00 87.19 178 PRO A CA 1
ATOM 1366 C C . PRO A 1 178 ? 8.878 16.810 -10.087 1.00 87.19 178 PRO A C 1
ATOM 1368 O O . PRO A 1 178 ? 9.902 16.434 -9.500 1.00 87.19 178 PRO A O 1
ATOM 1371 N N . LEU A 1 179 ? 7.793 17.202 -9.412 1.00 90.25 179 LEU A N 1
ATOM 1372 C CA . LEU A 1 179 ? 7.705 17.149 -7.961 1.00 90.25 179 LEU A CA 1
ATOM 1373 C C . LEU A 1 179 ? 7.571 15.712 -7.457 1.00 90.25 179 LEU A C 1
ATOM 1375 O O . LEU A 1 179 ? 8.210 15.385 -6.461 1.00 90.25 179 LEU A O 1
ATOM 1379 N N . SER A 1 180 ? 6.829 14.839 -8.145 1.00 91.88 180 SER A N 1
ATOM 1380 C CA . SER A 1 180 ? 6.777 13.405 -7.818 1.00 91.88 180 SER A CA 1
ATOM 1381 C C . SER A 1 180 ? 8.171 12.785 -7.853 1.00 91.88 180 SER A C 1
ATOM 1383 O O . SER A 1 180 ? 8.584 12.148 -6.885 1.00 91.88 180 SER A O 1
ATOM 1385 N N . ILE A 1 181 ? 8.943 13.054 -8.912 1.00 90.12 181 ILE A N 1
ATOM 1386 C CA . ILE A 1 181 ? 10.342 12.610 -9.012 1.00 90.12 181 ILE A CA 1
ATOM 1387 C C . ILE A 1 181 ? 11.187 13.181 -7.869 1.00 90.12 181 ILE A C 1
ATOM 1389 O O . ILE A 1 181 ? 11.976 12.457 -7.266 1.00 90.12 181 ILE A O 1
ATOM 1393 N N . THR A 1 182 ? 11.009 14.459 -7.533 1.00 90.75 182 THR A N 1
ATOM 1394 C CA . THR A 1 182 ? 11.739 15.113 -6.437 1.00 90.75 182 THR A CA 1
ATOM 1395 C C . THR A 1 182 ? 11.445 14.468 -5.082 1.00 90.75 182 THR A C 1
ATOM 1397 O O . THR A 1 182 ? 12.373 14.197 -4.320 1.00 90.75 182 THR A O 1
ATOM 1400 N N . GLU A 1 183 ? 10.174 14.220 -4.758 1.00 93.69 183 GLU A N 1
ATOM 1401 C CA . GLU A 1 183 ? 9.782 13.595 -3.490 1.00 93.69 183 GLU A CA 1
ATOM 1402 C C . GLU A 1 183 ? 10.255 12.131 -3.433 1.00 93.69 183 GLU A C 1
ATOM 1404 O O . GLU A 1 183 ? 10.837 11.725 -2.426 1.00 93.69 183 GLU A O 1
ATOM 1409 N N . LEU A 1 184 ? 10.124 11.368 -4.526 1.00 93.31 184 LEU A N 1
ATOM 1410 C CA . LEU A 1 184 ? 10.631 9.994 -4.609 1.00 93.31 184 LEU A CA 1
ATOM 1411 C C . LEU A 1 184 ? 12.158 9.932 -4.478 1.00 93.31 184 LEU A C 1
ATOM 1413 O O . LEU A 1 184 ? 12.662 9.111 -3.720 1.00 93.31 184 LEU A O 1
ATOM 1417 N N . LYS A 1 185 ? 12.912 10.816 -5.145 1.00 91.50 185 LYS A N 1
ATOM 1418 C CA . LYS A 1 185 ? 14.378 10.888 -5.003 1.00 91.50 185 LYS A CA 1
ATOM 1419 C C . LYS A 1 185 ? 14.794 11.231 -3.575 1.00 91.50 185 LYS A C 1
ATOM 1421 O O . LYS A 1 185 ? 15.694 10.591 -3.038 1.00 91.50 185 LYS A O 1
ATOM 1426 N N . LYS A 1 186 ? 14.130 12.206 -2.942 1.00 92.81 186 LYS A N 1
ATOM 1427 C CA . LYS A 1 186 ? 14.407 12.590 -1.547 1.00 92.81 186 LYS A CA 1
ATOM 1428 C C . LYS A 1 186 ? 14.132 11.456 -0.566 1.00 92.81 186 LYS A C 1
ATOM 1430 O O . LYS A 1 186 ? 14.877 11.313 0.393 1.00 92.81 186 LYS A O 1
ATOM 1435 N N . GLY A 1 187 ? 13.065 10.691 -0.783 1.00 92.94 187 GLY A N 1
ATOM 1436 C CA . GLY A 1 187 ? 12.680 9.613 0.121 1.00 92.94 187 GLY A CA 1
ATOM 1437 C C . GLY A 1 187 ? 13.423 8.295 -0.124 1.00 92.94 187 GLY A C 1
ATOM 1438 O O . GLY A 1 187 ? 13.798 7.622 0.827 1.00 92.94 187 GLY A O 1
ATOM 1439 N N . LEU A 1 188 ? 13.640 7.908 -1.385 1.00 93.12 188 LEU A N 1
ATOM 1440 C CA . LEU A 1 188 ? 14.297 6.642 -1.739 1.00 93.12 188 LEU A CA 1
ATOM 1441 C C . LEU A 1 188 ? 15.828 6.751 -1.751 1.00 93.12 188 LEU A C 1
ATOM 1443 O O . LEU A 1 188 ? 16.518 5.740 -1.606 1.00 93.12 188 LEU A O 1
ATOM 1447 N N . GLY A 1 189 ? 16.381 7.951 -1.957 1.00 89.69 189 GLY A N 1
ATOM 1448 C CA . GLY A 1 189 ? 17.822 8.182 -2.030 1.00 89.69 189 GLY A CA 1
ATOM 1449 C C . GLY A 1 189 ? 18.503 7.262 -3.048 1.00 89.69 189 GLY A C 1
ATOM 1450 O O . GLY A 1 189 ? 18.111 7.192 -4.213 1.00 89.69 189 GLY A O 1
ATOM 1451 N N . ARG A 1 190 ? 19.508 6.497 -2.596 1.00 86.25 190 ARG A N 1
ATOM 1452 C CA . ARG A 1 190 ? 20.227 5.511 -3.433 1.00 86.25 190 ARG A CA 1
ATOM 1453 C C . ARG A 1 190 ? 19.331 4.373 -3.939 1.00 86.25 190 ARG A C 1
ATOM 1455 O O . ARG A 1 190 ? 19.686 3.711 -4.909 1.00 86.25 190 ARG A O 1
ATOM 1462 N N . GLY A 1 191 ? 18.187 4.143 -3.295 1.00 87.19 191 GLY A N 1
ATOM 1463 C CA . GLY A 1 191 ? 17.201 3.139 -3.678 1.00 87.19 191 GLY A CA 1
ATOM 1464 C C . GLY A 1 191 ? 16.279 3.558 -4.823 1.00 87.19 191 GLY A C 1
ATOM 1465 O O . GLY A 1 191 ? 15.500 2.726 -5.267 1.00 87.19 191 GLY A O 1
ATOM 1466 N N . PHE A 1 192 ? 16.357 4.797 -5.332 1.00 89.62 192 PHE A N 1
ATOM 1467 C CA . PHE A 1 192 ? 15.449 5.292 -6.380 1.00 89.62 192 PHE A CA 1
ATOM 1468 C C . PHE A 1 192 ? 15.390 4.374 -7.612 1.00 89.62 192 PHE A C 1
ATOM 1470 O O . PHE A 1 192 ? 14.306 4.058 -8.094 1.00 89.62 192 PHE A O 1
ATOM 1477 N N . GLY A 1 193 ? 16.540 3.857 -8.058 1.00 86.62 193 GLY A N 1
ATOM 1478 C CA . GLY A 1 193 ? 16.614 2.944 -9.203 1.00 86.62 193 GLY A CA 1
ATOM 1479 C C . GLY A 1 193 ? 15.862 1.620 -9.009 1.00 86.62 193 GLY A C 1
ATOM 1480 O O . GLY A 1 193 ? 15.403 1.038 -9.988 1.00 86.62 193 GLY A O 1
ATOM 1481 N N . LYS A 1 194 ? 15.656 1.164 -7.763 1.00 90.25 194 LYS A N 1
ATOM 1482 C CA . LYS A 1 194 ? 14.877 -0.054 -7.473 1.00 90.25 194 LYS A CA 1
ATOM 1483 C C . LYS A 1 194 ? 13.400 0.089 -7.834 1.00 90.25 194 LYS A C 1
ATOM 1485 O O . LYS A 1 194 ? 12.715 -0.914 -7.982 1.00 90.25 194 LYS A O 1
ATOM 1490 N N . LEU A 1 195 ? 12.907 1.312 -8.040 1.00 90.56 195 LEU A N 1
ATOM 1491 C CA . LEU A 1 195 ? 11.550 1.529 -8.534 1.00 90.56 195 LEU A CA 1
ATOM 1492 C C . LEU A 1 195 ? 11.316 0.808 -9.872 1.00 90.56 195 LEU A C 1
ATOM 1494 O O . LEU A 1 195 ? 10.238 0.275 -10.101 1.00 90.56 195 LEU A O 1
ATOM 1498 N N . MET A 1 196 ? 12.349 0.693 -10.714 1.00 89.69 196 MET A N 1
ATOM 1499 C CA . MET A 1 196 ? 12.298 -0.021 -11.997 1.00 89.69 196 MET A CA 1
ATOM 1500 C C . MET A 1 196 ? 12.057 -1.534 -11.857 1.00 89.69 196 MET A C 1
ATOM 1502 O O . MET A 1 196 ? 11.725 -2.206 -12.836 1.00 89.69 196 MET A O 1
ATOM 1506 N N . GLU A 1 197 ? 12.193 -2.094 -10.656 1.00 90.00 197 GLU A N 1
ATOM 1507 C CA . GLU A 1 197 ? 11.886 -3.498 -10.371 1.00 90.00 197 GLU A CA 1
ATOM 1508 C C . GLU A 1 197 ? 10.376 -3.727 -10.184 1.00 90.00 197 GLU A C 1
ATOM 1510 O O . GLU A 1 197 ? 9.911 -4.851 -10.356 1.00 90.00 197 GLU A O 1
ATOM 1515 N N . LYS A 1 198 ? 9.590 -2.667 -9.941 1.00 91.62 198 LYS A N 1
ATOM 1516 C CA . LYS A 1 198 ? 8.134 -2.737 -9.736 1.00 91.62 198 LYS A CA 1
ATOM 1517 C C . LYS A 1 198 ? 7.345 -3.002 -11.013 1.00 91.62 198 LYS A C 1
ATOM 1519 O O . LYS A 1 198 ? 7.839 -2.776 -12.119 1.00 91.62 198 LYS A O 1
ATOM 1524 N N . ASP A 1 199 ? 6.138 -3.534 -10.854 1.00 89.94 199 ASP A N 1
ATOM 1525 C CA . ASP A 1 199 ? 5.226 -3.808 -11.964 1.00 89.94 199 ASP A CA 1
ATOM 1526 C C . ASP A 1 199 ? 4.625 -2.517 -12.553 1.00 89.94 199 ASP A C 1
ATOM 1528 O O . ASP A 1 199 ? 4.765 -1.425 -12.006 1.00 89.94 199 ASP A O 1
ATOM 1532 N N . GLU A 1 200 ? 3.974 -2.633 -13.709 1.00 87.75 200 GLU A N 1
ATOM 1533 C CA . GLU A 1 200 ? 3.366 -1.491 -14.399 1.00 87.75 200 GLU A CA 1
ATOM 1534 C C . GLU A 1 200 ? 2.236 -0.834 -13.589 1.00 87.75 200 GLU A C 1
ATOM 1536 O O . GLU A 1 200 ? 2.093 0.391 -13.606 1.00 87.75 200 GLU A O 1
ATOM 1541 N N . ALA A 1 201 ? 1.445 -1.634 -12.867 1.00 90.44 201 ALA A N 1
ATOM 1542 C CA . ALA A 1 201 ? 0.336 -1.137 -12.062 1.00 90.44 201 ALA A CA 1
ATOM 1543 C C . ALA A 1 201 ? 0.844 -0.186 -10.969 1.00 90.44 201 ALA A C 1
ATOM 1545 O O . ALA A 1 201 ? 0.316 0.913 -10.810 1.00 90.44 201 ALA A O 1
ATOM 1546 N N . TYR A 1 202 ? 1.945 -0.540 -10.310 1.00 93.75 202 TYR A N 1
ATOM 1547 C CA . TYR A 1 202 ? 2.614 0.289 -9.315 1.00 93.75 202 TYR A CA 1
ATOM 1548 C C . TYR A 1 202 ? 3.039 1.653 -9.891 1.00 93.75 202 TYR A C 1
ATOM 1550 O O . TYR A 1 202 ? 2.804 2.696 -9.275 1.00 93.75 202 TYR A O 1
ATOM 1558 N N . PHE A 1 203 ? 3.616 1.676 -11.100 1.00 91.31 203 PHE A N 1
ATOM 1559 C CA . PHE A 1 203 ? 3.985 2.929 -11.775 1.00 91.31 203 PHE A CA 1
ATOM 1560 C C . PHE A 1 203 ? 2.769 3.793 -12.110 1.00 91.31 203 PHE A C 1
ATOM 1562 O O . PHE A 1 203 ? 2.818 5.004 -11.899 1.00 91.31 203 PHE A O 1
ATOM 1569 N N . LYS A 1 204 ? 1.678 3.191 -12.595 1.00 90.50 204 LYS A N 1
ATOM 1570 C CA . LYS A 1 204 ? 0.435 3.909 -12.913 1.00 90.50 204 LYS A CA 1
ATOM 1571 C C . LYS A 1 204 ? -0.164 4.587 -11.682 1.00 90.50 204 LYS A C 1
ATOM 1573 O O . LYS A 1 204 ? -0.543 5.756 -11.762 1.00 90.50 204 LYS A O 1
ATOM 1578 N N . ILE A 1 205 ? -0.176 3.905 -10.536 1.00 92.12 205 ILE A N 1
ATOM 1579 C CA . ILE A 1 205 ? -0.639 4.494 -9.273 1.00 92.12 205 ILE A CA 1
ATOM 1580 C C . ILE A 1 205 ? 0.226 5.696 -8.896 1.00 92.12 205 ILE A C 1
ATOM 1582 O O . ILE A 1 205 ? -0.303 6.789 -8.695 1.00 92.12 205 ILE A O 1
ATOM 1586 N N . LEU A 1 206 ? 1.554 5.541 -8.895 1.00 92.06 206 LEU A N 1
ATOM 1587 C CA . LEU A 1 206 ? 2.469 6.642 -8.589 1.00 92.06 206 LEU A CA 1
ATOM 1588 C C . LEU A 1 206 ? 2.353 7.827 -9.556 1.00 92.06 206 LEU A C 1
ATOM 1590 O O . LEU A 1 206 ? 2.482 8.972 -9.123 1.00 92.06 206 LEU A O 1
ATOM 1594 N N . GLN A 1 207 ? 2.111 7.567 -10.842 1.00 89.19 207 GLN A N 1
ATOM 1595 C CA . GLN A 1 207 ? 1.929 8.609 -11.850 1.00 89.19 207 GLN A CA 1
ATOM 1596 C C . GLN A 1 207 ? 0.627 9.387 -11.635 1.00 89.19 207 GLN A C 1
ATOM 1598 O O . GLN A 1 207 ? 0.610 10.608 -11.772 1.00 89.19 207 GLN A O 1
ATOM 1603 N N . SER A 1 208 ? -0.459 8.687 -11.297 1.00 88.75 208 SER A N 1
ATOM 1604 C CA . SER A 1 208 ? -1.769 9.297 -11.032 1.00 88.75 208 SER A CA 1
ATOM 1605 C C . SER A 1 208 ? -1.832 10.032 -9.687 1.00 88.75 208 SER A C 1
ATOM 1607 O O . SER A 1 208 ? -2.655 10.931 -9.494 1.00 88.75 208 SER A O 1
ATOM 1609 N N . ALA A 1 209 ? -0.949 9.675 -8.753 1.00 87.69 209 ALA A N 1
ATOM 1610 C CA . ALA A 1 209 ? -0.920 10.249 -7.424 1.00 87.69 209 ALA A CA 1
ATOM 1611 C C . ALA A 1 209 ? -0.453 11.712 -7.439 1.00 87.69 209 ALA A C 1
ATOM 1613 O O . ALA A 1 209 ? 0.602 12.061 -7.969 1.00 87.69 209 ALA A O 1
ATOM 1614 N N . LYS A 1 210 ? -1.207 12.589 -6.765 1.00 88.44 210 LYS A N 1
ATOM 1615 C CA . LYS A 1 210 ? -0.857 14.012 -6.643 1.00 88.44 210 LYS A CA 1
ATOM 1616 C C . LYS A 1 210 ? 0.370 14.183 -5.731 1.00 88.44 210 LYS A C 1
ATOM 1618 O O . LYS A 1 210 ? 0.246 13.927 -4.529 1.00 88.44 210 LYS A O 1
ATOM 1623 N N . PRO A 1 211 ? 1.518 14.705 -6.204 1.00 90.50 211 PRO A N 1
ATOM 1624 C CA . PRO A 1 211 ? 2.745 14.736 -5.403 1.00 90.50 211 PRO A CA 1
ATOM 1625 C C . PRO A 1 211 ? 2.615 15.486 -4.071 1.00 90.50 211 PRO A C 1
ATOM 1627 O O . PRO A 1 211 ? 3.143 15.045 -3.051 1.00 90.50 211 PRO A O 1
ATOM 1630 N N . VAL A 1 212 ? 1.876 16.600 -4.052 1.00 91.31 212 VAL A N 1
ATOM 1631 C CA . VAL A 1 212 ? 1.676 17.424 -2.845 1.00 91.31 212 VAL A CA 1
ATOM 1632 C C . VAL A 1 212 ? 0.756 16.757 -1.819 1.00 91.31 212 VAL A C 1
ATOM 1634 O O . VAL A 1 212 ? 0.939 16.968 -0.621 1.00 91.31 212 VAL A O 1
ATOM 1637 N N . HIS A 1 213 ? -0.223 15.972 -2.271 1.00 90.12 213 HIS A N 1
ATOM 1638 C CA . HIS A 1 213 ? -1.271 15.412 -1.412 1.00 90.12 213 HIS A CA 1
ATOM 1639 C C . HIS A 1 213 ? -1.047 13.944 -1.050 1.00 90.12 213 HIS A C 1
ATOM 1641 O O . HIS A 1 213 ? -1.616 13.488 -0.065 1.00 90.12 213 HIS A O 1
ATOM 1647 N N . PHE A 1 214 ? -0.190 13.244 -1.793 1.00 94.94 214 PHE A N 1
ATOM 1648 C CA . PHE A 1 214 ? 0.095 11.829 -1.594 1.00 94.94 214 PHE A CA 1
ATOM 1649 C C . PHE A 1 214 ? 1.573 11.582 -1.270 1.00 94.94 214 PHE A C 1
ATOM 1651 O O . PHE A 1 214 ? 1.913 11.294 -0.126 1.00 94.94 214 PHE A O 1
ATOM 1658 N N . LEU A 1 215 ? 2.474 11.784 -2.241 1.00 95.19 215 LEU A N 1
ATOM 1659 C CA . LEU A 1 215 ? 3.893 11.420 -2.107 1.00 95.19 215 LEU A CA 1
ATOM 1660 C C . LEU A 1 215 ? 4.627 12.189 -1.010 1.00 95.19 215 LEU A C 1
ATOM 1662 O O . LEU A 1 215 ? 5.369 11.597 -0.231 1.00 95.19 215 LEU A O 1
ATOM 1666 N N . ARG A 1 216 ? 4.431 13.508 -0.931 1.00 95.81 216 ARG A N 1
ATOM 1667 C CA . ARG A 1 216 ? 5.067 14.331 0.104 1.00 95.81 216 ARG A CA 1
ATOM 1668 C C . ARG A 1 216 ? 4.576 13.963 1.512 1.00 95.81 216 ARG A C 1
ATOM 1670 O O . ARG A 1 216 ? 5.431 13.742 2.368 1.00 95.81 216 ARG A O 1
ATOM 1677 N N . PRO A 1 217 ? 3.257 13.894 1.785 1.00 96.38 217 PRO A N 1
ATOM 1678 C CA . PRO A 1 217 ? 2.748 13.401 3.061 1.00 96.38 217 PRO A CA 1
ATOM 1679 C C . PRO A 1 217 ? 3.265 12.010 3.392 1.00 96.38 217 PRO A C 1
ATOM 1681 O O . PRO A 1 217 ? 3.705 11.803 4.513 1.00 96.38 217 PRO A O 1
ATOM 1684 N N . LEU A 1 218 ? 3.304 11.099 2.418 1.00 96.69 218 LEU A N 1
ATOM 1685 C CA . LEU A 1 218 ? 3.827 9.751 2.613 1.00 96.69 218 LEU A CA 1
ATOM 1686 C C . LEU A 1 218 ? 5.307 9.766 3.014 1.00 96.69 218 LEU A C 1
ATOM 1688 O O . LEU A 1 218 ? 5.696 9.112 3.978 1.00 96.69 218 LEU A O 1
ATOM 1692 N N . ARG A 1 219 ? 6.128 10.584 2.348 1.00 96.69 219 ARG A N 1
ATOM 1693 C CA . ARG A 1 219 ? 7.538 10.776 2.712 1.00 96.69 219 ARG A CA 1
ATOM 1694 C C . ARG A 1 219 ? 7.713 11.327 4.118 1.00 96.69 219 ARG A C 1
ATOM 1696 O O . ARG A 1 219 ? 8.582 10.857 4.841 1.00 96.69 219 ARG A O 1
ATOM 1703 N N . TYR A 1 220 ? 6.911 12.310 4.515 1.00 96.56 220 TYR A N 1
ATOM 1704 C CA . TYR A 1 220 ? 6.996 12.866 5.865 1.00 96.56 220 TYR A CA 1
ATOM 1705 C C . TYR A 1 220 ? 6.446 11.926 6.939 1.00 96.56 220 TYR A C 1
ATOM 1707 O O . TYR A 1 220 ? 7.013 11.870 8.023 1.00 96.56 220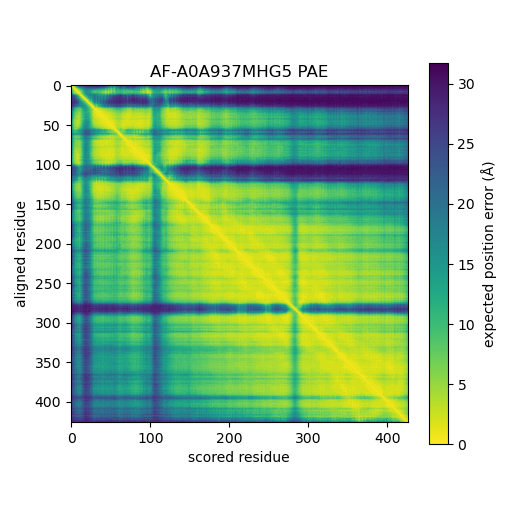 TYR A O 1
ATOM 1715 N N . ALA A 1 221 ? 5.388 11.179 6.634 1.00 96.06 221 ALA A N 1
ATOM 1716 C CA . ALA A 1 221 ? 4.780 10.205 7.529 1.00 96.06 221 ALA A CA 1
ATOM 1717 C C . ALA A 1 221 ? 5.721 9.028 7.825 1.00 96.06 221 ALA A C 1
ATOM 1719 O O . ALA A 1 221 ? 5.806 8.588 8.968 1.00 96.06 221 ALA A O 1
ATOM 1720 N N . LEU A 1 222 ? 6.436 8.537 6.807 1.00 96.81 222 LEU A N 1
ATOM 1721 C CA . LEU A 1 222 ? 7.333 7.386 6.935 1.00 96.81 222 LEU A CA 1
ATOM 1722 C C . LEU A 1 222 ? 8.770 7.765 7.328 1.00 96.81 222 LEU A C 1
ATOM 1724 O O . LEU A 1 222 ? 9.487 6.928 7.878 1.00 96.81 222 LEU A O 1
ATOM 1728 N N . GLY A 1 223 ? 9.200 9.001 7.057 1.00 95.38 223 GLY A N 1
ATOM 1729 C CA . GLY A 1 223 ? 10.542 9.483 7.385 1.00 95.38 223 GLY A CA 1
ATOM 1730 C C . GLY A 1 223 ? 11.636 8.609 6.767 1.00 95.38 223 GLY A C 1
ATOM 1731 O O . GLY A 1 223 ? 11.604 8.315 5.570 1.00 95.38 223 GLY A O 1
ATOM 1732 N N . ASP A 1 224 ? 12.575 8.153 7.596 1.00 94.75 224 ASP A N 1
ATOM 1733 C CA . ASP A 1 224 ? 13.690 7.285 7.184 1.00 94.75 224 ASP A CA 1
ATOM 1734 C C . ASP A 1 224 ? 13.219 5.931 6.627 1.00 94.75 224 ASP A C 1
ATOM 1736 O O . ASP A 1 224 ? 13.901 5.304 5.813 1.00 94.75 224 ASP A O 1
ATOM 1740 N N . ASN A 1 225 ? 12.008 5.503 6.994 1.00 95.69 225 ASN A N 1
ATOM 1741 C CA . ASN A 1 225 ? 11.407 4.266 6.509 1.00 95.69 225 ASN A CA 1
ATOM 1742 C C . ASN A 1 225 ? 10.679 4.424 5.167 1.00 95.69 225 ASN A C 1
ATOM 1744 O O . ASN A 1 225 ? 10.086 3.457 4.695 1.00 95.69 225 ASN A O 1
ATOM 1748 N N . PHE A 1 226 ? 10.716 5.592 4.513 1.00 96.94 226 PHE A N 1
ATOM 1749 C CA . PHE A 1 226 ? 10.039 5.780 3.222 1.00 96.94 226 PHE A CA 1
ATOM 1750 C C . PHE A 1 226 ? 10.507 4.790 2.151 1.00 96.94 226 PHE A C 1
ATOM 1752 O O . PHE A 1 226 ? 9.726 4.398 1.293 1.00 96.94 226 PHE A O 1
ATOM 1759 N N . SER A 1 227 ? 11.759 4.331 2.206 1.00 95.44 227 SER A N 1
ATOM 1760 C CA . SER A 1 227 ? 12.260 3.306 1.282 1.00 95.44 227 SER A CA 1
ATOM 1761 C C . SER A 1 227 ? 11.454 1.999 1.304 1.00 95.44 227 SER A C 1
ATOM 1763 O O . SER A 1 227 ? 11.410 1.317 0.283 1.00 95.44 227 SER A O 1
ATOM 1765 N N . ARG A 1 228 ? 10.746 1.700 2.403 1.00 95.56 228 ARG A N 1
ATOM 1766 C CA . ARG A 1 228 ? 9.896 0.509 2.555 1.00 95.56 228 ARG A CA 1
ATOM 1767 C C . ARG A 1 228 ? 8.640 0.518 1.687 1.00 95.56 228 ARG A C 1
ATOM 1769 O O . ARG A 1 228 ? 8.034 -0.532 1.519 1.00 95.56 228 ARG A O 1
ATOM 1776 N N . ILE A 1 229 ? 8.276 1.638 1.049 1.00 95.31 229 ILE A N 1
ATOM 1777 C CA . ILE A 1 229 ? 7.222 1.600 0.015 1.00 95.31 229 ILE A CA 1
ATOM 1778 C C . ILE A 1 229 ? 7.618 0.670 -1.141 1.00 95.31 229 ILE A C 1
ATOM 1780 O O . ILE A 1 229 ? 6.765 0.097 -1.804 1.00 95.31 229 ILE A O 1
ATOM 1784 N N . LEU A 1 230 ? 8.925 0.470 -1.359 1.00 94.56 230 LEU A N 1
ATOM 1785 C CA . LEU A 1 230 ? 9.441 -0.483 -2.337 1.00 94.56 230 LEU A CA 1
ATOM 1786 C C . LEU A 1 230 ? 9.210 -1.945 -1.939 1.00 94.56 230 LEU A C 1
ATOM 1788 O O . LEU A 1 230 ? 9.508 -2.815 -2.748 1.00 94.56 230 LEU A O 1
ATOM 1792 N N . ASP A 1 231 ? 8.668 -2.237 -0.762 1.00 94.75 231 ASP A N 1
ATOM 1793 C CA . ASP A 1 231 ? 8.259 -3.591 -0.378 1.00 94.75 231 ASP A CA 1
ATOM 1794 C C . ASP A 1 231 ? 6.777 -3.840 -0.703 1.00 94.75 231 ASP A C 1
ATOM 1796 O O . ASP A 1 231 ? 6.355 -4.987 -0.795 1.00 94.75 231 ASP A O 1
ATOM 1800 N N . TRP A 1 232 ? 5.998 -2.784 -0.964 1.00 95.75 232 TRP A N 1
ATOM 1801 C CA . TRP A 1 232 ? 4.577 -2.893 -1.289 1.00 95.75 232 TRP A CA 1
ATOM 1802 C C . TRP A 1 232 ? 4.353 -3.465 -2.684 1.00 95.75 232 TRP A C 1
ATOM 1804 O O . TRP A 1 232 ? 5.060 -3.123 -3.643 1.00 95.75 232 TRP A O 1
ATOM 1814 N N . ASP A 1 233 ? 3.351 -4.325 -2.804 1.00 94.81 233 ASP A N 1
ATOM 1815 C CA . ASP A 1 233 ? 2.829 -4.747 -4.095 1.00 94.81 233 ASP A CA 1
ATOM 1816 C C . ASP A 1 233 ? 1.899 -3.675 -4.694 1.00 94.81 233 ASP A C 1
ATOM 1818 O O . ASP A 1 233 ? 1.665 -2.602 -4.119 1.00 94.81 233 ASP A O 1
ATOM 1822 N N . SER A 1 234 ? 1.419 -3.937 -5.909 1.00 94.38 234 SER A N 1
ATOM 1823 C CA . SER A 1 234 ? 0.511 -3.034 -6.610 1.00 94.38 234 SER A CA 1
ATOM 1824 C C . SER A 1 234 ? -0.854 -2.923 -5.930 1.00 94.38 234 SER A C 1
ATOM 1826 O O . SER A 1 234 ? -1.457 -1.851 -5.985 1.00 94.38 234 SER A O 1
ATOM 1828 N N . GLU A 1 235 ? -1.336 -3.963 -5.248 1.00 96.12 235 GLU A N 1
ATOM 1829 C CA . GLU A 1 235 ? -2.621 -3.923 -4.548 1.00 96.12 235 GLU A CA 1
ATOM 1830 C C . GLU A 1 235 ? -2.563 -3.008 -3.321 1.00 96.12 235 GLU A C 1
ATOM 1832 O O . GLU A 1 235 ? -3.429 -2.147 -3.136 1.00 96.12 235 GLU A O 1
ATOM 1837 N N . PHE A 1 236 ? -1.515 -3.141 -2.515 1.00 96.81 236 PHE A N 1
ATOM 1838 C CA . PHE A 1 236 ? -1.341 -2.373 -1.296 1.00 96.81 236 PHE A CA 1
ATOM 1839 C C . PHE A 1 236 ? -1.159 -0.885 -1.596 1.00 96.81 236 PHE A C 1
ATOM 1841 O O . PHE A 1 236 ? -1.860 -0.053 -1.019 1.00 96.81 236 PHE A O 1
ATOM 1848 N N . ILE A 1 237 ? -0.287 -0.514 -2.545 1.00 95.88 237 ILE A N 1
ATOM 1849 C CA . ILE A 1 237 ? -0.122 0.906 -2.896 1.00 95.88 237 ILE A CA 1
ATOM 1850 C C . ILE A 1 237 ? -1.401 1.506 -3.495 1.00 95.88 237 ILE A C 1
ATOM 1852 O O . ILE A 1 237 ? -1.687 2.681 -3.258 1.00 95.88 237 ILE A O 1
ATOM 1856 N N . THR A 1 238 ? -2.187 0.705 -4.220 1.00 96.06 238 THR A N 1
ATOM 1857 C CA . THR A 1 238 ? -3.503 1.117 -4.723 1.00 96.06 238 THR A CA 1
ATOM 1858 C C . THR A 1 238 ? -4.441 1.413 -3.559 1.00 96.06 238 THR A C 1
ATOM 1860 O O . THR A 1 238 ? -5.010 2.499 -3.500 1.00 96.06 238 THR A O 1
ATOM 1863 N N . ALA A 1 239 ? -4.532 0.515 -2.575 1.00 97.19 239 ALA A N 1
ATOM 1864 C CA . ALA A 1 239 ? -5.347 0.737 -1.385 1.00 97.19 239 ALA A CA 1
ATOM 1865 C C . ALA A 1 239 ? -4.915 1.987 -0.601 1.00 97.19 239 ALA A C 1
ATOM 1867 O O . ALA A 1 239 ? -5.769 2.741 -0.141 1.00 97.19 239 ALA A O 1
ATOM 1868 N N . VAL A 1 240 ? -3.609 2.252 -0.490 1.00 96.81 240 VAL A N 1
ATOM 1869 C CA . VAL A 1 240 ? -3.075 3.479 0.128 1.00 96.81 240 VAL A CA 1
ATOM 1870 C C . VAL A 1 240 ? -3.480 4.723 -0.664 1.00 96.81 240 VAL A C 1
ATOM 1872 O O . VAL A 1 240 ? -3.896 5.709 -0.060 1.00 96.81 240 VAL A O 1
ATOM 1875 N N . ALA A 1 241 ? -3.396 4.687 -1.995 1.00 94.94 241 ALA A N 1
ATOM 1876 C CA . ALA A 1 241 ? -3.777 5.803 -2.862 1.00 94.94 241 ALA A CA 1
ATOM 1877 C C . ALA A 1 241 ? -5.285 6.094 -2.856 1.00 94.94 241 ALA A C 1
ATOM 1879 O O . ALA A 1 241 ? -5.675 7.260 -2.854 1.00 94.94 241 ALA A O 1
ATOM 1880 N N . GLU A 1 242 ? -6.117 5.054 -2.829 1.00 94.31 242 GLU A N 1
ATOM 1881 C CA . GLU A 1 242 ? -7.579 5.162 -2.825 1.00 94.31 242 GLU A CA 1
ATOM 1882 C C . GLU A 1 242 ? -8.134 5.486 -1.433 1.00 94.31 242 GLU A C 1
ATOM 1884 O O . GLU A 1 242 ? -8.959 6.383 -1.282 1.00 94.31 242 GLU A O 1
ATOM 1889 N N . GLY A 1 243 ? -7.690 4.757 -0.406 1.00 93.69 243 GLY A N 1
ATOM 1890 C CA . GLY A 1 243 ? -8.208 4.875 0.955 1.00 93.69 243 GLY A CA 1
ATOM 1891 C C . GLY A 1 243 ? -7.697 6.118 1.680 1.00 93.69 243 GLY A C 1
ATOM 1892 O O . GLY A 1 243 ? -8.450 6.784 2.391 1.00 93.69 243 GLY A O 1
ATOM 1893 N N . LEU A 1 244 ? -6.426 6.484 1.493 1.00 95.19 244 LEU A N 1
ATOM 1894 C CA . LEU A 1 244 ? -5.830 7.663 2.133 1.00 95.19 244 LEU A CA 1
ATOM 1895 C C . LEU A 1 244 ? -5.849 8.877 1.195 1.00 95.19 244 LEU A C 1
ATOM 1897 O O . LEU A 1 244 ? -4.848 9.572 1.014 1.00 95.19 244 LEU A O 1
ATOM 1901 N N . ASP A 1 245 ? -7.028 9.141 0.638 1.00 90.19 245 ASP A N 1
ATOM 1902 C CA . ASP A 1 245 ? -7.361 10.219 -0.304 1.00 90.19 245 ASP A CA 1
ATOM 1903 C C . ASP A 1 245 ? -7.010 11.646 0.168 1.00 90.19 245 ASP A C 1
ATOM 1905 O O . ASP A 1 245 ? -6.902 12.578 -0.636 1.00 90.19 245 ASP A O 1
ATOM 1909 N N . HIS A 1 246 ? -6.798 11.831 1.472 1.00 94.12 246 HIS A N 1
ATOM 1910 C CA . HIS A 1 246 ? -6.427 13.098 2.084 1.00 94.12 246 HIS A CA 1
ATOM 1911 C C . HIS A 1 246 ? -5.096 13.001 2.845 1.00 94.12 246 HIS A C 1
ATOM 1913 O O . HIS A 1 246 ? -4.898 12.136 3.701 1.00 94.12 246 HIS A O 1
ATOM 1919 N N . SER A 1 247 ? -4.205 13.977 2.638 1.00 94.56 247 SER A N 1
ATOM 1920 C CA . SER A 1 247 ? -2.861 14.025 3.247 1.00 94.56 247 SER A CA 1
ATOM 1921 C C . SER A 1 247 ? -2.849 13.944 4.779 1.00 94.56 247 SER A C 1
ATOM 1923 O O . SER A 1 247 ? -1.891 13.449 5.380 1.00 94.56 247 SER A O 1
ATOM 1925 N N . ALA A 1 248 ? -3.919 14.422 5.418 1.00 94.81 248 ALA A N 1
ATOM 1926 C CA . ALA A 1 248 ? -4.100 14.331 6.863 1.00 94.81 248 ALA A CA 1
ATOM 1927 C C . ALA A 1 248 ? -4.251 12.877 7.347 1.00 94.81 248 ALA A C 1
ATOM 1929 O O . ALA A 1 248 ? -3.744 12.569 8.420 1.00 94.81 248 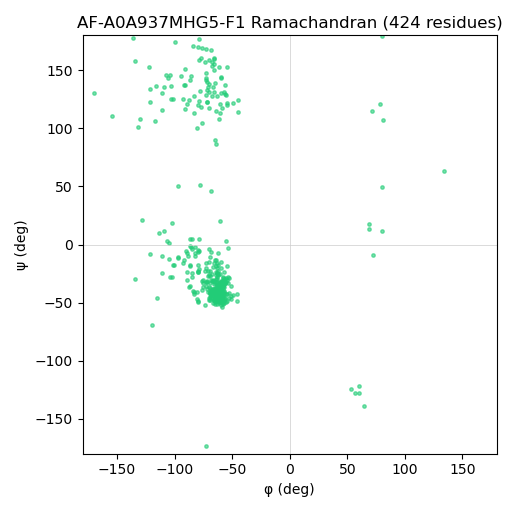ALA A O 1
ATOM 1930 N N . LYS A 1 249 ? -4.873 11.979 6.563 1.00 96.62 249 LYS A N 1
ATOM 1931 C CA . LYS A 1 249 ? -5.004 10.550 6.907 1.00 96.62 249 LYS A CA 1
ATOM 1932 C C . LYS A 1 249 ? -3.644 9.852 6.867 1.00 96.62 249 LYS A C 1
ATOM 1934 O O . LYS A 1 249 ? -3.277 9.171 7.819 1.00 96.62 249 LYS A O 1
ATOM 1939 N N . ILE A 1 250 ? -2.860 10.110 5.815 1.00 96.94 250 ILE A N 1
ATOM 1940 C CA . ILE A 1 250 ? -1.486 9.594 5.672 1.00 96.94 250 ILE A CA 1
ATOM 1941 C C . ILE A 1 250 ? -0.624 10.038 6.861 1.00 96.94 250 ILE A C 1
ATOM 1943 O O . ILE A 1 250 ? 0.042 9.226 7.498 1.00 96.94 250 ILE A O 1
ATOM 1947 N N . THR A 1 251 ? -0.679 11.331 7.193 1.00 95.38 251 THR A N 1
ATOM 1948 C CA . THR A 1 251 ? 0.063 11.892 8.333 1.00 95.38 251 THR A CA 1
ATOM 1949 C C . THR A 1 251 ? -0.406 11.313 9.674 1.00 95.38 251 THR A C 1
ATOM 1951 O O . THR A 1 251 ? 0.424 11.072 10.544 1.00 95.38 251 THR A O 1
ATOM 1954 N N . ALA A 1 252 ? -1.712 11.080 9.850 1.00 95.62 252 ALA A N 1
ATOM 1955 C CA . ALA A 1 252 ? -2.272 10.539 11.089 1.00 95.62 252 ALA A CA 1
ATOM 1956 C C . ALA A 1 252 ? -1.811 9.097 11.362 1.00 95.62 252 ALA A C 1
ATOM 1958 O O . ALA A 1 252 ? -1.433 8.779 12.495 1.00 95.62 252 ALA A O 1
ATOM 1959 N N . LEU A 1 253 ? -1.777 8.245 10.329 1.00 95.81 253 LEU A N 1
ATOM 1960 C CA . LEU A 1 253 ? -1.211 6.896 10.440 1.00 95.81 253 LEU A CA 1
ATOM 1961 C C . LEU A 1 253 ? 0.298 6.957 10.699 1.00 95.81 253 LEU A C 1
ATOM 1963 O O . LEU A 1 253 ? 0.792 6.347 11.650 1.00 95.81 253 LEU A O 1
ATOM 1967 N N . GLY A 1 254 ? 1.032 7.761 9.927 1.00 94.94 254 GLY A N 1
ATOM 1968 C CA . GLY A 1 254 ? 2.470 7.903 10.132 1.00 94.94 254 GLY A CA 1
ATOM 1969 C C . GLY A 1 254 ? 3.212 6.579 9.874 1.00 94.94 254 GLY A C 1
ATOM 1970 O O . GLY A 1 254 ? 2.853 5.847 8.949 1.00 94.94 254 GLY A O 1
ATOM 1971 N N . PRO A 1 255 ? 4.212 6.228 10.703 1.00 94.94 255 PRO A N 1
ATOM 1972 C CA . PRO A 1 255 ? 4.977 4.987 10.554 1.00 94.94 255 PRO A CA 1
ATOM 1973 C C . PRO A 1 255 ? 4.152 3.703 10.711 1.00 94.94 255 PRO A C 1
ATOM 1975 O O . PRO A 1 255 ? 4.531 2.674 10.157 1.00 94.94 255 PRO A O 1
ATOM 1978 N N . GLN A 1 256 ? 3.020 3.759 11.422 1.00 94.88 256 GLN A N 1
ATOM 1979 C CA . GLN A 1 256 ? 2.135 2.605 11.629 1.00 94.88 256 GLN A CA 1
ATOM 1980 C C . GLN A 1 256 ? 1.510 2.102 10.320 1.00 94.88 256 GLN A C 1
ATOM 1982 O O . GLN A 1 256 ? 1.108 0.948 10.229 1.00 94.88 256 GLN A O 1
ATOM 1987 N N . LEU A 1 257 ? 1.508 2.921 9.261 1.00 95.62 257 LEU A N 1
ATOM 1988 C CA . LEU A 1 257 ? 1.129 2.483 7.917 1.00 95.62 257 LEU A CA 1
ATOM 1989 C C . LEU A 1 257 ? 1.930 1.251 7.449 1.00 95.62 257 LEU A C 1
ATOM 1991 O O . LEU A 1 257 ? 1.428 0.462 6.660 1.00 95.62 257 LEU A O 1
ATOM 1995 N N . LEU A 1 258 ? 3.162 1.077 7.943 1.00 94.56 258 LEU A N 1
ATOM 1996 C CA . LEU A 1 258 ? 4.040 -0.050 7.611 1.00 94.56 258 LEU A CA 1
ATOM 1997 C C . LEU A 1 258 ? 3.757 -1.329 8.414 1.00 94.56 258 LEU A C 1
ATOM 1999 O O . LEU A 1 258 ? 4.401 -2.342 8.147 1.00 94.56 258 LEU A O 1
ATOM 2003 N N . GLN A 1 259 ? 2.878 -1.271 9.418 1.00 92.88 259 GLN A N 1
ATOM 2004 C CA . GLN A 1 259 ? 2.429 -2.441 10.184 1.00 92.88 259 GLN A CA 1
ATOM 2005 C C . GLN A 1 259 ? 1.262 -3.144 9.476 1.00 92.88 259 GLN A C 1
ATOM 2007 O O . GLN A 1 259 ? 1.107 -4.356 9.574 1.00 92.88 259 GLN A O 1
ATOM 2012 N N . ILE A 1 260 ? 0.479 -2.392 8.699 1.00 95.19 260 ILE A N 1
ATOM 2013 C CA . ILE A 1 260 ? -0.696 -2.911 8.006 1.00 95.19 260 ILE A CA 1
ATOM 2014 C C . ILE A 1 260 ? -0.238 -3.814 6.862 1.00 95.19 260 ILE A C 1
ATOM 2016 O O . ILE A 1 260 ? 0.491 -3.379 5.973 1.00 95.19 260 ILE A O 1
ATOM 2020 N N . SER A 1 261 ? -0.688 -5.067 6.887 1.00 92.19 261 SER A N 1
ATOM 2021 C CA . SER A 1 261 ? -0.399 -6.048 5.832 1.00 92.19 261 SER A CA 1
ATOM 2022 C C . SER A 1 261 ? -1.580 -6.258 4.882 1.00 92.19 261 SER A C 1
ATOM 2024 O O . SER A 1 261 ? -1.372 -6.583 3.719 1.00 92.19 261 SER A O 1
ATOM 2026 N N . ASP A 1 262 ? -2.814 -6.050 5.354 1.00 95.31 262 ASP A N 1
ATOM 2027 C CA . ASP A 1 262 ? -4.038 -6.233 4.567 1.00 95.31 262 ASP A CA 1
ATOM 2028 C C . ASP A 1 262 ? -4.456 -4.917 3.867 1.00 95.31 262 ASP A C 1
ATOM 2030 O O . ASP A 1 262 ? -4.825 -3.947 4.543 1.00 95.31 262 ASP A O 1
ATOM 2034 N N . PRO A 1 263 ? -4.472 -4.854 2.520 1.00 96.88 263 PRO A N 1
ATOM 2035 C CA . PRO A 1 263 ? -4.957 -3.691 1.776 1.00 96.88 263 PRO A CA 1
ATOM 2036 C C . PRO A 1 263 ? -6.400 -3.285 2.128 1.00 96.88 263 PRO A C 1
ATOM 2038 O O . PRO A 1 263 ? -6.759 -2.108 2.052 1.00 96.88 263 PRO A O 1
ATOM 2041 N N . HIS A 1 264 ? -7.262 -4.222 2.529 1.00 97.06 264 HIS A N 1
ATOM 2042 C CA . HIS A 1 264 ? -8.646 -3.914 2.891 1.00 97.06 264 HIS A CA 1
ATOM 2043 C C . HIS A 1 264 ? -8.762 -3.143 4.210 1.00 97.06 264 HIS A C 1
ATOM 2045 O O . HIS A 1 264 ? -9.696 -2.351 4.362 1.00 97.06 264 HIS A O 1
ATOM 2051 N N . VAL A 1 265 ? -7.804 -3.298 5.128 1.00 96.94 265 VAL A N 1
ATOM 2052 C CA . VAL A 1 265 ? -7.724 -2.492 6.357 1.00 96.94 265 VAL A CA 1
ATOM 2053 C C . VAL A 1 265 ?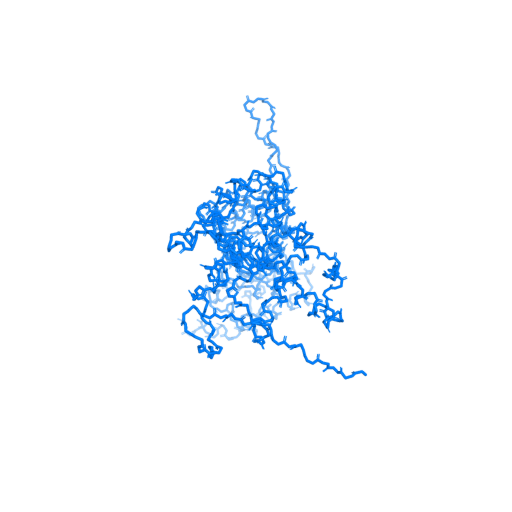 -7.465 -1.026 6.014 1.00 96.94 265 VAL A C 1
ATOM 2055 O O . VAL A 1 265 ? -8.135 -0.143 6.549 1.00 96.94 265 VAL A O 1
ATOM 2058 N N . ILE A 1 266 ? -6.577 -0.752 5.051 1.00 97.56 266 ILE A N 1
ATOM 2059 C CA . ILE A 1 266 ? -6.323 0.611 4.558 1.00 97.56 266 ILE A CA 1
ATOM 2060 C C . ILE A 1 266 ? -7.594 1.233 3.982 1.00 97.56 266 ILE A C 1
ATOM 2062 O O . ILE A 1 266 ? -7.923 2.377 4.298 1.00 97.56 266 ILE A O 1
ATOM 2066 N N . ARG A 1 267 ? -8.330 0.480 3.157 1.00 97.56 267 ARG A N 1
ATOM 2067 C CA . ARG A 1 267 ? -9.591 0.958 2.570 1.00 97.56 267 ARG A CA 1
ATOM 2068 C C . ARG A 1 267 ? -10.636 1.240 3.650 1.00 97.56 267 ARG A C 1
ATOM 2070 O O . ARG A 1 267 ? -11.292 2.275 3.589 1.00 97.56 267 ARG A O 1
ATOM 2077 N N . ALA A 1 268 ? -10.745 0.378 4.662 1.00 97.62 268 ALA A N 1
ATOM 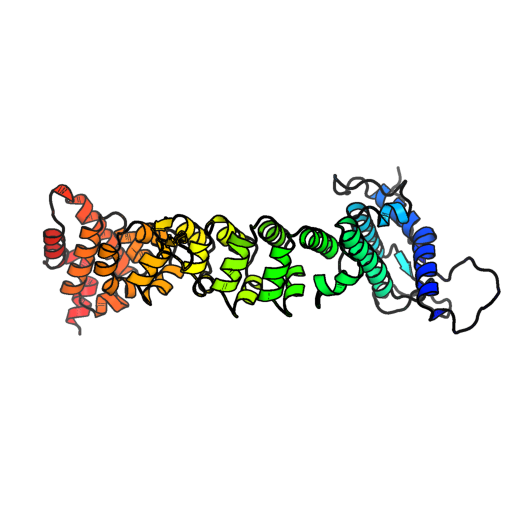2078 C CA . ALA A 1 268 ? -11.646 0.586 5.793 1.00 97.62 268 ALA A CA 1
ATOM 2079 C C . ALA A 1 268 ? -11.282 1.843 6.600 1.00 97.62 268 ALA A C 1
ATOM 2081 O O . ALA A 1 268 ? -12.152 2.683 6.826 1.00 97.62 268 ALA A O 1
ATOM 2082 N N . LEU A 1 269 ? -10.004 2.039 6.945 1.00 97.38 269 LEU A N 1
ATOM 2083 C CA . LEU A 1 269 ? -9.512 3.278 7.572 1.00 97.38 269 LEU A CA 1
ATOM 2084 C C . LEU A 1 269 ? -9.785 4.502 6.691 1.00 97.38 269 LEU A C 1
ATOM 2086 O O . LEU A 1 269 ? -10.075 5.591 7.184 1.00 97.38 269 LEU A O 1
ATOM 2090 N N . GLY A 1 270 ? -9.720 4.318 5.374 1.00 96.25 270 GLY A N 1
ATOM 2091 C CA . GLY A 1 270 ? -10.023 5.340 4.387 1.00 96.25 270 GLY A CA 1
ATOM 2092 C C . GLY A 1 270 ? -11.467 5.829 4.405 1.00 96.25 270 GLY A C 1
ATOM 2093 O O . GLY A 1 270 ? -11.711 6.978 4.046 1.00 96.25 270 GLY A O 1
ATOM 2094 N N . THR A 1 271 ? -12.418 5.027 4.887 1.00 96.81 271 THR A N 1
ATOM 2095 C CA . THR A 1 271 ? -13.820 5.462 5.039 1.00 96.81 271 THR A CA 1
ATOM 2096 C C . THR A 1 271 ? -14.022 6.444 6.191 1.00 96.81 271 THR A C 1
ATOM 2098 O O . THR A 1 271 ? -15.045 7.123 6.255 1.00 96.81 271 THR A O 1
ATOM 2101 N N . TRP A 1 272 ? -13.055 6.542 7.104 1.00 96.56 272 TRP A N 1
ATOM 2102 C CA . TRP A 1 272 ? -13.187 7.377 8.283 1.00 96.56 272 TRP A CA 1
ATOM 2103 C C . TRP A 1 272 ? -13.090 8.873 7.949 1.00 96.56 272 TRP A C 1
ATOM 2105 O O . TRP A 1 272 ? -12.278 9.312 7.127 1.00 96.56 272 TRP A O 1
ATOM 2115 N N . GLU A 1 273 ? -13.912 9.671 8.629 1.00 94.19 273 GLU A N 1
ATOM 2116 C CA . GLU A 1 273 ? -14.113 11.082 8.299 1.00 94.19 273 GLU A CA 1
ATOM 2117 C C . GLU A 1 273 ? -12.880 11.972 8.535 1.00 94.19 273 GLU A C 1
ATOM 2119 O O . GLU A 1 273 ? -12.043 11.751 9.421 1.00 94.19 273 GLU A O 1
ATOM 2124 N N . VAL A 1 274 ? -12.828 13.060 7.762 1.00 95.19 274 VAL A N 1
ATOM 2125 C CA . VAL A 1 274 ? -11.897 14.177 7.939 1.00 95.19 274 VAL A CA 1
ATOM 2126 C C . VAL A 1 274 ? -12.709 15.448 8.137 1.00 95.19 274 VAL A C 1
ATOM 2128 O O . VAL A 1 274 ? -13.508 15.819 7.281 1.00 95.19 274 VAL A O 1
ATOM 2131 N N . LYS A 1 275 ? -12.485 16.137 9.254 1.00 92.94 275 LYS A N 1
ATOM 2132 C CA . LYS A 1 275 ? -13.173 17.381 9.611 1.00 92.94 275 LYS A CA 1
ATOM 2133 C C . LYS A 1 275 ? -12.206 18.555 9.503 1.00 92.94 275 LYS A C 1
ATOM 2135 O O . LYS A 1 275 ? -11.061 18.477 9.952 1.00 92.94 275 LYS A O 1
ATOM 2140 N N . GLU A 1 276 ? -12.653 19.656 8.906 1.00 88.38 276 GLU A N 1
ATOM 2141 C CA . GLU A 1 276 ? -11.896 20.910 8.909 1.00 88.38 276 GLU A CA 1
ATOM 2142 C C . GLU A 1 276 ? -12.085 21.606 10.265 1.00 88.38 276 GLU A C 1
ATOM 2144 O O . GLU A 1 276 ? -13.202 21.882 10.695 1.00 88.38 276 GLU A O 1
ATOM 2149 N N . ALA A 1 277 ? -10.982 21.888 10.947 1.00 81.75 277 ALA A N 1
ATOM 2150 C CA . ALA A 1 277 ? -10.941 22.640 12.188 1.00 81.75 277 ALA A CA 1
ATOM 2151 C C . ALA A 1 277 ? -10.354 24.034 11.937 1.00 81.75 277 ALA A C 1
ATOM 2153 O O . ALA A 1 277 ? -9.439 24.217 11.122 1.00 81.75 277 ALA A O 1
ATOM 2154 N N . LYS A 1 278 ? -10.847 25.030 12.684 1.00 73.38 278 LYS A N 1
ATOM 2155 C CA . LYS A 1 278 ? -10.240 26.366 12.705 1.00 73.38 278 LYS A CA 1
ATOM 2156 C C . LYS A 1 278 ? -8.807 26.228 13.219 1.00 73.38 278 LYS A C 1
ATOM 2158 O O . LYS A 1 278 ? -8.592 25.825 14.357 1.00 73.38 278 LYS A O 1
ATOM 2163 N N . GLY A 1 279 ? -7.831 26.495 12.357 1.00 64.62 279 GLY A N 1
ATOM 2164 C CA . GLY A 1 279 ? -6.433 26.511 12.768 1.00 64.62 279 GLY A CA 1
ATOM 2165 C C . GLY A 1 279 ? -6.075 27.802 13.490 1.00 64.62 279 GLY A C 1
ATOM 2166 O O . GLY A 1 279 ? -6.731 28.830 13.307 1.00 64.62 279 GLY A O 1
ATOM 2167 N N . ASP A 1 280 ? -5.001 27.745 14.272 1.00 61.97 280 ASP A N 1
ATOM 2168 C CA . ASP A 1 280 ? -4.476 28.911 14.972 1.00 61.97 280 ASP A CA 1
ATOM 2169 C C . ASP A 1 280 ? -4.080 30.012 13.969 1.00 61.97 280 ASP A C 1
ATOM 2171 O O . ASP A 1 280 ? -3.585 29.712 12.867 1.00 61.97 280 ASP A O 1
ATOM 2175 N N . PRO A 1 281 ? -4.300 31.296 14.306 1.00 57.47 281 PRO A N 1
ATOM 2176 C CA . PRO A 1 281 ? -3.893 32.397 13.450 1.00 57.47 281 PRO A CA 1
ATOM 2177 C C . PRO A 1 281 ? -2.378 32.339 13.227 1.00 57.47 281 PRO A C 1
ATOM 2179 O O . PRO A 1 281 ? -1.577 32.424 14.155 1.00 57.47 281 PRO A O 1
ATOM 2182 N N . GLY A 1 282 ? -1.964 32.161 11.969 1.00 59.56 282 GLY A N 1
ATOM 2183 C CA . GLY A 1 282 ? -0.548 32.163 11.615 1.00 59.56 282 GLY A CA 1
ATOM 2184 C C . GLY A 1 282 ? 0.081 33.552 11.778 1.00 59.56 282 GLY A C 1
ATOM 2185 O O . GLY A 1 282 ? -0.622 34.560 11.821 1.00 59.56 282 GLY A O 1
ATOM 2186 N N . LYS A 1 283 ? 1.422 33.628 11.728 1.00 56.16 283 LYS A N 1
ATOM 2187 C CA . LYS A 1 283 ? 2.232 34.872 11.812 1.00 56.16 283 LYS A CA 1
ATOM 2188 C C . LYS A 1 283 ? 1.870 35.990 10.801 1.00 56.16 283 LYS A C 1
ATOM 2190 O O . LYS A 1 283 ? 2.477 37.050 10.836 1.00 56.16 283 LYS A O 1
ATOM 2195 N N . LYS A 1 284 ? 0.920 35.767 9.882 1.00 57.34 284 LYS A N 1
ATOM 2196 C CA . LYS A 1 284 ? 0.420 36.741 8.889 1.00 57.34 284 LYS A CA 1
ATOM 2197 C C . LYS A 1 284 ? -1.115 36.877 8.880 1.00 57.34 284 LYS A C 1
ATOM 2199 O O . LYS A 1 284 ? -1.682 37.229 7.851 1.00 57.34 284 LYS A O 1
ATOM 2204 N N . GLY A 1 285 ? -1.810 36.501 9.956 1.00 55.84 285 GLY A N 1
ATOM 2205 C CA . GLY A 1 285 ? -3.273 36.635 10.072 1.00 55.84 285 GLY A CA 1
ATOM 2206 C C . GLY A 1 285 ? -4.111 35.665 9.221 1.00 55.84 285 GLY A C 1
ATOM 2207 O O . GLY A 1 285 ? -5.313 35.558 9.430 1.00 55.84 285 GLY A O 1
ATOM 2208 N N . LYS A 1 286 ? -3.505 34.901 8.300 1.00 55.44 286 LYS A N 1
ATOM 2209 C CA . LYS A 1 286 ? -4.172 33.782 7.613 1.00 55.44 286 LYS A CA 1
ATOM 2210 C C . LYS A 1 286 ? -4.111 32.538 8.502 1.00 55.44 286 LYS A C 1
ATOM 2212 O O . LYS A 1 286 ? -3.020 32.009 8.734 1.00 55.44 286 LYS A O 1
ATOM 2217 N N . SER A 1 287 ? -5.258 32.079 9.003 1.00 58.88 287 SER A N 1
ATOM 2218 C CA . SER A 1 287 ? -5.354 30.776 9.666 1.00 58.88 287 SER A CA 1
ATOM 2219 C C . SER A 1 287 ? -5.028 29.687 8.645 1.00 58.88 287 SER A C 1
ATOM 2221 O O . SER A 1 287 ? -5.554 29.661 7.529 1.00 58.88 287 SER A O 1
ATOM 2223 N N . LYS A 1 288 ? -4.092 28.797 8.984 1.00 67.00 288 LYS A N 1
ATOM 2224 C CA . LYS A 1 288 ? -3.904 27.586 8.181 1.00 67.00 288 LYS A CA 1
ATOM 2225 C C . LYS A 1 288 ? -5.091 26.677 8.464 1.00 67.00 288 LYS A C 1
ATOM 2227 O O . LYS A 1 288 ? -5.366 26.403 9.627 1.00 67.00 288 LYS A O 1
ATOM 2232 N N . LYS A 1 289 ? -5.765 26.190 7.421 1.00 76.94 289 LYS A N 1
ATOM 2233 C CA . LYS A 1 289 ? -6.764 25.126 7.567 1.00 76.94 289 LYS A CA 1
ATOM 2234 C C . LYS A 1 289 ? -6.113 23.946 8.287 1.00 76.94 289 LYS A C 1
ATOM 2236 O O . LYS A 1 289 ? -5.082 23.446 7.828 1.00 76.94 289 LYS A O 1
ATOM 2241 N N . LYS A 1 290 ? -6.668 23.549 9.429 1.00 85.31 290 LYS A N 1
ATOM 2242 C CA . LYS A 1 290 ? -6.235 22.365 10.171 1.00 85.31 290 LYS A CA 1
ATOM 2243 C C . LYS A 1 290 ? -7.261 21.279 9.898 1.00 85.31 290 LYS A C 1
ATOM 2245 O O . LYS A 1 290 ? -8.451 21.555 9.905 1.00 85.31 290 LYS A O 1
ATOM 2250 N N . TYR A 1 291 ? -6.811 20.062 9.649 1.00 90.69 291 TYR A N 1
ATOM 2251 C CA . TYR A 1 291 ? -7.707 18.929 9.455 1.00 90.69 291 TYR A CA 1
ATOM 2252 C C . TYR A 1 291 ? -7.553 17.989 10.641 1.00 90.69 291 TYR A C 1
ATOM 2254 O O . TYR A 1 291 ? -6.429 17.655 11.019 1.00 90.69 291 TYR A O 1
ATOM 2262 N N . VAL A 1 292 ? -8.674 17.599 11.233 1.00 91.94 292 VAL A N 1
ATOM 2263 C CA . VAL A 1 292 ? -8.747 16.563 12.261 1.00 91.94 292 VAL A CA 1
ATOM 2264 C C . VAL A 1 292 ? -9.293 15.322 11.580 1.00 91.94 292 VAL A C 1
ATOM 2266 O O . VAL A 1 292 ? -10.320 15.378 10.908 1.00 91.94 292 VAL A O 1
ATOM 2269 N N . THR A 1 293 ? -8.569 14.216 11.693 1.00 95.69 293 THR A N 1
ATOM 2270 C CA . THR A 1 293 ? -9.011 12.942 11.126 1.00 95.69 293 THR A CA 1
ATOM 2271 C C . THR A 1 293 ? -9.517 12.059 12.241 1.00 95.69 293 THR A C 1
ATOM 2273 O O . THR A 1 293 ? -8.953 12.057 13.337 1.00 95.69 293 THR A O 1
ATOM 2276 N N . ARG A 1 294 ? -10.527 11.252 11.939 1.00 96.25 294 ARG A N 1
ATOM 2277 C CA . ARG A 1 294 ? -10.988 10.222 12.863 1.00 96.25 294 ARG A CA 1
ATOM 2278 C C . ARG A 1 294 ? -9.870 9.232 13.223 1.00 96.25 294 ARG A C 1
ATOM 2280 O O . ARG A 1 294 ? -9.803 8.790 14.362 1.00 96.25 294 ARG A O 1
ATOM 2287 N N . ILE A 1 295 ? -8.933 8.972 12.303 1.00 96.69 295 ILE A N 1
ATOM 2288 C CA . ILE A 1 295 ? -7.725 8.165 12.564 1.00 96.69 295 ILE A CA 1
ATOM 2289 C C . ILE A 1 295 ? -6.937 8.728 13.752 1.00 96.69 295 ILE A C 1
ATOM 2291 O O . ILE A 1 295 ? -6.610 7.993 14.678 1.00 96.69 295 ILE A O 1
ATOM 2295 N N . ASP A 1 296 ? -6.668 10.035 13.750 1.00 95.19 296 ASP A N 1
ATOM 2296 C CA . ASP A 1 296 ? -5.923 10.706 14.820 1.00 95.19 296 ASP A CA 1
ATOM 2297 C C . ASP A 1 296 ? -6.688 10.695 16.157 1.00 95.19 296 ASP A C 1
ATOM 2299 O O . ASP A 1 296 ? -6.094 10.473 17.210 1.00 95.19 296 ASP A O 1
ATOM 2303 N N . GLU A 1 297 ? -8.012 10.874 16.131 1.00 95.31 297 GLU A N 1
ATOM 2304 C CA . GLU A 1 297 ? -8.858 10.803 17.333 1.00 95.31 297 GLU A CA 1
ATOM 2305 C C . GLU A 1 297 ? -8.846 9.410 17.976 1.00 95.31 297 GLU A C 1
ATOM 2307 O O . GLU A 1 297 ? -8.630 9.281 19.187 1.00 95.31 297 GLU A O 1
ATOM 2312 N N . VAL A 1 298 ? -9.054 8.365 17.169 1.00 94.94 298 VAL A N 1
ATOM 2313 C CA . VAL A 1 298 ? -9.058 6.971 17.630 1.00 94.94 298 VAL A CA 1
ATOM 2314 C C . VAL A 1 298 ? -7.673 6.586 18.140 1.00 94.94 298 VAL A C 1
ATOM 2316 O O . VAL A 1 298 ? -7.551 6.066 19.249 1.00 94.94 298 VAL A O 1
ATOM 2319 N N . LYS A 1 299 ? -6.617 6.925 17.392 1.00 94.44 299 LYS A N 1
ATOM 2320 C CA . LYS A 1 299 ? -5.224 6.677 17.779 1.00 94.44 299 LYS A CA 1
ATOM 2321 C C . LYS A 1 299 ? -4.866 7.332 19.110 1.00 94.44 299 LYS A C 1
ATOM 2323 O O . LYS A 1 299 ? -4.276 6.681 19.967 1.00 94.44 299 LYS A O 1
ATOM 2328 N N . LYS A 1 300 ? -5.255 8.591 19.333 1.00 93.75 300 LYS A N 1
ATOM 2329 C CA . LYS A 1 300 ? -5.035 9.281 20.619 1.00 93.75 300 LYS A CA 1
ATOM 2330 C C . LYS A 1 300 ? -5.796 8.632 21.769 1.00 93.75 300 LYS A C 1
ATOM 2332 O O . LYS A 1 300 ? -5.273 8.552 22.877 1.00 93.75 300 LYS A O 1
ATOM 2337 N N . SER A 1 301 ? -7.015 8.173 21.508 1.00 93.00 301 SER A N 1
ATOM 2338 C CA . SER A 1 301 ? -7.864 7.552 22.526 1.00 93.00 301 SER A CA 1
ATOM 2339 C C . SER A 1 301 ? -7.322 6.180 22.936 1.00 93.00 301 SER A C 1
ATOM 2341 O O . SER A 1 301 ? -7.139 5.918 24.127 1.00 93.00 301 SER A O 1
ATOM 2343 N N . LEU A 1 302 ? -6.970 5.336 21.961 1.00 90.44 302 LEU A N 1
ATOM 2344 C CA . LEU A 1 302 ? -6.436 3.991 22.192 1.00 90.44 302 LEU A CA 1
ATOM 2345 C C . LEU A 1 302 ? -4.971 3.988 22.647 1.00 90.44 302 LEU A C 1
ATOM 2347 O O . LEU A 1 302 ? -4.578 3.133 23.441 1.00 90.44 302 LEU A O 1
ATOM 2351 N N . GLY A 1 303 ? -4.161 4.957 22.220 1.00 89.69 303 GLY A N 1
ATOM 2352 C CA . GLY A 1 303 ? -2.727 4.969 22.504 1.00 89.69 303 GLY A CA 1
ATOM 2353 C C . GLY A 1 303 ? -2.042 3.725 21.915 1.00 89.69 303 GLY A C 1
ATOM 2354 O O . GLY A 1 303 ? -2.253 3.442 20.736 1.00 89.69 303 GLY A O 1
ATOM 2355 N N . PRO A 1 304 ? -1.263 2.955 22.702 1.00 85.50 304 PRO A N 1
ATOM 2356 C CA . PRO A 1 304 ? -0.597 1.738 22.219 1.00 85.50 304 PRO A CA 1
ATOM 2357 C C . PRO A 1 304 ? -1.549 0.677 21.649 1.00 85.50 304 PRO A C 1
ATOM 2359 O O . PRO A 1 304 ? -1.170 -0.064 20.751 1.00 85.50 304 PRO A O 1
ATOM 2362 N N . GLY A 1 305 ? -2.804 0.633 22.114 1.00 84.56 305 GLY A N 1
ATOM 2363 C CA . GLY A 1 305 ? -3.815 -0.300 21.603 1.00 84.56 305 GLY A CA 1
ATOM 2364 C C . GLY A 1 305 ? -4.260 -0.021 20.162 1.00 84.56 305 GLY A C 1
ATOM 2365 O O . GLY A 1 305 ? -5.016 -0.805 19.600 1.00 84.56 305 GLY A O 1
ATOM 2366 N N . PHE A 1 306 ? -3.815 1.082 19.550 1.00 91.00 306 PHE A N 1
ATOM 2367 C CA . PHE A 1 306 ? -4.089 1.353 18.142 1.00 91.00 306 PHE A CA 1
ATOM 2368 C C . PHE A 1 306 ? -3.370 0.368 17.210 1.00 91.00 306 PHE A C 1
ATOM 2370 O O . PHE A 1 306 ? -3.919 0.036 16.171 1.00 91.00 306 PHE A O 1
ATOM 2377 N N . ASP A 1 307 ? -2.193 -0.145 17.577 1.00 89.19 307 ASP A N 1
ATOM 2378 C CA . ASP A 1 307 ? -1.454 -1.089 16.722 1.00 89.19 307 ASP A CA 1
ATOM 2379 C C . ASP A 1 307 ? -2.227 -2.409 16.569 1.00 89.19 307 ASP A C 1
ATOM 2381 O O . ASP A 1 307 ? -2.371 -2.922 15.464 1.00 89.19 307 ASP A O 1
ATOM 2385 N N . PHE A 1 308 ? -2.856 -2.884 17.649 1.00 84.75 308 PHE A N 1
ATOM 2386 C CA . PHE A 1 308 ? -3.747 -4.049 17.615 1.00 84.75 308 PHE A CA 1
ATOM 2387 C C . PHE A 1 308 ? -4.904 -3.880 16.612 1.00 84.75 308 PHE A C 1
ATOM 2389 O O . PHE A 1 308 ? -5.307 -4.827 15.931 1.00 84.75 308 PHE A O 1
ATOM 2396 N N . LEU A 1 309 ? -5.436 -2.660 16.492 1.00 88.25 309 LEU A N 1
ATOM 2397 C CA . LEU A 1 309 ? -6.485 -2.362 15.523 1.00 88.25 309 LEU A CA 1
ATOM 2398 C C . LEU A 1 309 ? -5.986 -2.582 14.089 1.00 88.25 309 LEU A C 1
ATOM 2400 O O . LEU A 1 309 ? -6.729 -3.091 13.259 1.00 88.25 309 LEU A O 1
ATOM 2404 N N . LEU A 1 310 ? -4.741 -2.209 13.796 1.00 91.06 310 LEU A N 1
ATOM 2405 C CA . LEU A 1 310 ? -4.164 -2.301 12.454 1.00 91.06 310 LEU A CA 1
ATOM 2406 C C . LEU A 1 310 ? -3.906 -3.742 12.004 1.00 91.06 310 LEU A C 1
ATOM 2408 O O . LEU A 1 310 ? -3.961 -4.016 10.806 1.00 91.06 310 LEU A O 1
ATOM 2412 N N . ASP A 1 311 ? -3.702 -4.644 12.962 1.00 87.75 311 ASP A N 1
ATOM 2413 C CA . ASP A 1 311 ? -3.582 -6.089 12.737 1.00 87.75 311 ASP A CA 1
ATOM 2414 C C . ASP A 1 311 ? -4.951 -6.800 12.694 1.00 87.75 311 ASP A C 1
ATOM 2416 O O . ASP A 1 311 ? -5.040 -8.004 12.439 1.00 87.75 311 ASP A O 1
ATOM 2420 N N . SER A 1 312 ? -6.040 -6.068 12.946 1.00 87.81 312 SER A N 1
ATOM 2421 C CA . SER A 1 312 ? -7.403 -6.599 12.922 1.00 87.81 312 SER A CA 1
ATOM 2422 C C . SER A 1 312 ? -7.993 -6.629 11.508 1.00 87.81 312 SER A C 1
ATOM 2424 O O . SER A 1 312 ? -7.456 -6.083 10.550 1.00 87.81 312 SER A O 1
ATOM 2426 N N . ASN A 1 313 ? -9.157 -7.266 11.364 1.00 90.56 313 ASN A N 1
ATOM 2427 C CA . ASN A 1 313 ? -9.845 -7.343 10.077 1.00 90.56 313 ASN A CA 1
ATOM 2428 C C . ASN A 1 313 ? -10.583 -6.028 9.714 1.00 90.56 313 ASN A C 1
ATOM 2430 O O . ASN A 1 313 ? -10.962 -5.260 10.604 1.00 90.56 313 ASN A O 1
ATOM 2434 N N . PRO A 1 314 ? -10.910 -5.802 8.426 1.00 94.88 314 PRO A N 1
ATOM 2435 C CA . PRO A 1 314 ? -11.567 -4.574 7.966 1.00 94.88 314 PRO A CA 1
ATOM 2436 C C . PRO A 1 314 ? -12.914 -4.270 8.637 1.00 94.88 314 PRO A C 1
ATOM 2438 O O . PRO A 1 314 ? -13.267 -3.108 8.810 1.00 94.88 314 PRO A O 1
ATOM 2441 N N . LYS A 1 315 ? -13.684 -5.290 9.038 1.00 94.50 315 LYS A N 1
ATOM 2442 C CA . LYS A 1 315 ? -14.982 -5.081 9.699 1.00 94.50 315 LYS A CA 1
ATOM 2443 C C . LYS A 1 315 ? -14.811 -4.511 11.109 1.00 94.50 315 LYS A C 1
ATOM 2445 O O . LYS A 1 315 ? -15.597 -3.663 11.509 1.00 94.50 315 LYS A O 1
ATOM 2450 N N . VAL A 1 316 ? -13.769 -4.929 11.828 1.00 93.06 316 VAL A N 1
ATOM 2451 C CA . VAL A 1 316 ? -13.413 -4.381 13.149 1.00 93.06 316 VAL A CA 1
ATOM 2452 C C . VAL A 1 316 ? -12.999 -2.914 13.032 1.00 93.06 316 VAL A C 1
ATOM 2454 O O . VAL A 1 316 ? -13.423 -2.097 13.846 1.00 93.06 316 VAL A O 1
ATOM 2457 N N . ILE A 1 317 ? -12.245 -2.557 11.985 1.00 95.00 317 ILE A N 1
ATOM 2458 C CA . ILE A 1 317 ? -11.917 -1.156 11.679 1.00 95.00 317 ILE A CA 1
ATOM 2459 C C . ILE A 1 317 ? -13.190 -0.326 11.485 1.00 95.00 317 ILE A C 1
ATOM 2461 O O . ILE A 1 317 ? -13.318 0.758 12.047 1.00 95.00 317 ILE A O 1
ATOM 2465 N N . LEU A 1 318 ? -14.136 -0.813 10.681 1.00 95.19 318 LEU A N 1
ATOM 2466 C CA . LEU A 1 318 ? -15.386 -0.093 10.421 1.00 95.19 318 LEU A CA 1
ATOM 2467 C C . LEU A 1 318 ? -16.219 0.073 11.697 1.00 95.19 318 LEU A C 1
ATOM 2469 O O . LEU A 1 318 ? -16.702 1.172 11.963 1.00 95.19 318 LEU A O 1
ATOM 2473 N N . GLU A 1 319 ? -16.320 -0.983 12.505 1.00 94.06 319 GLU A N 1
ATOM 2474 C CA . GLU A 1 319 ? -17.020 -0.953 13.790 1.00 94.06 319 GLU A CA 1
ATOM 2475 C C . GLU A 1 319 ? -16.419 0.104 14.727 1.00 94.06 319 GLU A C 1
ATOM 2477 O O . GLU A 1 319 ? -17.121 1.010 15.170 1.00 94.06 319 GLU A O 1
ATOM 2482 N N . ILE A 1 320 ? -15.107 0.062 14.966 1.00 92.69 320 ILE A N 1
ATOM 2483 C CA . ILE A 1 320 ? -14.426 1.009 15.866 1.00 92.69 320 ILE A CA 1
ATOM 2484 C C . ILE A 1 320 ? -14.462 2.440 15.316 1.00 92.69 320 ILE A C 1
ATOM 2486 O O . ILE A 1 320 ? -14.545 3.405 16.080 1.00 92.69 320 ILE A O 1
ATOM 2490 N N . GLY A 1 321 ? -14.452 2.594 13.991 1.00 93.50 321 GLY A N 1
ATOM 2491 C CA . GLY A 1 321 ? -14.631 3.884 13.332 1.00 93.50 321 GLY A CA 1
ATOM 2492 C C . GLY A 1 321 ? -15.962 4.557 13.662 1.00 93.50 321 GLY A C 1
ATOM 2493 O O . GLY A 1 321 ? -16.003 5.787 13.727 1.00 93.50 321 GLY A O 1
ATOM 2494 N N . SER A 1 322 ? -17.011 3.760 13.900 1.00 93.31 322 SER A N 1
ATOM 2495 C CA . SER A 1 322 ? -18.368 4.233 14.198 1.00 93.31 322 SER A CA 1
ATOM 2496 C C . SER A 1 322 ? -18.573 4.673 15.650 1.00 93.31 322 SER A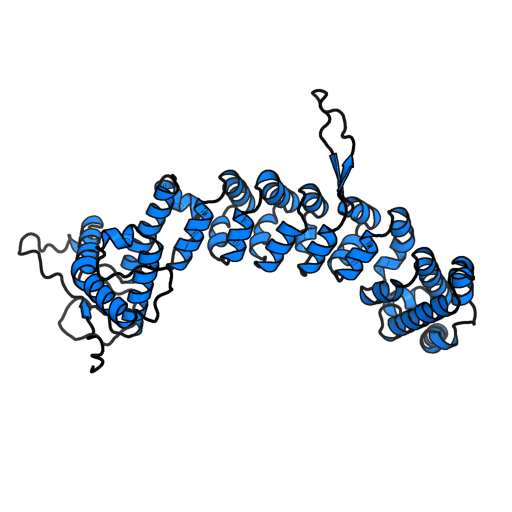 C 1
ATOM 2498 O O . SER A 1 322 ? -19.458 5.483 15.917 1.00 93.31 322 SER A O 1
ATOM 2500 N N . TRP A 1 323 ? -17.751 4.178 16.580 1.00 94.06 323 TRP A N 1
ATOM 2501 C CA . TRP A 1 323 ? -17.844 4.550 17.992 1.00 94.06 323 TRP A CA 1
ATOM 2502 C C . TRP A 1 323 ? -17.462 6.014 18.184 1.00 94.06 323 TRP A C 1
ATOM 2504 O O . TRP A 1 323 ? -16.718 6.585 17.391 1.00 94.06 323 TRP A O 1
ATOM 2514 N N . THR A 1 324 ? -17.921 6.641 19.255 1.00 94.50 324 THR A N 1
ATOM 2515 C CA . THR A 1 324 ? -17.477 7.970 19.677 1.00 94.50 324 THR A CA 1
ATOM 2516 C C . THR A 1 324 ? -16.138 7.891 20.420 1.00 94.50 324 THR A C 1
ATOM 2518 O O . THR A 1 324 ? -15.619 6.821 20.739 1.00 94.50 324 THR A O 1
ATOM 2521 N N . VAL A 1 325 ? -15.517 9.043 20.682 1.00 93.12 325 VAL A N 1
ATOM 2522 C CA . VAL A 1 325 ? -14.270 9.100 21.468 1.00 93.12 325 VAL A CA 1
ATOM 2523 C C . VAL A 1 325 ? -14.485 8.613 22.904 1.00 93.12 325 VAL A C 1
ATOM 2525 O O . VAL A 1 325 ? -13.610 7.946 23.452 1.00 93.12 325 VAL A O 1
ATOM 2528 N N . ASP A 1 326 ? -15.626 8.929 23.514 1.00 93.00 326 ASP A N 1
ATOM 2529 C CA . ASP A 1 326 ? -15.900 8.544 24.900 1.00 93.00 326 ASP A CA 1
ATOM 2530 C C . ASP A 1 326 ? -16.254 7.063 25.016 1.00 93.00 326 ASP A C 1
ATOM 2532 O O . ASP A 1 326 ? -15.762 6.393 25.921 1.00 93.00 326 ASP A O 1
ATOM 2536 N N . GLU A 1 327 ? -16.973 6.524 24.032 1.00 94.12 327 GLU A N 1
ATOM 2537 C CA . GLU A 1 327 ? -17.189 5.084 23.887 1.00 94.12 327 GLU A CA 1
ATOM 2538 C C . GLU A 1 327 ? -15.849 4.333 23.800 1.00 94.12 327 GLU A C 1
ATOM 2540 O O . GLU A 1 327 ? -15.585 3.439 24.600 1.00 94.12 327 GLU A O 1
ATOM 2545 N N . ILE A 1 328 ? -14.921 4.760 22.935 1.00 92.44 328 ILE A N 1
ATOM 2546 C CA . ILE A 1 328 ? -13.586 4.139 22.848 1.00 92.44 328 ILE A CA 1
ATOM 2547 C C . ILE A 1 328 ? -12.849 4.163 24.192 1.00 92.44 328 ILE A C 1
ATOM 2549 O O . ILE A 1 328 ? -12.195 3.182 24.546 1.00 92.44 328 ILE A O 1
ATOM 2553 N N . LYS A 1 329 ? -12.937 5.260 24.955 1.00 90.12 329 LYS A N 1
ATOM 2554 C CA . LYS A 1 329 ? -12.300 5.346 26.279 1.00 90.12 329 LYS A CA 1
ATOM 2555 C C . LYS A 1 329 ? -12.900 4.351 27.270 1.00 90.12 329 LYS A C 1
ATOM 2557 O O . LYS A 1 329 ? -12.136 3.789 28.048 1.00 90.12 329 LYS A O 1
ATOM 2562 N N . GLN A 1 330 ? -14.215 4.127 27.233 1.00 90.06 330 GLN A N 1
ATOM 2563 C CA . GLN A 1 330 ? -14.892 3.170 28.114 1.00 90.06 330 GLN A CA 1
ATOM 2564 C C . GLN A 1 330 ? -14.408 1.737 27.862 1.00 90.06 330 GLN A C 1
ATOM 2566 O O . GLN A 1 330 ? -14.068 1.027 28.802 1.00 90.06 330 GLN A O 1
ATOM 2571 N N . VAL A 1 331 ? -14.276 1.326 26.597 1.00 88.50 331 VAL A N 1
ATOM 2572 C CA . VAL A 1 331 ? -13.857 -0.051 26.260 1.00 88.50 331 VAL A CA 1
ATOM 2573 C C . VAL A 1 331 ? -12.349 -0.243 26.150 1.00 88.50 331 VAL A C 1
ATOM 2575 O O . VAL A 1 331 ? -11.890 -1.378 26.031 1.00 88.50 331 VAL A O 1
ATOM 2578 N N . LYS A 1 332 ? -11.553 0.830 26.211 1.00 86.81 332 LYS A N 1
ATOM 2579 C CA . LYS A 1 332 ? -10.094 0.789 26.022 1.00 86.81 332 LYS A CA 1
ATOM 2580 C C . LYS A 1 332 ? -9.404 -0.293 26.856 1.00 86.81 332 LYS A C 1
ATOM 2582 O O . LYS A 1 332 ? -8.535 -0.991 26.341 1.00 86.81 332 LYS A O 1
ATOM 2587 N N . ASN A 1 333 ? -9.798 -0.438 28.120 1.00 84.62 333 ASN A N 1
ATOM 2588 C CA . ASN A 1 333 ? -9.188 -1.402 29.040 1.00 84.62 333 ASN A CA 1
ATOM 2589 C C . ASN A 1 333 ? -9.544 -2.856 28.703 1.00 84.62 333 ASN A C 1
ATOM 2591 O O . ASN A 1 333 ? -8.794 -3.760 29.061 1.00 84.62 333 ASN A O 1
ATOM 2595 N N . HIS A 1 334 ? -10.657 -3.075 28.001 1.00 86.81 334 HIS A N 1
ATOM 2596 C CA . HIS A 1 334 ? -11.070 -4.391 27.527 1.00 86.81 334 HIS A CA 1
ATOM 2597 C C . HIS A 1 334 ? -10.458 -4.722 26.168 1.00 86.81 334 HIS A C 1
ATOM 2599 O O . HIS A 1 334 ? -10.083 -5.866 25.950 1.00 86.81 334 HIS A O 1
ATOM 2605 N N . LEU A 1 335 ? -10.308 -3.735 25.275 1.00 84.56 335 LEU A N 1
ATOM 2606 C CA . LEU A 1 335 ? -9.845 -3.943 23.897 1.00 84.56 335 LEU A CA 1
ATOM 2607 C C . LEU A 1 335 ? -8.497 -4.663 23.793 1.00 84.56 335 LEU A C 1
ATOM 2609 O O . LEU A 1 335 ? -8.313 -5.439 22.867 1.00 84.56 335 LEU A O 1
ATOM 2613 N N . GLN A 1 336 ? -7.587 -4.463 24.748 1.00 83.19 336 GLN A N 1
ATOM 2614 C CA . GLN A 1 336 ? -6.299 -5.174 24.786 1.00 83.19 336 GLN A CA 1
ATOM 2615 C C . GLN A 1 336 ? -6.430 -6.702 24.938 1.00 83.19 336 GLN A C 1
ATOM 2617 O O . GLN A 1 336 ? -5.466 -7.422 24.698 1.00 83.19 336 GLN A O 1
ATOM 2622 N N . TYR A 1 337 ? -7.599 -7.184 25.365 1.00 87.56 337 TYR A N 1
ATOM 2623 C CA . TYR A 1 337 ? -7.894 -8.596 25.593 1.00 87.56 337 TYR A CA 1
ATOM 2624 C C . TYR A 1 337 ? -8.773 -9.215 24.505 1.00 87.56 337 TYR A C 1
ATOM 2626 O O . TYR A 1 337 ? -8.951 -10.428 24.488 1.00 87.56 337 TYR A O 1
ATOM 2634 N N . LEU A 1 338 ? -9.373 -8.404 23.631 1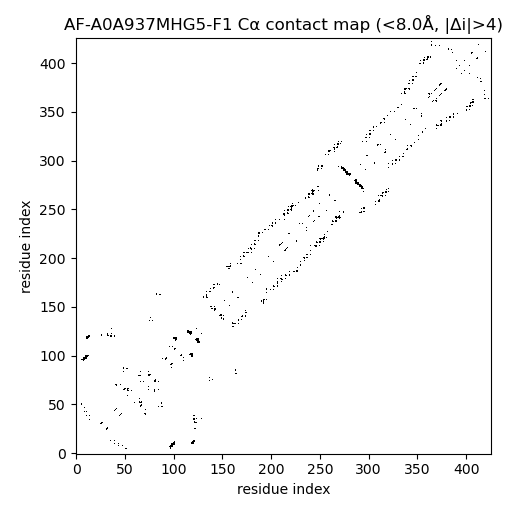.00 88.44 338 LEU A N 1
ATOM 2635 C CA . LEU A 1 338 ? -10.291 -8.894 22.606 1.00 88.44 338 LEU A CA 1
ATOM 2636 C C . LEU A 1 338 ? -9.524 -9.129 21.313 1.00 88.44 338 LEU A C 1
ATOM 2638 O O . LEU A 1 338 ? -8.637 -8.358 20.976 1.00 88.44 338 LEU A O 1
ATOM 2642 N N . ASP A 1 339 ? -9.906 -10.153 20.557 1.00 88.62 339 ASP A N 1
ATOM 2643 C CA . ASP A 1 339 ? -9.472 -10.321 19.174 1.00 88.62 339 ASP A CA 1
ATOM 2644 C C . ASP A 1 339 ? -10.564 -9.834 18.203 1.00 88.62 339 ASP A C 1
ATOM 2646 O O . ASP A 1 339 ? -11.691 -9.490 18.586 1.00 88.62 339 ASP A O 1
ATOM 2650 N N . GLY A 1 340 ? -10.254 -9.828 16.906 1.00 88.56 340 GLY A N 1
ATOM 2651 C CA . GLY A 1 340 ? -11.223 -9.399 15.903 1.00 88.56 340 GLY A CA 1
ATOM 2652 C C . GLY A 1 340 ? -12.499 -10.252 15.869 1.00 88.56 340 GLY A C 1
ATOM 2653 O O . GLY A 1 340 ? -13.570 -9.719 15.588 1.00 88.56 340 GLY A O 1
ATOM 2654 N N . LYS A 1 341 ? -12.432 -11.555 16.175 1.00 91.12 341 LYS A N 1
ATOM 2655 C CA . LYS A 1 341 ? -13.621 -12.430 16.209 1.00 91.12 341 LYS A CA 1
ATOM 2656 C C . LYS A 1 341 ? -14.541 -12.070 17.373 1.00 91.12 341 LYS A C 1
ATOM 2658 O O . LYS A 1 341 ? -15.758 -11.996 17.203 1.00 91.12 341 LYS A O 1
ATOM 2663 N N . THR A 1 342 ? -13.950 -11.805 18.529 1.00 92.25 342 THR A N 1
ATOM 2664 C CA . THR A 1 342 ? -14.632 -11.411 19.761 1.00 92.25 342 THR A CA 1
ATOM 2665 C C . THR A 1 342 ? -15.407 -10.112 19.554 1.00 92.25 342 THR A C 1
ATOM 2667 O O . THR A 1 342 ? -16.607 -10.056 19.818 1.00 92.25 342 THR A O 1
ATOM 2670 N N . ILE A 1 343 ? -14.761 -9.092 18.975 1.00 92.00 343 ILE A N 1
ATOM 2671 C CA . ILE A 1 343 ? -15.411 -7.809 18.662 1.00 92.00 343 ILE A CA 1
ATOM 2672 C C . ILE A 1 343 ? -16.572 -8.013 17.682 1.00 92.00 343 ILE A C 1
ATOM 2674 O O . ILE A 1 343 ? -17.673 -7.522 17.923 1.00 92.00 343 ILE A O 1
ATOM 2678 N N . LEU A 1 344 ? -16.362 -8.779 16.604 1.00 93.31 344 LEU A N 1
ATOM 2679 C CA . LEU A 1 344 ? -17.408 -9.036 15.607 1.00 93.31 344 LEU A CA 1
ATOM 2680 C C . LEU A 1 344 ? -18.615 -9.791 16.164 1.00 93.31 344 LEU A C 1
ATOM 2682 O O . LEU A 1 344 ? -19.724 -9.614 15.668 1.00 93.31 344 LEU A O 1
ATOM 2686 N N . THR A 1 345 ? -18.413 -10.600 17.200 1.00 95.00 345 THR A N 1
ATOM 2687 C CA . THR A 1 345 ? -19.499 -11.315 17.875 1.00 95.00 345 THR A CA 1
ATOM 2688 C C . THR A 1 345 ? -20.413 -10.357 18.640 1.00 95.00 345 THR A C 1
ATOM 2690 O O . THR A 1 345 ? -21.612 -10.596 18.727 1.00 95.00 345 THR A O 1
ATOM 2693 N N . LEU A 1 346 ? -19.864 -9.243 19.130 1.00 94.38 346 LEU A N 1
ATOM 2694 C CA . LEU A 1 346 ? -20.593 -8.210 19.863 1.00 94.38 346 LEU A CA 1
ATOM 2695 C C . LEU A 1 346 ? -21.234 -7.150 18.955 1.00 94.38 346 LEU A C 1
ATOM 2697 O O . LEU A 1 346 ? -22.128 -6.444 19.414 1.00 94.38 346 LEU A O 1
ATOM 2701 N N . VAL A 1 347 ? -20.816 -7.025 17.686 1.00 93.81 347 VAL A N 1
ATOM 2702 C CA . VAL A 1 347 ? -21.335 -6.032 16.713 1.00 93.81 347 VAL A CA 1
ATOM 2703 C C . VAL A 1 347 ? -22.866 -5.918 16.691 1.00 93.81 347 VAL A C 1
ATOM 2705 O O . VAL A 1 347 ? -23.341 -4.782 16.677 1.00 93.81 347 VAL A O 1
ATOM 2708 N N . PRO A 1 348 ? -23.650 -7.019 16.732 1.00 94.38 348 PRO A N 1
ATOM 2709 C CA . PRO A 1 348 ? -25.111 -6.937 16.713 1.00 94.38 348 PRO A CA 1
ATOM 2710 C C . PRO A 1 348 ? -25.732 -6.155 17.881 1.00 94.38 348 PRO A C 1
ATOM 2712 O O . PRO A 1 348 ? -26.880 -5.728 17.780 1.00 94.38 348 PRO A O 1
ATOM 2715 N N . LEU A 1 349 ? -25.006 -5.975 18.989 1.00 94.00 349 LEU A N 1
ATOM 2716 C CA . LEU A 1 349 ? -25.479 -5.223 20.148 1.00 94.00 349 LEU A CA 1
ATOM 2717 C C . LEU A 1 349 ? -25.206 -3.717 19.993 1.00 94.00 349 LEU A C 1
ATOM 2719 O O . LEU A 1 349 ? -24.145 -3.326 19.499 1.00 94.00 349 LEU A O 1
ATOM 2723 N N . PRO A 1 350 ? -26.091 -2.832 20.487 1.00 93.88 350 PRO A N 1
ATOM 2724 C CA . PRO A 1 350 ? -25.753 -1.420 20.645 1.00 93.88 350 PRO A CA 1
ATOM 2725 C C . PRO A 1 350 ? -24.574 -1.241 21.613 1.00 93.88 350 PRO A C 1
ATOM 2727 O O . PRO A 1 350 ? -24.382 -2.051 22.521 1.00 93.88 350 PRO A O 1
ATOM 2730 N N . PHE A 1 351 ? -23.795 -0.168 21.453 1.00 94.12 351 PHE A N 1
ATOM 2731 C CA . PHE A 1 351 ? -22.548 0.027 22.204 1.00 94.12 351 PHE A CA 1
ATOM 2732 C C . PHE A 1 351 ? -22.681 -0.135 23.736 1.00 94.12 351 PHE A C 1
ATOM 2734 O O . PHE A 1 351 ? -21.908 -0.914 24.297 1.00 94.12 351 PHE A O 1
ATOM 2741 N N . PRO A 1 352 ? -23.681 0.460 24.423 1.00 94.38 352 PRO A N 1
ATOM 2742 C CA . PRO A 1 352 ? -23.827 0.294 25.873 1.00 94.38 352 PRO A CA 1
ATOM 2743 C C . PRO A 1 352 ? -23.992 -1.167 26.318 1.00 94.38 352 PRO A C 1
ATOM 2745 O O . PRO A 1 352 ? -23.513 -1.561 27.376 1.00 94.38 352 PRO A O 1
ATOM 2748 N N . TYR A 1 353 ? -24.619 -2.001 25.485 1.00 95.56 353 TYR A N 1
ATOM 2749 C CA . TYR A 1 353 ? -24.807 -3.426 25.762 1.00 95.56 353 TYR A CA 1
ATOM 2750 C C . TYR A 1 353 ? -23.515 -4.220 25.571 1.00 95.56 353 TYR A C 1
ATOM 2752 O O . TYR A 1 353 ? -23.276 -5.173 26.308 1.00 95.56 353 TYR A O 1
ATOM 2760 N N . LYS A 1 354 ? -22.656 -3.813 24.626 1.00 95.00 354 LYS A N 1
ATOM 2761 C CA . LYS A 1 354 ? -21.313 -4.392 24.468 1.00 95.00 354 LYS A CA 1
ATOM 2762 C C . LYS A 1 354 ? -20.508 -4.209 25.756 1.00 95.00 354 LYS A C 1
ATOM 2764 O O . LYS A 1 354 ? -19.912 -5.166 26.239 1.00 95.00 354 LYS A O 1
ATOM 2769 N N . VAL A 1 355 ? -20.547 -3.003 26.330 1.00 94.75 355 VAL A N 1
ATOM 2770 C CA . VAL A 1 355 ? -19.889 -2.683 27.608 1.00 94.75 355 VAL A CA 1
ATOM 2771 C C . VAL A 1 355 ? -20.485 -3.505 28.748 1.00 94.75 355 VAL A C 1
ATOM 2773 O O . VAL A 1 355 ? -19.743 -4.203 29.430 1.00 94.75 355 VAL A O 1
ATOM 2776 N N . ALA A 1 356 ? -21.813 -3.508 28.892 1.00 95.25 356 ALA A N 1
ATOM 2777 C CA . ALA A 1 356 ? -22.509 -4.257 29.939 1.00 95.25 356 ALA A CA 1
ATOM 2778 C C . ALA A 1 356 ? -22.148 -5.754 29.952 1.00 95.25 356 ALA A C 1
ATOM 2780 O O . ALA A 1 356 ? -21.909 -6.330 31.014 1.00 95.25 356 ALA A O 1
ATOM 2781 N N . VAL A 1 357 ? -22.058 -6.382 28.772 1.00 95.44 357 VAL A N 1
ATOM 2782 C CA . VAL A 1 357 ? -21.634 -7.784 28.637 1.00 95.44 357 VAL A CA 1
ATOM 2783 C C . VAL A 1 357 ? -20.179 -7.967 29.064 1.00 95.44 357 VAL A C 1
ATOM 2785 O O . VAL A 1 357 ? -19.884 -8.880 29.834 1.00 95.44 357 VAL A O 1
ATOM 2788 N N . LEU A 1 358 ? -19.267 -7.114 28.589 1.00 95.31 358 LEU A N 1
ATOM 2789 C CA . LEU A 1 358 ? -17.841 -7.215 28.913 1.00 95.31 358 LEU A CA 1
ATOM 2790 C C . LEU A 1 358 ? -17.570 -6.993 30.407 1.00 95.31 358 LEU A C 1
ATOM 2792 O O . LEU A 1 358 ? -16.805 -7.750 31.000 1.00 95.31 358 LEU A O 1
ATOM 2796 N N . GLU A 1 359 ? -18.214 -6.006 31.028 1.00 94.56 359 GLU A N 1
ATOM 2797 C CA . GLU A 1 359 ? -18.094 -5.749 32.465 1.00 94.56 359 GLU A CA 1
ATOM 2798 C C . GLU A 1 359 ? -18.747 -6.855 33.301 1.00 94.56 359 GLU A C 1
ATOM 2800 O O . GLU A 1 359 ? -18.185 -7.290 34.302 1.00 94.56 359 GLU A O 1
ATOM 2805 N N . GLY A 1 360 ? -19.913 -7.358 32.882 1.00 94.50 360 GLY A N 1
ATOM 2806 C CA . GLY A 1 360 ? -20.562 -8.486 33.547 1.00 94.50 360 GLY A CA 1
ATOM 2807 C C . GLY A 1 360 ? -19.687 -9.742 33.539 1.00 94.50 360 GLY A C 1
ATOM 2808 O O . GLY A 1 360 ? -19.527 -10.393 34.572 1.00 94.50 360 GLY A O 1
ATOM 2809 N N . LEU A 1 361 ? -19.060 -10.052 32.399 1.00 94.56 361 LEU A N 1
ATOM 2810 C CA . LEU A 1 361 ? -18.117 -11.167 32.278 1.00 94.56 361 LEU A CA 1
ATOM 2811 C C . LEU A 1 361 ? -16.839 -10.933 33.082 1.00 94.56 361 LEU A C 1
ATOM 2813 O O . LEU A 1 361 ? -16.337 -11.874 33.699 1.00 94.56 361 LEU A O 1
ATOM 2817 N N . TRP A 1 362 ? -16.326 -9.701 33.106 1.00 94.25 362 TRP A N 1
ATOM 2818 C CA . TRP A 1 362 ? -15.179 -9.341 33.934 1.00 94.25 362 TRP A CA 1
ATOM 2819 C C . TRP A 1 362 ? -15.465 -9.610 35.415 1.00 94.25 362 TRP A C 1
ATOM 2821 O O . TRP A 1 362 ? -14.679 -10.283 36.078 1.00 94.25 362 TRP A O 1
ATOM 2831 N N . ASP A 1 363 ? -16.614 -9.166 35.920 1.00 93.31 363 ASP A N 1
ATOM 2832 C CA . ASP A 1 363 ? -16.986 -9.351 37.324 1.00 93.31 363 ASP A CA 1
ATOM 2833 C C . ASP A 1 363 ? -17.277 -10.826 37.655 1.00 93.31 363 ASP A C 1
ATOM 2835 O O . ASP A 1 363 ? -16.848 -11.338 38.696 1.00 93.31 363 ASP A O 1
ATOM 2839 N N . LYS A 1 364 ? -17.956 -11.551 36.755 1.00 93.88 364 LYS A N 1
ATOM 2840 C CA . LYS A 1 364 ? -18.321 -12.960 36.964 1.00 93.88 364 LYS A CA 1
ATOM 2841 C C . LYS A 1 364 ? -17.126 -13.902 36.827 1.00 93.88 364 LYS A C 1
ATOM 2843 O O . LYS A 1 364 ? -16.876 -14.722 37.715 1.00 93.88 364 LYS A O 1
ATOM 2848 N N . LEU A 1 365 ? -16.380 -13.818 35.728 1.00 92.69 365 LEU A N 1
ATOM 2849 C CA . LEU A 1 365 ? -15.339 -14.786 35.358 1.00 92.69 365 LEU A CA 1
ATOM 2850 C C . LEU A 1 365 ? -13.922 -14.304 35.690 1.00 92.69 365 LEU A C 1
ATOM 2852 O O . LEU A 1 365 ? -13.022 -15.128 35.852 1.00 92.69 365 LEU A O 1
ATOM 2856 N N . GLY A 1 366 ? -13.737 -13.003 35.906 1.00 91.75 366 GLY A N 1
ATOM 2857 C CA . GLY A 1 366 ? -12.472 -12.423 36.336 1.00 91.75 366 GLY A CA 1
ATOM 2858 C C . GLY A 1 366 ? -11.459 -12.222 35.210 1.00 91.75 366 GLY A C 1
ATOM 2859 O O . GLY A 1 366 ? -11.670 -12.561 34.044 1.00 91.75 366 GLY A O 1
ATOM 2860 N N . ARG A 1 367 ? -10.305 -11.680 35.604 1.00 91.12 367 ARG A N 1
ATOM 2861 C CA . ARG A 1 367 ? -9.200 -11.322 34.708 1.00 91.12 367 ARG A CA 1
ATOM 2862 C C . ARG A 1 367 ? -8.663 -12.505 33.899 1.00 91.12 367 ARG A C 1
ATOM 2864 O O . ARG A 1 367 ? -8.413 -12.344 32.712 1.00 91.12 367 ARG A O 1
ATOM 2871 N N . ASP A 1 368 ? -8.533 -13.683 34.507 1.00 90.25 368 ASP A N 1
ATOM 2872 C CA . ASP A 1 368 ? -8.006 -14.886 33.844 1.00 90.25 368 ASP A CA 1
ATOM 2873 C C . ASP A 1 368 ? -8.812 -15.265 32.595 1.00 90.25 368 ASP A C 1
ATOM 2875 O O . ASP A 1 368 ? -8.248 -15.606 31.550 1.00 90.25 368 ASP A O 1
ATOM 2879 N N . PHE A 1 369 ? -10.144 -15.184 32.694 1.00 92.94 369 PHE A N 1
ATOM 2880 C CA . PHE A 1 369 ? -11.024 -15.409 31.555 1.00 92.94 369 PHE A CA 1
ATOM 2881 C C . PHE A 1 369 ? -10.830 -14.328 30.497 1.00 92.94 369 PHE A C 1
ATOM 2883 O O . PHE A 1 369 ? -10.764 -14.638 29.316 1.00 92.94 369 PHE A O 1
ATOM 2890 N N . MET A 1 370 ? -10.692 -13.072 30.899 1.00 92.88 370 MET A N 1
ATOM 2891 C CA . MET A 1 370 ? -10.520 -11.976 29.952 1.00 92.88 370 MET A CA 1
ATOM 2892 C C . MET A 1 370 ? -9.188 -12.083 29.207 1.00 92.88 370 MET A C 1
ATOM 2894 O O . MET A 1 370 ? -9.159 -11.902 28.002 1.00 92.88 370 MET A O 1
ATOM 2898 N N . GLU A 1 371 ? -8.101 -12.473 29.869 1.00 90.00 371 GLU A N 1
ATOM 2899 C CA . GLU A 1 371 ? -6.789 -12.594 29.223 1.00 90.00 371 GLU A CA 1
ATOM 2900 C C . GLU A 1 371 ? -6.672 -13.789 28.268 1.00 90.00 371 GLU A C 1
ATOM 2902 O O . GLU A 1 371 ? -5.929 -13.716 27.291 1.00 90.00 371 GLU A O 1
ATOM 2907 N N . THR A 1 372 ? -7.370 -14.896 28.543 1.00 88.88 372 THR A N 1
ATOM 2908 C CA . THR A 1 372 ? -7.145 -16.162 27.812 1.00 88.88 372 THR A CA 1
ATOM 2909 C C . THR A 1 372 ? -8.412 -16.876 27.353 1.00 88.88 372 THR A C 1
ATOM 2911 O O . THR A 1 372 ? -8.401 -17.588 26.351 1.00 88.88 372 THR A O 1
ATOM 2914 N N . GLY A 1 373 ? -9.512 -16.716 28.081 1.00 91.44 373 GLY A N 1
ATOM 2915 C CA . GLY A 1 373 ? -10.776 -17.395 27.821 1.00 91.44 373 GLY A CA 1
ATOM 2916 C C . GLY A 1 373 ? -11.632 -16.698 26.769 1.00 91.44 373 GLY A C 1
ATOM 2917 O O . GLY A 1 373 ? -12.207 -17.382 25.925 1.00 91.44 373 GLY A O 1
ATOM 2918 N N . ILE A 1 374 ? -11.698 -15.365 26.774 1.00 93.25 374 ILE A N 1
ATOM 2919 C CA . ILE A 1 374 ? -12.646 -14.602 25.949 1.00 93.25 374 ILE A CA 1
ATOM 2920 C C . ILE A 1 374 ? -12.386 -14.747 24.443 1.00 93.25 374 ILE A C 1
ATOM 2922 O O . ILE A 1 374 ? -13.333 -14.799 23.663 1.00 93.25 374 ILE A O 1
ATOM 2926 N N . THR A 1 375 ? -11.120 -14.897 24.052 1.00 92.62 375 THR A N 1
ATOM 2927 C CA . THR A 1 375 ? -10.679 -15.093 22.660 1.00 92.62 375 THR A CA 1
ATOM 2928 C C . THR A 1 375 ? -10.604 -16.563 22.247 1.00 92.62 375 THR A C 1
ATOM 2930 O O . THR A 1 375 ? -10.359 -16.866 21.080 1.00 92.62 375 THR A O 1
ATOM 2933 N N . SER A 1 376 ? -10.825 -17.497 23.179 1.00 94.06 376 SER A N 1
ATOM 2934 C CA . SER A 1 376 ? -10.898 -18.926 22.863 1.00 94.06 376 SER A CA 1
ATOM 2935 C C . SER A 1 376 ? -12.171 -19.254 22.076 1.00 94.06 376 SER A C 1
ATOM 2937 O O . SER A 1 376 ? -13.177 -18.551 22.182 1.00 94.06 376 SER A O 1
ATOM 2939 N N . ASP A 1 377 ? -12.185 -20.374 21.347 1.00 93.06 377 ASP A N 1
ATOM 2940 C CA . ASP A 1 377 ? -13.389 -20.821 20.627 1.00 93.06 377 ASP A CA 1
ATOM 2941 C C . ASP A 1 377 ? -14.603 -20.991 21.561 1.00 93.06 377 ASP A C 1
ATOM 2943 O O . ASP A 1 377 ? -15.739 -20.739 21.155 1.00 93.06 377 ASP A O 1
ATOM 2947 N N . GLY A 1 378 ? -14.375 -21.392 22.818 1.00 92.94 378 GLY A N 1
ATOM 2948 C CA . GLY A 1 378 ? -15.416 -21.458 23.846 1.00 92.94 378 GLY A CA 1
ATOM 2949 C C . GLY A 1 378 ? -15.920 -20.072 24.257 1.00 92.94 378 GLY A C 1
ATOM 2950 O O . GLY A 1 378 ? -17.127 -19.862 24.347 1.00 92.94 378 GLY A O 1
ATOM 2951 N N . GLY A 1 379 ? -15.014 -19.106 24.438 1.00 93.81 379 GLY A N 1
ATOM 2952 C CA . GLY A 1 379 ? -15.356 -17.722 24.782 1.00 93.81 379 GLY A CA 1
ATOM 2953 C C . GLY A 1 379 ? -16.144 -17.020 23.677 1.00 93.81 379 GLY A C 1
ATOM 2954 O O . GLY A 1 379 ? -17.174 -16.405 23.943 1.00 93.81 379 GLY A O 1
ATOM 2955 N N . VAL A 1 380 ? -15.736 -17.200 22.418 1.00 94.69 380 VAL A N 1
ATOM 2956 C CA . VAL A 1 380 ? -16.455 -16.665 21.252 1.00 94.69 380 VAL A CA 1
ATOM 2957 C C . VAL A 1 380 ? -17.858 -17.276 21.140 1.00 94.69 380 VAL A C 1
ATOM 2959 O O . VAL A 1 380 ? -18.825 -16.553 20.896 1.00 94.69 380 VAL A O 1
ATOM 2962 N N . LYS A 1 381 ? -18.013 -18.589 21.371 1.00 95.06 381 LYS A N 1
ATOM 2963 C CA . LYS A 1 381 ? -19.334 -19.248 21.400 1.00 95.06 381 LYS A CA 1
ATOM 2964 C C . LYS A 1 381 ? -20.216 -18.741 22.540 1.00 95.06 381 LYS A C 1
ATOM 2966 O O . LYS A 1 381 ? -21.407 -18.509 22.320 1.00 95.06 381 LYS A O 1
ATOM 2971 N N . LEU A 1 382 ? -19.645 -18.548 23.729 1.00 94.81 382 LEU A N 1
ATOM 2972 C CA . LEU A 1 382 ? -20.343 -17.954 24.868 1.00 94.81 382 LEU A CA 1
ATOM 2973 C C . LEU A 1 382 ? -20.857 -16.557 24.506 1.00 94.81 382 LEU A C 1
ATOM 2975 O O . LEU A 1 382 ? -22.050 -16.297 24.628 1.00 94.81 382 LEU A O 1
ATOM 2979 N N . LEU A 1 383 ? -19.996 -15.685 23.977 1.00 95.88 383 LEU A N 1
ATOM 2980 C CA . LEU A 1 383 ? -20.385 -14.333 23.567 1.00 95.88 383 LEU A CA 1
ATOM 2981 C C . LEU A 1 383 ? -21.457 -14.323 22.480 1.00 95.88 383 LEU A C 1
ATOM 2983 O O . LEU A 1 383 ? -22.369 -13.498 22.531 1.00 95.88 383 LEU A O 1
ATOM 2987 N N . ALA A 1 384 ? -21.376 -15.238 21.512 1.00 95.75 384 ALA A N 1
ATOM 2988 C CA . ALA A 1 384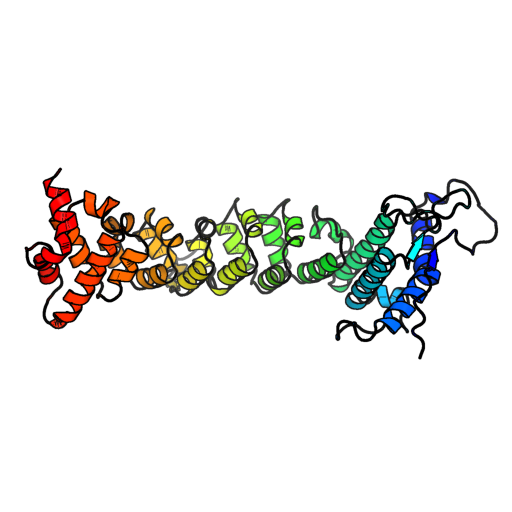 ? -22.379 -15.355 20.458 1.00 95.75 384 ALA A CA 1
ATOM 2989 C C . ALA A 1 384 ? -23.743 -15.749 21.035 1.00 95.75 384 ALA A C 1
ATOM 2991 O O . ALA A 1 384 ? -24.771 -15.200 20.635 1.00 95.75 384 ALA A O 1
ATOM 2992 N N . THR A 1 385 ? -23.741 -16.662 22.008 1.00 95.12 385 THR A N 1
ATOM 2993 C CA . THR A 1 385 ? -24.948 -17.106 22.712 1.00 95.12 385 THR A CA 1
ATOM 2994 C C . THR A 1 385 ? -25.532 -15.970 23.546 1.00 95.12 385 THR A C 1
ATOM 2996 O O . THR A 1 385 ? -26.694 -15.627 23.354 1.00 95.12 385 THR A O 1
ATOM 2999 N N . LEU A 1 386 ? -24.719 -15.298 24.370 1.00 94.88 386 LEU A N 1
ATOM 3000 C CA . LEU A 1 386 ? -25.148 -14.136 25.158 1.00 94.88 386 LEU A CA 1
ATOM 3001 C C . LEU A 1 386 ? -25.728 -13.032 24.272 1.00 94.88 386 LEU A C 1
ATOM 3003 O O . LEU A 1 386 ? -26.806 -12.517 24.548 1.00 94.88 386 LEU A O 1
ATOM 3007 N N . THR A 1 387 ? -25.049 -12.706 23.173 1.00 95.25 387 THR A N 1
ATOM 3008 C CA . THR A 1 387 ? -25.509 -11.691 22.218 1.00 95.25 387 THR A CA 1
ATOM 3009 C C . THR A 1 387 ? -26.881 -12.044 21.651 1.00 95.25 387 THR A C 1
ATOM 3011 O O . THR A 1 387 ? -27.772 -11.196 21.611 1.00 95.25 387 THR A O 1
ATOM 3014 N N . LYS A 1 388 ? -27.078 -13.304 21.248 1.00 95.50 388 LYS A N 1
ATOM 3015 C CA . LYS A 1 388 ? -28.355 -13.784 20.716 1.00 95.50 388 LYS A CA 1
ATOM 3016 C C . LYS A 1 388 ? -29.470 -13.724 21.763 1.00 95.50 388 LYS A C 1
ATOM 3018 O O . LYS A 1 388 ? -30.557 -13.249 21.441 1.00 95.50 388 LYS A O 1
ATOM 3023 N N . GLU A 1 389 ? -29.204 -14.166 22.989 1.00 94.62 389 GLU A N 1
ATOM 3024 C CA . GLU A 1 389 ? -30.192 -14.159 24.073 1.00 94.62 389 GLU A CA 1
ATOM 3025 C C . GLU A 1 389 ? -30.581 -12.733 24.483 1.00 94.62 389 GLU A C 1
ATOM 3027 O O . GLU A 1 389 ? -31.766 -12.427 24.592 1.00 94.62 389 GLU A O 1
ATOM 3032 N N . ILE A 1 390 ? -29.616 -11.815 24.603 1.00 94.06 390 ILE A N 1
ATOM 3033 C CA . ILE A 1 390 ? -29.881 -10.401 24.923 1.00 94.06 390 ILE A CA 1
ATOM 3034 C C . ILE A 1 390 ? -30.774 -9.754 23.856 1.00 94.06 390 ILE A C 1
ATOM 3036 O O . ILE A 1 390 ? -31.709 -9.022 24.187 1.00 94.06 390 ILE A O 1
ATOM 3040 N N . ILE A 1 391 ? -30.526 -10.046 22.575 1.00 93.81 391 ILE A N 1
ATOM 3041 C CA . ILE A 1 391 ? -31.388 -9.584 21.479 1.00 93.81 391 ILE A CA 1
ATOM 3042 C C . ILE A 1 391 ? -32.784 -10.210 21.595 1.00 93.81 391 ILE A C 1
ATOM 3044 O O . ILE A 1 391 ? -33.779 -9.493 21.489 1.00 93.81 391 ILE A O 1
ATOM 3048 N N . GLY A 1 392 ? -32.868 -11.520 21.850 1.00 93.19 392 GLY A N 1
ATOM 3049 C CA . GLY A 1 392 ? -34.129 -12.254 22.000 1.00 93.19 392 GLY A CA 1
ATOM 3050 C C . GLY A 1 392 ? -34.997 -11.762 23.162 1.00 93.19 392 GLY A C 1
ATOM 3051 O O . GLY A 1 392 ? -36.221 -11.721 23.045 1.00 93.19 392 GLY A O 1
ATOM 3052 N N . MET A 1 393 ? -34.377 -11.306 24.251 1.00 91.31 393 MET A N 1
ATOM 3053 C CA . MET A 1 393 ? -35.063 -10.695 25.394 1.00 91.31 393 MET A CA 1
ATOM 3054 C C . MET A 1 393 ? -35.652 -9.305 25.097 1.00 91.31 393 MET A C 1
ATOM 3056 O O . MET A 1 393 ? -36.477 -8.806 25.869 1.00 91.31 393 MET A O 1
ATOM 3060 N N . GLY A 1 394 ? -35.237 -8.672 23.998 1.00 89.44 394 GLY A N 1
ATOM 3061 C CA . GLY A 1 394 ? -35.634 -7.324 23.611 1.00 89.44 394 GLY A CA 1
ATOM 3062 C C . GLY A 1 394 ? -34.838 -6.250 24.352 1.00 89.44 394 GLY A C 1
ATOM 3063 O O . GLY A 1 394 ? -35.086 -5.968 25.529 1.00 89.44 394 GLY A O 1
ATOM 3064 N N . ILE A 1 395 ? -33.925 -5.598 23.626 1.00 88.06 395 ILE A N 1
ATOM 3065 C CA . ILE A 1 395 ? -33.082 -4.505 24.139 1.00 88.06 395 ILE A CA 1
ATOM 3066 C C . ILE A 1 395 ? -33.911 -3.326 24.674 1.00 88.06 395 ILE A C 1
ATOM 3068 O O . ILE A 1 395 ? -33.573 -2.755 25.700 1.00 88.06 395 ILE A O 1
ATOM 3072 N N . GLU A 1 396 ? -35.067 -3.029 24.079 1.00 82.69 396 GLU A N 1
ATOM 3073 C CA . GLU A 1 396 ? -35.942 -1.930 24.522 1.00 82.69 396 GLU A CA 1
ATOM 3074 C C . GLU A 1 396 ? -36.518 -2.133 25.933 1.00 82.69 396 GLU A C 1
ATOM 3076 O O . GLU A 1 396 ? -36.841 -1.170 26.624 1.00 82.69 396 GLU A O 1
ATOM 3081 N N . LYS A 1 397 ? -36.649 -3.391 26.375 1.00 88.12 397 LYS A N 1
ATOM 3082 C CA . LYS A 1 397 ? -37.246 -3.752 27.672 1.00 88.12 397 LYS A CA 1
ATOM 3083 C C . LYS A 1 397 ? -36.209 -3.983 28.766 1.00 88.12 397 LYS A C 1
ATOM 3085 O O . LYS A 1 397 ? -36.571 -4.128 29.934 1.00 88.12 397 LYS A O 1
ATOM 3090 N N . ASN A 1 398 ? -34.934 -4.072 28.399 1.00 90.44 398 ASN A N 1
ATOM 3091 C CA . ASN A 1 398 ? -33.858 -4.430 29.310 1.00 90.44 398 ASN A CA 1
ATOM 3092 C C . ASN A 1 398 ? -32.717 -3.428 29.138 1.00 90.44 398 ASN A C 1
ATOM 3094 O O . ASN A 1 398 ? -31.979 -3.541 28.162 1.00 90.44 398 ASN A O 1
ATOM 3098 N N . PRO A 1 399 ? -32.571 -2.444 30.042 1.00 93.75 399 PRO A N 1
ATOM 3099 C CA . PRO A 1 399 ? -31.484 -1.476 29.953 1.00 93.75 399 PRO A CA 1
ATOM 3100 C C . PRO A 1 399 ? -30.114 -2.151 30.167 1.00 93.75 399 PRO A C 1
ATOM 3102 O O . PRO A 1 399 ? -30.061 -3.232 30.763 1.00 93.75 399 PRO A O 1
ATOM 3105 N N . PRO A 1 400 ? -29.009 -1.525 29.719 1.00 93.88 400 PRO A N 1
ATOM 3106 C CA . PRO A 1 400 ? -27.658 -2.082 29.829 1.00 93.88 400 PRO A CA 1
ATOM 3107 C C . PRO A 1 400 ? -27.285 -2.546 31.242 1.00 93.88 400 PRO A C 1
ATOM 3109 O O . PRO A 1 400 ? -26.803 -3.662 31.395 1.00 93.88 400 PRO A O 1
ATOM 3112 N N . ASP A 1 401 ? -27.601 -1.758 32.270 1.00 94.19 401 ASP A N 1
ATOM 3113 C CA . ASP A 1 401 ? -27.286 -2.074 33.672 1.00 94.19 401 ASP A CA 1
ATOM 3114 C C . ASP A 1 401 ? -27.954 -3.387 34.116 1.00 94.19 401 ASP A C 1
ATOM 3116 O O . ASP A 1 401 ? -27.337 -4.249 34.736 1.00 94.19 401 ASP A O 1
ATOM 3120 N N . LYS A 1 402 ? -29.204 -3.608 33.685 1.00 93.81 402 LYS A N 1
ATOM 3121 C CA . LYS A 1 402 ? -29.923 -4.862 33.941 1.00 93.81 402 LYS A CA 1
ATOM 3122 C C . LYS A 1 402 ? -29.280 -6.035 33.205 1.00 93.81 402 LYS A C 1
ATOM 3124 O O . LYS A 1 402 ? -29.233 -7.137 33.740 1.00 93.81 402 LYS A O 1
ATOM 3129 N N . ILE A 1 403 ? -28.807 -5.829 31.976 1.00 94.94 403 ILE A N 1
ATOM 3130 C CA . ILE A 1 403 ? -28.087 -6.873 31.237 1.00 94.94 403 ILE A CA 1
ATOM 3131 C C . ILE A 1 403 ? -26.787 -7.226 31.954 1.00 94.94 403 ILE A C 1
ATOM 3133 O O . ILE A 1 403 ? -26.516 -8.406 32.150 1.00 94.94 403 ILE A O 1
ATOM 3137 N N . GLN A 1 404 ? -26.027 -6.228 32.397 1.00 94.50 404 GLN A N 1
ATOM 3138 C CA . GLN A 1 404 ? -24.821 -6.433 33.189 1.00 94.50 404 GLN A CA 1
ATOM 3139 C C . GLN A 1 404 ? -25.122 -7.253 34.454 1.00 94.50 404 GLN A C 1
ATOM 3141 O O . GLN A 1 404 ? -24.433 -8.241 34.710 1.00 94.50 404 GLN A O 1
ATOM 3146 N N . ASP A 1 405 ? -26.175 -6.911 35.199 1.00 93.56 405 ASP A N 1
ATOM 3147 C CA . ASP A 1 405 ? -26.598 -7.661 36.388 1.00 93.56 405 ASP A CA 1
ATOM 3148 C C . ASP A 1 405 ? -27.007 -9.100 36.060 1.00 93.56 405 ASP A C 1
ATOM 3150 O O . ASP A 1 405 ? -26.659 -10.027 36.792 1.00 93.56 405 ASP A O 1
ATOM 3154 N N . LEU A 1 406 ? -27.688 -9.325 34.934 1.00 93.06 406 LEU A N 1
ATOM 3155 C CA . LEU A 1 406 ? -28.047 -10.673 34.495 1.00 93.06 406 LEU A CA 1
ATOM 3156 C C . LEU A 1 406 ? -26.813 -11.511 34.151 1.00 93.06 406 LEU A C 1
ATOM 3158 O O . LEU A 1 406 ? -26.756 -12.671 34.555 1.00 93.06 406 LEU A O 1
ATOM 3162 N N . VAL A 1 407 ? -25.809 -10.929 33.485 1.00 92.44 407 VAL A N 1
ATOM 3163 C CA . VAL A 1 407 ? -24.514 -11.587 33.226 1.00 92.44 407 VAL A CA 1
ATOM 3164 C C . VAL A 1 407 ? -23.769 -11.910 34.528 1.00 92.44 407 VAL A C 1
ATOM 3166 O O . VAL A 1 407 ? -23.120 -12.950 34.611 1.00 92.44 407 VAL A O 1
ATOM 3169 N N . LYS A 1 408 ? -23.890 -11.068 35.563 1.00 90.88 408 LYS A N 1
ATOM 3170 C CA . LYS A 1 408 ? -23.304 -11.321 36.895 1.00 90.88 408 LYS A CA 1
ATOM 3171 C C . LYS A 1 408 ? -24.067 -12.372 37.704 1.00 90.88 408 LYS A C 1
ATOM 3173 O O . LYS A 1 408 ? -23.472 -13.060 38.537 1.00 90.88 408 LYS A O 1
ATOM 3178 N N . SER A 1 409 ? -25.376 -12.468 37.500 1.00 90.50 409 SER A N 1
ATOM 3179 C CA . SER A 1 409 ? -26.255 -13.395 38.214 1.00 90.50 409 SER A CA 1
ATOM 3180 C C . SER A 1 409 ? -26.058 -14.850 37.766 1.00 90.50 409 SER A C 1
ATOM 3182 O O . SER A 1 409 ? -25.153 -15.161 36.996 1.00 90.50 409 SER A O 1
ATOM 3184 N N . GLU A 1 410 ? -26.898 -15.758 38.262 1.00 87.69 410 GLU A N 1
ATOM 3185 C CA . GLU A 1 410 ? -26.920 -17.162 37.825 1.00 87.69 410 GLU A CA 1
ATOM 3186 C C . GLU A 1 410 ? -27.679 -17.363 36.500 1.00 87.69 410 GLU A C 1
ATOM 3188 O O . GLU A 1 410 ? -27.656 -18.449 35.931 1.00 87.69 410 GLU A O 1
ATOM 3193 N N . PHE A 1 411 ? -28.330 -16.317 35.973 1.00 87.06 411 PHE A N 1
ATOM 3194 C CA . PHE A 1 411 ? -29.222 -16.410 34.812 1.00 87.06 411 PHE A CA 1
ATOM 3195 C C . PHE A 1 411 ? -28.550 -16.989 33.557 1.00 87.06 411 PHE A C 1
ATOM 3197 O O . PHE A 1 411 ? -29.196 -17.686 32.780 1.00 87.06 411 PHE A O 1
ATOM 3204 N N . PHE A 1 412 ? -27.260 -16.712 33.358 1.00 90.25 412 PHE A N 1
ATOM 3205 C CA . PHE A 1 412 ? -26.490 -17.203 32.214 1.00 90.25 412 PHE A CA 1
ATOM 3206 C C . PHE A 1 412 ? -25.457 -18.281 32.591 1.00 90.25 412 PHE A C 1
ATOM 3208 O O . PHE A 1 412 ? -24.609 -18.620 31.761 1.00 90.25 412 PHE A O 1
ATOM 3215 N N . ASP A 1 413 ? -25.508 -18.836 33.809 1.00 90.00 413 ASP A N 1
ATOM 3216 C CA . ASP A 1 413 ? -24.483 -19.772 34.299 1.00 90.00 413 ASP A CA 1
ATOM 3217 C C . ASP A 1 413 ? -24.425 -21.062 33.476 1.00 90.00 413 ASP A C 1
ATOM 3219 O O . ASP A 1 413 ? -23.329 -21.571 33.233 1.00 90.00 413 ASP A O 1
ATOM 3223 N N . ASP A 1 414 ? -25.562 -21.515 32.941 1.00 87.19 414 ASP A N 1
ATOM 3224 C CA . ASP A 1 414 ? -25.651 -22.677 32.045 1.00 87.19 414 ASP A CA 1
ATOM 3225 C C . ASP A 1 414 ? -24.787 -22.520 30.782 1.00 87.19 414 ASP A C 1
ATOM 3227 O O . ASP A 1 414 ? -24.276 -23.501 30.240 1.00 87.19 414 ASP A O 1
ATOM 3231 N N . PHE A 1 415 ? -24.556 -21.284 30.330 1.00 87.38 415 PHE A N 1
ATOM 3232 C CA . PHE A 1 415 ? -23.672 -21.004 29.197 1.00 87.38 415 PHE A CA 1
ATOM 3233 C C . PHE A 1 415 ? -22.203 -20.845 29.615 1.00 87.38 415 PHE A C 1
ATOM 3235 O O . PHE A 1 415 ? -21.311 -20.952 28.773 1.00 87.38 415 PHE A O 1
ATOM 3242 N N . MET A 1 416 ? -21.931 -20.603 30.901 1.00 89.19 416 MET A N 1
ATOM 3243 C CA . MET A 1 416 ? -20.598 -20.307 31.440 1.00 89.19 416 MET A CA 1
ATOM 3244 C C . MET A 1 416 ? -19.960 -21.469 32.212 1.00 89.19 416 MET A C 1
ATOM 3246 O O . MET A 1 416 ? -18.842 -21.310 32.708 1.00 89.19 416 MET A O 1
ATOM 3250 N N . VAL A 1 417 ? -20.629 -22.625 32.311 1.00 86.81 417 VAL A N 1
ATOM 3251 C CA . VAL A 1 417 ? -20.220 -23.780 33.138 1.00 86.81 417 VAL A CA 1
ATOM 3252 C C . VAL A 1 417 ? -18.735 -24.121 32.983 1.00 86.81 417 VAL A C 1
ATOM 3254 O O . VAL A 1 417 ? -18.017 -24.204 33.980 1.00 86.81 417 VAL A O 1
ATOM 3257 N N . GLU A 1 418 ? -18.237 -24.221 31.745 1.00 85.56 418 GLU A N 1
ATOM 3258 C CA . GLU A 1 418 ? -16.833 -24.567 31.465 1.00 85.56 418 GLU A CA 1
ATOM 3259 C C . GLU A 1 418 ? -15.835 -23.590 32.120 1.00 85.56 418 GLU A C 1
ATOM 3261 O O . GLU A 1 418 ? -14.761 -23.982 32.584 1.00 85.56 418 GLU A O 1
ATOM 3266 N N . PHE A 1 419 ? -16.186 -22.305 32.183 1.00 88.56 419 PHE A N 1
ATOM 3267 C CA . PHE A 1 419 ? -15.331 -21.254 32.734 1.00 88.56 419 PHE A CA 1
ATOM 3268 C C . PHE A 1 419 ? -15.495 -21.114 34.249 1.00 88.56 419 PHE A C 1
ATOM 3270 O O . PHE A 1 419 ? -14.509 -20.899 34.958 1.00 88.56 419 PHE A O 1
ATOM 3277 N N . LEU A 1 420 ? -16.712 -21.306 34.764 1.00 84.69 420 LEU A N 1
ATOM 3278 C CA . LEU A 1 420 ? -16.995 -21.289 36.200 1.00 84.69 420 LEU A CA 1
ATOM 3279 C C . LEU A 1 420 ? -16.306 -22.450 36.930 1.00 84.69 420 LEU A C 1
ATOM 3281 O O . LEU A 1 420 ? -15.749 -22.255 38.012 1.00 84.69 420 LEU A O 1
ATOM 3285 N N . GLU A 1 421 ? -16.270 -23.642 36.333 1.00 83.25 421 GLU A N 1
ATOM 3286 C CA . GLU A 1 421 ? -15.554 -24.790 36.899 1.00 83.25 421 GLU A CA 1
ATOM 3287 C C . GLU A 1 421 ? -14.037 -24.585 36.927 1.00 83.25 421 GLU A C 1
ATOM 3289 O O . GLU A 1 421 ? -13.378 -24.953 37.901 1.00 83.25 421 GLU A O 1
ATOM 3294 N N . LYS A 1 422 ? -13.471 -23.969 35.881 1.00 75.19 422 LYS A N 1
ATOM 3295 C CA . LYS A 1 422 ? -12.045 -23.610 35.837 1.00 75.19 422 LYS A CA 1
ATOM 3296 C C . LYS A 1 422 ? -11.691 -22.579 36.909 1.00 75.19 422 LYS A C 1
ATOM 3298 O O . LYS A 1 422 ? -10.628 -22.695 37.512 1.00 75.19 422 LYS A O 1
ATOM 3303 N N . LYS A 1 423 ? -12.588 -21.626 37.187 1.00 74.69 423 LYS A N 1
ATOM 3304 C CA . LYS A 1 423 ? -12.411 -20.627 38.251 1.00 74.69 423 LYS A CA 1
ATOM 3305 C C . LYS A 1 423 ? -12.418 -21.252 39.650 1.00 74.69 423 LYS A C 1
ATOM 3307 O O . LYS A 1 423 ? -11.630 -20.830 40.476 1.00 74.69 423 LYS A O 1
ATOM 3312 N N . LYS A 1 424 ? -13.263 -22.261 39.912 1.00 71.81 424 LYS A N 1
ATOM 3313 C CA . LYS A 1 424 ? -13.346 -22.955 41.219 1.00 71.81 424 LYS A CA 1
ATOM 3314 C C . LYS A 1 424 ? -12.164 -23.890 41.515 1.00 71.81 424 LYS A C 1
ATOM 3316 O O . LYS A 1 424 ? -11.983 -24.290 42.660 1.00 71.81 424 LYS A O 1
ATOM 3321 N N . LYS A 1 425 ? -11.424 -24.310 40.483 1.00 60.16 425 LYS A N 1
ATOM 3322 C CA . LYS A 1 425 ? -10.264 -25.216 40.600 1.00 60.16 425 LYS A CA 1
ATOM 3323 C C . LYS A 1 425 ? -8.940 -24.484 40.848 1.00 60.16 425 LYS A C 1
ATOM 3325 O O . LYS A 1 425 ? -7.940 -25.150 41.106 1.00 60.16 425 LYS A O 1
ATOM 3330 N N . LYS A 1 426 ? -8.933 -23.158 40.730 1.00 54.09 426 LYS A N 1
ATOM 3331 C CA . LYS A 1 426 ? -7.843 -22.277 41.153 1.00 54.09 426 LYS A CA 1
ATOM 3332 C C . LYS A 1 426 ? -8.209 -21.653 42.491 1.00 54.09 426 LYS A C 1
ATOM 3334 O O . LYS A 1 426 ? -7.262 -21.393 43.261 1.00 54.09 426 LYS A O 1
#

Mean predicted aligned error: 11.16 Å

Radius of gyration: 33.71 Å; Cα contacts (8 Å, |Δi|>4): 496; chains: 1; bounding box: 83×62×91 Å

Solvent-accessible surface area (backbone atoms only — not comparable to full-atom values): 23968 Å² total; per-residue (Å²): 130,85,82,75,73,80,78,59,47,73,49,44,64,67,89,82,74,82,94,76,81,94,52,99,63,59,72,74,40,67,70,56,26,51,55,36,40,53,52,45,38,58,71,59,46,44,61,49,48,28,51,51,46,65,76,41,55,92,72,53,64,93,85,58,74,80,52,78,87,53,52,68,64,60,29,69,73,31,70,66,44,34,41,50,52,50,51,52,48,52,50,29,45,76,71,57,36,47,42,66,39,67,69,82,71,98,66,83,74,73,94,67,89,62,60,76,57,44,28,42,46,32,61,40,18,65,51,57,52,48,45,52,54,53,51,52,47,48,38,45,54,34,43,78,66,72,42,65,54,86,45,51,59,72,70,29,51,81,45,75,79,85,50,62,68,47,50,57,52,46,54,53,60,65,68,36,54,73,60,40,54,49,43,46,42,71,40,31,49,86,50,44,20,58,59,72,75,55,58,70,63,42,52,51,50,61,54,71,46,51,34,80,47,40,52,45,29,45,34,66,24,32,43,91,54,29,50,57,62,77,72,54,54,49,65,42,52,44,22,46,59,65,18,39,70,43,38,59,50,39,46,48,51,24,59,58,57,78,67,46,81,55,42,58,38,42,38,34,59,32,70,48,58,74,44,85,41,92,32,69,72,36,102,78,73,55,51,50,85,33,71,49,34,47,63,42,54,52,36,66,60,45,46,80,57,38,58,61,54,53,76,36,50,38,67,53,44,46,54,61,64,70,50,53,73,66,55,49,53,70,45,46,83,52,52,81,41,52,44,53,68,40,52,60,45,40,59,89,45,59,69,65,46,43,50,21,50,53,52,11,44,41,72,58,63,28,68,70,33,44,72,58,38,40,63,29,78,68,28,40,50,38,47,41,51,52,48,51,50,52,56,73,70,34,58,93,81,45,55,40,70,56,50,17,50,39,52,50,42,74,82,49,40,88,71,39,48,80,58,54,54,56,59,74,74,106

Secondary structure (DSSP, 8-state):
----PPPPEEE-S-S---SS---TTGGG-HHHHHHHHHHHIIIIIHHHHHHHHHHTGGGS-TTSPPSTT--HHHHHT-HHHHHHHHHHHHHHHHTTSEEEPBSSS-PPPP----TTSPBTTTS--HHHHHHHHHHHHHHHHHHHTT--GGGHHHHHTT----SHHHHHHHHHHHTS-HHHHHHHHHHHGGGGGGGGGS-HHHHHHHHHS-TTTTHHHHHHHHGGGGGGGGG--HHHHHHHHHHT-SHHHHHHHGGGGGT---HHHHHHHHTS-EEEE-PPBPTTS-BPPEEEEHHHHHHHHHGGGHHHHHTS-HHHHHHHHHS-HHHHHHHHHHHTT--HHHHHHHTTS-HHHHHHHHHHHHHHHHHHIIIIITTSHHHHHHHHHHHHHHHHT-GGGS-HHHHHHHHHSSTTHHHHHHHHHHHHT-